Protein AF-0000000066667174 (afdb_homodimer)

pLDDT: mean 96.8, std 4.79, range [51.16, 98.94]

Nearest PDB structures (foldseek):
  5ven-assembly2_B  TM=7.885E-01  e=1.763E-18  Mus musculus
  5veo-assembly1_A  TM=7.908E-01  e=3.278E-18  Mus musculus
  7n1s-assembly2_B  TM=7.564E-01  e=7.396E-19  Xanthomonas citri
  2rh6-assembly1_A  TM=7.507E-01  e=3.278E-18  Xanthomonas citri pv. citri str. 306
  7mw8-assembly4_A  TM=7.673E-01  e=2.702E-17  Xanthomonas citri

InterPro domains:
  IPR002591 Type I phosphodiesterase/nucleotide pyrophosphatase/phosphate transferase [PF01663] (41-365)
  IPR017850 Alkaline-phosphatase-like, core domain superfamily [G3DSA:3.40.720.10] (35-373)
  IPR017850 Alkaline-phosphatase-like, core domain superfamily [SSF53649] (34-378)

Solvent-accessible surface area (backbone atoms only — not comparable to full-atom values): 36380 Å² total; per-residue (Å²): 130,82,66,50,48,38,70,71,57,28,15,44,25,27,48,50,38,18,52,40,21,37,66,61,41,87,94,38,55,51,44,63,68,73,85,50,82,43,46,21,39,35,39,39,36,35,32,42,42,13,32,56,63,50,68,74,37,40,84,53,22,50,63,58,62,66,37,57,74,48,80,30,18,20,46,42,32,8,33,60,52,22,21,49,33,12,37,23,35,38,39,44,28,18,68,55,48,45,65,28,48,25,26,50,42,92,94,51,93,48,38,32,25,43,68,76,29,21,48,58,76,90,75,83,86,37,69,26,56,79,80,54,38,27,52,72,72,25,65,67,70,20,49,37,35,59,40,37,74,70,70,31,45,35,34,35,38,27,50,54,82,50,64,84,25,39,41,37,46,27,19,54,37,52,45,49,78,41,68,25,72,35,70,16,31,38,45,42,46,51,45,54,49,48,64,71,42,83,34,15,43,33,43,33,55,45,55,46,51,28,54,31,14,24,68,64,13,66,84,28,69,29,27,48,42,25,45,30,48,51,25,48,52,55,45,56,39,59,74,54,50,54,84,53,20,36,42,36,39,33,33,32,11,11,50,41,53,56,58,57,72,43,48,49,76,76,30,68,73,66,44,52,52,49,70,46,79,34,23,43,44,18,29,29,22,35,29,46,38,93,88,26,45,66,61,39,41,51,45,43,39,65,73,61,34,88,53,36,48,61,39,46,37,67,55,42,50,72,58,23,41,30,28,93,51,64,43,73,77,32,52,70,35,51,22,49,30,36,36,30,28,66,63,42,38,33,47,32,31,57,82,87,36,48,69,70,49,66,40,34,23,45,44,13,23,63,36,63,46,15,19,28,15,40,34,29,51,46,74,81,130,81,68,49,47,38,71,71,58,29,15,44,24,27,49,51,37,19,52,41,22,36,66,60,42,84,94,37,55,50,43,62,68,73,85,51,81,44,45,22,40,36,39,38,35,34,33,42,42,12,32,55,62,49,67,75,37,40,84,56,22,49,61,57,63,67,36,56,76,47,80,29,18,21,47,43,32,8,32,61,50,22,22,49,34,13,37,24,35,39,39,45,28,17,67,54,47,45,64,29,48,25,26,50,44,92,94,51,93,49,39,33,26,42,68,75,28,21,48,57,76,89,73,82,82,35,67,26,56,79,82,54,38,27,54,71,72,26,66,66,70,19,48,37,35,58,41,37,74,70,68,31,45,34,34,36,37,27,50,55,82,50,64,82,25,39,41,37,47,28,20,56,36,51,46,49,77,42,67,25,72,36,71,16,30,41,44,42,46,51,45,54,50,48,65,71,44,84,35,15,44,33,42,34,56,45,56,46,51,28,54,31,14,24,68,66,14,66,83,28,68,28,27,50,43,25,44,30,50,51,25,49,53,55,45,56,39,60,74,55,51,53,86,52,21,35,40,37,40,33,33,32,11,11,48,40,54,55,59,57,72,42,47,47,76,78,29,69,74,66,43,51,54,49,70,47,79,34,25,42,43,18,28,29,21,35,30,46,38,93,89,27,46,67,60,38,42,51,46,44,38,67,74,62,35,87,52,36,48,61,36,46,36,68,56,44,50,72,57,23,41,30,28,93,53,62,42,72,76,36,52,70,35,50,21,49,31,35,37,30,30,66,64,42,40,33,48,32,31,58,80,87,35,46,70,71,49,67,41,35,22,45,44,13,24,65,36,63,47,14,18,27,15,39,34,29,50,47,74,82

Organism: Nocardia brasiliensis (strain ATCC 700358 / HUJEG-1) (NCBI:txid1133849)

Foldseek 3Di:
DFAAFPFQAAALLQVLLLVVVLVVDPVGHNSDPPNANFLFEEEEAEAAFAPVLCVVCCVLQVQQNVFDWGWHWYAFQLDDLQRLQSNFASGFCLQQQCHFQWWDAPPDPATARSVQRFGADDDPDGHCCPVCPLCVSGVRDTSLQSCVVVVAAEEEEEACVLPVGSSCRNRNPNHHYDHAPDLVSQLVVSLCQSVVDSGYYYYYYDYVLVVCCFAPNCPDPSNSNVSSVVSVSQVSNLVRHDARYKYKYKYSWHKHFADAEAECQPDPLLPPQFDDWTHAFFKIATAGHVPCLVVNLVSCCVVVDPQKDKDALVVCQVSQSRHVHHDPSSSNGGHRIIMGGQDRHTYDHCPRCVPSSNTGMDGRHSHSRITIMIIGMRTD/DFAAFPFQAAALLQVLLLVVVLVVDPVGHNNDPPNANFLFEEEEAEAAFAPVLCVVCCVLQVQQNVFDWGWHWYAFQLDDLQRLQSNFASGFCLQQQCHFQWWDAPPDPATARSVQRFGADDDPDGHCCPVCPLCVSGVRDTSLQSCVVVVAAEEEEEACVLPVGSSCRNRNPNHHYDHAPDLVSQLVVSLCQSVVDSGYYYYYYDYVLVVCCFAPNCPDPSSSNVSSVVSVSQVSNLVRHDARYKYKYKYSWHKHFADAEAECQPDPLLPPQFDDWTHAFFKIATAGHVPCLVVNLVSCCVVVDPQKDKDALVVCQVSQSRHVHHDPSSSNGGHRIIMGGQDRHTYDHCPRCVPSSNTGMDGRHSHSRTTIMIIGMRTD

Secondary structure (DSSP, 8-state):
-PPPP-TTTSBGGGHHHHHHHHTT-TT---TT------SEEEEEEETT--HHHHHT-TTTSHHHHHS-EEEEE--SS-SHHHHHHHHHHSS-HHHH----SEE--TT-SS-EETTTTEESSSSS--B-TTTS-HHHHS-SPPHHHHHHHTT-EEEEEE-GGGTT-HHHHHHS-SSEEEE--SHHHHHHHHHHHHTSSSSEEEEEEE-HHHHHHHHH-TTSHHHHHHHHHHHHHHHHHHHTPPTTEEEEEE-S---EE--SEEEGGG-HHHHTTEEEEEEETTEEEEEE-TT-HHHHHHHHHHHHGGGEEEEEHHHHHHTTTT-S---HHHHTTS-SEEEEESSS-EEE-TTT-HHHHH-SEE--S-SHHHHEEEEEEEE-/-PPPP-TTTSBGGGHHHHHHHHTT-TT---TT------SEEEEEEETT--HHHHHT-TTTSHHHHHS-EEEEE--SS-SHHHHHHHHHHSS-HHHH----SEE--TT-SS-EETTTTEESSSSS--B-TTTS-HHHHS-SPPHHHHHHHTT-EEEEEE-GGGTT-HHHHHHS-SSEEEE--SHHHHHHHHHHHHTSSSSEEEEEEE-HHHHHHHHH-TTSHHHHHHHHHHHHHHHHHHHTPPTTEEEEEE-S---EE--SEEEGGG-HHHHTTEEEEEEETTEEEEEEPTT-HHHHHHHHHHHHGGGEEEEEHHHHHHTTTT-S---HHHHTTS-SEEEEESSS-EEE-TTT-HHHHH-SEE--S-SHHHHEEEEEEEE-

Radius of gyration: 28.04 Å; Cα contacts (8 Å, |Δi|>4): 1916; chains: 2; bounding box: 56×81×65 Å

Sequence (760 aa):
MFAAPRYGTGSLADLFPSLLAGFGLPDERDRLGLDIAADRVCVLLIDGLGAAALAANPGVAPFLSGLPSVALTTGFPSTTATSLSSLGVGVPPGEHGIVGYLMRVPEQDRLVNSLRWRLHGEGARVDLLNELVPEDFQPTATVFERAAAQGIVVTQVAPNYQNGSGLTRAVLRGCAFRPAFSVGDLVDGVGLSLRAGDRTLVYAYYGDLDTTGHVRGPSSDAWLLELAHVDRIAADIAERLPRDAALFVTADHGMVELGERIDFDEHDGLRAGVRQLGGEPRARHVYTEPGAAGDVAAAWTEILGPDYAVLPRTEVIDRGWFGPIVSPRVAERIGEVVVAPRGTGGIIRSGAEPLQSMMVGHHGSLTPAELEIPLRIFRAMFAAPRYGTGSLADLFPSLLAGFGLPDERDRLGLDIAADRVCVLLIDGLGAAALAANPGVAPFLSGLPSVALTTGFPSTTATSLSSLGVGVPPGEHGIVGYLMRVPEQDRLVNSLRWRLHGEGARVDLLNELVPEDFQPTATVFERAAAQGIVVTQVAPNYQNGSGLTRAVLRGCAFRPAFSVGDLVDGVGLSLRAGDRTLVYAYYGDLDTTGHVRGPSSDAWLLELAHVDRIAADIAERLPRDAALFVTADHGMVELGERIDFDEHDGLRAGVRQLGGEPRARHVYTEPGAAGDVAAAWTEILGPDYAVLPRTEVIDRGWFGPIVSPRVAERIGEVVVAPRGTGGIIRSGAEPLQSMMVGHHGSLTPAELEIPLRIFRA

Structure (mmCIF, N/CA/C/O backbone):
data_AF-0000000066667174-model_v1
#
loop_
_entity.id
_entity.type
_entity.pdbx_description
1 polymer 'Type I phosphodiesterase/nucleotide pyrophosphatase'
#
loop_
_atom_site.group_PDB
_atom_site.id
_atom_site.type_symbol
_atom_site.label_atom_id
_atom_site.label_alt_id
_atom_site.label_comp_id
_atom_site.label_asym_id
_atom_site.label_entity_id
_atom_site.label_seq_id
_atom_site.pdbx_PDB_ins_code
_atom_site.Cartn_x
_atom_site.Cartn_y
_atom_site.Cartn_z
_atom_site.occupancy
_atom_site.B_iso_or_equiv
_atom_site.auth_seq_id
_atom_site.auth_comp_id
_atom_site.auth_asym_id
_atom_site.auth_atom_id
_atom_site.pdbx_PDB_model_num
ATOM 1 N N . MET A 1 1 ? 12.609 36.438 8.992 1 82.12 1 MET A N 1
ATOM 2 C CA . MET A 1 1 ? 11.719 35.812 9.977 1 82.12 1 MET A CA 1
ATOM 3 C C . MET A 1 1 ? 10.633 35 9.297 1 82.12 1 MET A C 1
ATOM 5 O O . MET A 1 1 ? 10.117 35.375 8.25 1 82.12 1 MET A O 1
ATOM 9 N N . PHE A 1 2 ? 10.477 33.844 9.945 1 90.12 2 PHE A N 1
ATOM 10 C CA . PHE A 1 2 ? 9.422 33 9.391 1 90.12 2 PHE A CA 1
ATOM 11 C C . PHE A 1 2 ? 8.055 33.625 9.594 1 90.12 2 PHE A C 1
ATOM 13 O O . PHE A 1 2 ? 7.758 34.156 10.672 1 90.12 2 PHE A O 1
ATOM 20 N N . ALA A 1 3 ? 7.324 33.688 8.539 1 88.88 3 ALA A N 1
ATOM 21 C CA . ALA A 1 3 ? 5.922 34.062 8.68 1 88.88 3 ALA A CA 1
ATOM 22 C C . ALA A 1 3 ? 5.094 32.938 9.273 1 88.88 3 ALA A C 1
ATOM 24 O O . ALA A 1 3 ? 5.363 31.766 9.008 1 88.88 3 ALA A O 1
ATOM 25 N N . ALA A 1 4 ? 4.137 33.312 10.109 1 94.75 4 ALA A N 1
ATOM 26 C CA . ALA A 1 4 ? 3.188 32.344 10.625 1 94.75 4 ALA A CA 1
ATOM 27 C C . ALA A 1 4 ? 2.283 31.812 9.508 1 94.75 4 ALA A C 1
ATOM 29 O O . ALA A 1 4 ? 2.055 32.5 8.516 1 94.75 4 ALA A O 1
ATOM 30 N N . PRO A 1 5 ? 1.792 30.531 9.656 1 98.06 5 PRO A N 1
ATOM 31 C CA . PRO A 1 5 ? 0.749 30.062 8.75 1 98.06 5 PRO A CA 1
ATOM 32 C C . PRO A 1 5 ? -0.465 30.984 8.703 1 98.06 5 PRO A C 1
ATOM 34 O O . PRO A 1 5 ? -0.739 31.703 9.664 1 98.06 5 PRO A O 1
ATOM 37 N N . ARG A 1 6 ? -1.229 30.953 7.676 1 98.06 6 ARG A N 1
ATOM 38 C CA . ARG A 1 6 ? -2.312 31.906 7.457 1 98.06 6 ARG A CA 1
ATOM 39 C C . ARG A 1 6 ? -3.615 31.406 8.078 1 98.06 6 ARG A C 1
ATOM 41 O O . ARG A 1 6 ? -4.656 31.391 7.414 1 98.06 6 ARG A O 1
ATOM 48 N N . TYR A 1 7 ? -3.604 31.109 9.359 1 98.12 7 TYR A N 1
ATOM 49 C CA . TYR A 1 7 ? -4.77 30.594 10.07 1 98.12 7 TYR A CA 1
ATOM 50 C C . TYR A 1 7 ? -5.934 31.578 9.984 1 98.12 7 TYR A C 1
ATOM 52 O O . TYR A 1 7 ? -5.754 32.781 10.195 1 98.12 7 TYR A O 1
ATOM 60 N N . GLY A 1 8 ? -7.062 31.078 9.609 1 97.06 8 GLY A N 1
ATOM 61 C CA . GLY A 1 8 ? -8.273 31.891 9.586 1 97.06 8 GLY A CA 1
ATOM 62 C C . GLY A 1 8 ? -8.492 32.594 8.266 1 97.06 8 GLY A C 1
ATOM 63 O O . GLY A 1 8 ? -9.586 33.094 7.992 1 97.06 8 GLY A O 1
ATOM 64 N N . THR A 1 9 ? -7.441 32.594 7.379 1 95.75 9 THR A N 1
ATOM 65 C CA . THR A 1 9 ? -7.582 33.375 6.145 1 95.75 9 THR A CA 1
ATOM 66 C C . THR A 1 9 ? -7.09 32.562 4.945 1 95.75 9 THR A C 1
ATOM 68 O O . THR A 1 9 ? -7.367 32.906 3.797 1 95.75 9 THR A O 1
ATOM 71 N N . GLY A 1 10 ? -6.375 31.578 5.199 1 98 10 GLY A N 1
ATOM 72 C CA . GLY A 1 10 ? -5.816 30.844 4.07 1 98 10 GLY A CA 1
ATOM 73 C C . GLY A 1 10 ? -5.016 29.625 4.484 1 98 10 GLY A C 1
ATOM 74 O O . GLY A 1 10 ? -3.99 29.312 3.877 1 98 10 GLY A O 1
ATOM 75 N N . SER A 1 11 ? -5.371 28.984 5.559 1 98.31 11 SER A N 1
ATOM 76 C CA . SER A 1 11 ? -4.672 27.781 5.992 1 98.31 11 SER A CA 1
ATOM 77 C C . SER A 1 11 ? -5.508 26.531 5.734 1 98.31 11 SER A C 1
ATOM 79 O O . SER A 1 11 ? -6.711 26.625 5.496 1 98.31 11 SER A O 1
ATOM 81 N N . LEU A 1 12 ? -4.859 25.438 5.742 1 98.81 12 LEU A N 1
ATOM 82 C CA . LEU A 1 12 ? -5.512 24.141 5.562 1 98.81 12 LEU A CA 1
ATOM 83 C C . LEU A 1 12 ? -6.652 23.969 6.559 1 98.81 12 LEU A C 1
ATOM 85 O O . LEU A 1 12 ? -7.676 23.359 6.234 1 98.81 12 LEU A O 1
ATOM 89 N N . ALA A 1 13 ? -6.539 24.547 7.785 1 98.69 13 ALA A N 1
ATOM 90 C CA . ALA A 1 13 ? -7.562 24.453 8.828 1 98.69 13 ALA A CA 1
ATOM 91 C C . ALA A 1 13 ? -8.852 25.141 8.383 1 98.69 13 ALA A C 1
ATOM 93 O O . ALA A 1 13 ? -9.914 24.906 8.969 1 98.69 13 ALA A O 1
ATOM 94 N N . ASP A 1 14 ? -8.789 25.953 7.387 1 98.62 14 ASP A N 1
ATOM 95 C CA . ASP A 1 14 ? -9.922 26.781 6.973 1 98.62 14 ASP A CA 1
ATOM 96 C C . ASP A 1 14 ? -10.727 26.109 5.871 1 98.62 14 ASP A C 1
ATOM 98 O O . ASP A 1 14 ? -11.828 26.547 5.535 1 98.62 14 ASP A O 1
ATOM 102 N N . LEU A 1 15 ? -10.258 24.984 5.309 1 98.69 15 LEU A N 1
ATOM 103 C CA . LEU A 1 15 ? -10.867 24.391 4.121 1 98.69 15 LEU A CA 1
ATOM 104 C C . LEU A 1 15 ? -12.234 23.797 4.445 1 98.69 15 LEU A C 1
ATOM 106 O O . LEU A 1 15 ? -13.25 24.25 3.914 1 98.69 15 LEU A O 1
ATOM 110 N N . PHE A 1 16 ? -12.32 22.875 5.371 1 98.62 16 PHE A N 1
ATOM 111 C CA . PHE A 1 16 ? -13.578 22.188 5.617 1 98.62 16 PHE A CA 1
ATOM 112 C C . PHE A 1 16 ? -14.602 23.141 6.227 1 98.62 16 PHE A C 1
ATOM 114 O O . PHE A 1 16 ? -15.773 23.125 5.844 1 98.62 16 PHE A O 1
ATOM 121 N N . PRO A 1 17 ? -14.18 24.062 7.188 1 98.25 17 PRO A N 1
ATOM 122 C CA . PRO A 1 17 ? -15.164 25.047 7.633 1 98.25 17 PRO A CA 1
ATOM 123 C C . PRO A 1 17 ? -15.734 25.875 6.48 1 98.25 17 PRO A C 1
ATOM 125 O O . PRO A 1 17 ? -16.938 26.156 6.457 1 98.25 17 PRO A O 1
ATOM 128 N N . SER A 1 18 ? -14.914 26.234 5.57 1 97.88 18 SER A N 1
ATOM 129 C CA . SER A 1 18 ? -15.383 26.984 4.41 1 97.88 18 SER A CA 1
ATOM 130 C C . SER A 1 18 ? -16.359 26.156 3.572 1 97.88 18 SER A C 1
ATOM 132 O O . SER A 1 18 ? -17.375 26.672 3.098 1 97.88 18 SER A O 1
ATOM 134 N N . LEU A 1 19 ? -16.062 24.891 3.338 1 97.88 19 LEU A N 1
ATOM 135 C CA . LEU A 1 19 ? -16.922 24 2.574 1 97.88 19 LEU A CA 1
ATOM 136 C C . LEU A 1 19 ? -18.25 23.766 3.303 1 97.88 19 LEU A C 1
ATOM 138 O O . LEU A 1 19 ? -19.312 23.719 2.674 1 97.88 19 LEU A O 1
ATOM 142 N N . LEU A 1 20 ? -18.172 23.656 4.656 1 97.38 20 LEU A N 1
ATOM 143 C CA . LEU A 1 20 ? -19.391 23.5 5.441 1 97.38 20 LEU A CA 1
ATOM 144 C C . LEU A 1 20 ? -20.281 24.734 5.328 1 97.38 20 LEU A C 1
ATOM 146 O O . LEU A 1 20 ? -21.5 24.641 5.301 1 97.38 20 LEU A O 1
ATOM 150 N N . ALA A 1 21 ? -19.625 25.891 5.316 1 96.94 21 ALA A N 1
ATOM 151 C CA . ALA A 1 21 ? -20.391 27.109 5.07 1 96.94 21 ALA A CA 1
ATOM 152 C C . ALA A 1 21 ? -21.125 27.031 3.732 1 96.94 21 ALA A C 1
ATOM 154 O O . ALA A 1 21 ? -22.266 27.469 3.623 1 96.94 21 ALA A O 1
ATOM 155 N N . GLY A 1 22 ? -20.469 26.5 2.771 1 95.31 22 GLY A N 1
ATOM 156 C CA . GLY A 1 22 ? -21.078 26.312 1.465 1 95.31 22 GLY A CA 1
ATOM 157 C C . GLY A 1 22 ? -22.266 25.375 1.493 1 95.31 22 GLY A C 1
ATOM 158 O O . GLY A 1 22 ? -23.203 25.516 0.698 1 95.31 22 GLY A O 1
ATOM 159 N N . PHE A 1 23 ? -22.25 24.438 2.428 1 95.31 23 PHE A N 1
ATOM 160 C CA . PHE A 1 23 ? -23.359 23.516 2.635 1 95.31 23 PHE A CA 1
ATOM 161 C C . PHE A 1 23 ? -24.5 24.188 3.377 1 95.31 23 PHE A C 1
ATOM 163 O O . PHE A 1 23 ? -25.578 23.609 3.537 1 95.31 23 PHE A O 1
ATOM 170 N N . GLY A 1 24 ? -24.234 25.391 3.951 1 94.19 24 GLY A N 1
ATOM 171 C CA . GLY A 1 24 ? -25.266 26.156 4.617 1 94.19 24 GLY A CA 1
ATOM 172 C C . GLY A 1 24 ? -25.281 25.969 6.125 1 94.19 24 GLY A C 1
ATOM 173 O O . GLY A 1 24 ? -26.266 26.25 6.785 1 94.19 24 GLY A O 1
ATOM 174 N N . LEU A 1 25 ? -24.219 25.484 6.652 1 94.69 25 LEU A N 1
ATOM 175 C CA . LEU A 1 25 ? -24.188 25.359 8.102 1 94.69 25 LEU A CA 1
ATOM 176 C C . LEU A 1 25 ? -24.141 26.734 8.766 1 94.69 25 LEU A C 1
ATOM 178 O O . LEU A 1 25 ? -23.266 27.547 8.445 1 94.69 25 LEU A O 1
ATOM 182 N N . PRO A 1 26 ? -25.047 27.016 9.688 1 92.31 26 PRO A N 1
ATOM 183 C CA . PRO A 1 26 ? -25.203 28.375 10.211 1 92.31 26 PRO A CA 1
ATOM 184 C C . PRO A 1 26 ? -24 28.844 11.016 1 92.31 26 PRO A C 1
ATOM 186 O O . PRO A 1 26 ? -23.688 30.031 11.023 1 92.31 26 PRO A O 1
ATOM 189 N N . ASP A 1 27 ? -23.234 27.969 11.648 1 93.44 27 ASP A N 1
ATOM 190 C CA . ASP A 1 27 ? -22.141 28.391 12.531 1 93.44 27 ASP A CA 1
ATOM 191 C C . ASP A 1 27 ? -20.812 28.375 11.797 1 93.44 27 ASP A C 1
ATOM 193 O O . ASP A 1 27 ? -19.75 28.516 12.414 1 93.44 27 ASP A O 1
ATOM 197 N N . GLU A 1 28 ? -20.906 28.156 10.445 1 96.38 28 GLU A N 1
ATOM 198 C CA . GLU A 1 28 ? -19.688 28.109 9.648 1 96.38 28 GLU A CA 1
ATOM 199 C C . GLU A 1 28 ? -19.594 29.297 8.703 1 96.38 28 GLU A C 1
ATOM 201 O O . GLU A 1 28 ? -20.609 29.781 8.211 1 96.38 28 GLU A O 1
ATOM 206 N N . ARG A 1 29 ? -18.391 29.75 8.523 1 95.75 29 ARG A N 1
ATOM 207 C CA . ARG A 1 29 ? -18.109 30.844 7.59 1 95.75 29 ARG A CA 1
ATOM 208 C C . ARG A 1 29 ? -17.125 30.406 6.52 1 95.75 29 ARG A C 1
ATOM 210 O O . ARG A 1 29 ? -16.188 29.656 6.801 1 95.75 29 ARG A O 1
ATOM 217 N N . ASP A 1 30 ? -17.359 30.891 5.355 1 97 30 ASP A N 1
ATOM 218 C CA . ASP A 1 30 ? -16.422 30.656 4.266 1 97 30 ASP A CA 1
ATOM 219 C C . ASP A 1 30 ? -15.164 31.516 4.43 1 97 30 ASP A C 1
ATOM 221 O O . ASP A 1 30 ? -15.023 32.562 3.781 1 97 30 ASP A O 1
ATOM 225 N N . ARG A 1 31 ? -14.203 30.969 5.16 1 96.31 31 ARG A N 1
ATOM 226 C CA . ARG A 1 31 ? -12.977 31.672 5.535 1 96.31 31 ARG A CA 1
ATOM 227 C C . ARG A 1 31 ? -12.07 31.875 4.324 1 96.31 31 ARG A C 1
ATOM 229 O O . ARG A 1 31 ? -11.203 32.75 4.332 1 96.31 31 ARG A O 1
ATOM 236 N N . LEU A 1 32 ? -12.234 31.031 3.299 1 97.12 32 LEU A N 1
ATOM 237 C CA . LEU A 1 32 ? -11.344 31.031 2.141 1 97.12 32 LEU A CA 1
ATOM 238 C C . LEU A 1 32 ? -11.977 31.781 0.974 1 97.12 32 LEU A C 1
ATOM 240 O O . LEU A 1 32 ? -11.328 32.031 -0.046 1 97.12 32 LEU A O 1
ATOM 244 N N . GLY A 1 33 ? -13.211 32.188 1.069 1 95.25 33 GLY A N 1
ATOM 245 C CA . GLY A 1 33 ? -13.914 32.844 -0.013 1 95.25 33 GLY A CA 1
ATOM 246 C C . GLY A 1 33 ? -14.102 31.984 -1.235 1 95.25 33 GLY A C 1
ATOM 247 O O . GLY A 1 33 ? -13.945 32.438 -2.367 1 95.25 33 GLY A O 1
ATOM 248 N N . LEU A 1 34 ? -14.391 30.703 -1.012 1 93.75 34 LEU A N 1
ATOM 249 C CA . LEU A 1 34 ? -14.5 29.75 -2.107 1 93.75 34 LEU A CA 1
ATOM 250 C C . LEU A 1 34 ? -15.789 29.969 -2.891 1 93.75 34 LEU A C 1
ATOM 252 O O . LEU A 1 34 ? -15.836 29.719 -4.098 1 93.75 34 LEU A O 1
ATOM 256 N N . ASP A 1 35 ? -16.859 30.438 -2.295 1 90.44 35 ASP A N 1
ATOM 257 C CA . ASP A 1 35 ? -18.156 30.688 -2.898 1 90.44 35 ASP A CA 1
ATOM 258 C C . ASP A 1 35 ? -18.672 29.469 -3.646 1 90.44 35 ASP A C 1
ATOM 260 O O . ASP A 1 35 ? -19.047 29.547 -4.82 1 90.44 35 ASP A O 1
ATOM 264 N N . ILE A 1 36 ? -18.625 28.359 -3.01 1 82.62 36 ILE A N 1
ATOM 265 C CA . ILE A 1 36 ? -19.047 27.125 -3.65 1 82.62 36 ILE A CA 1
ATOM 266 C C . ILE A 1 36 ? -20.406 26.703 -3.105 1 82.62 36 ILE A C 1
ATOM 268 O O . ILE A 1 36 ? -20.641 26.75 -1.896 1 82.62 36 ILE A O 1
ATOM 272 N N . ALA A 1 37 ? -21.312 26.547 -4.02 1 82.19 37 ALA A N 1
ATOM 273 C CA . ALA A 1 37 ? -22.609 25.969 -3.695 1 82.19 37 ALA A CA 1
ATOM 274 C C . ALA A 1 37 ? -22.781 24.594 -4.336 1 82.19 37 ALA A C 1
ATOM 276 O O . ALA A 1 37 ? -23.094 24.484 -5.523 1 82.19 37 ALA A O 1
ATOM 277 N N . ALA A 1 38 ? -22.359 23.609 -3.715 1 89.25 38 ALA A N 1
ATOM 278 C CA . ALA A 1 38 ? -22.5 22.219 -4.172 1 89.25 38 ALA A CA 1
ATOM 279 C C . ALA A 1 38 ? -23.047 21.328 -3.061 1 89.25 38 ALA A C 1
ATOM 281 O O . ALA A 1 38 ? -22.688 21.5 -1.891 1 89.25 38 ALA A O 1
ATOM 282 N N . ASP A 1 39 ? -23.844 20.422 -3.508 1 94.38 39 ASP A N 1
ATOM 283 C CA . ASP A 1 39 ? -24.438 19.484 -2.547 1 94.38 39 ASP A CA 1
ATOM 284 C C . ASP A 1 39 ? -23.562 18.234 -2.395 1 94.38 39 ASP A C 1
ATOM 286 O O . ASP A 1 39 ? -23.75 17.469 -1.458 1 94.38 39 ASP A O 1
ATOM 290 N N . ARG A 1 40 ? -22.641 18.047 -3.33 1 97.69 40 ARG A N 1
ATOM 291 C CA . ARG A 1 40 ? -21.719 16.922 -3.297 1 97.69 40 ARG A CA 1
ATOM 292 C C . ARG A 1 40 ? -20.281 17.391 -3.471 1 97.69 40 ARG A C 1
ATOM 294 O O . ARG A 1 40 ? -19.938 18 -4.492 1 97.69 40 ARG A O 1
ATOM 301 N N . VAL A 1 41 ? -19.469 17.125 -2.432 1 98.44 41 VAL A N 1
ATOM 302 C CA . VAL A 1 41 ? -18.109 17.656 -2.414 1 98.44 41 VAL A CA 1
ATOM 303 C C . VAL A 1 41 ? -17.125 16.547 -2.057 1 98.44 41 VAL A C 1
ATOM 305 O O . VAL A 1 41 ? -17.375 15.766 -1.126 1 98.44 41 VAL A O 1
ATOM 308 N N . CYS A 1 42 ? -16.109 16.406 -2.82 1 98.81 42 CYS A N 1
ATOM 309 C CA . CYS A 1 42 ? -14.977 15.539 -2.486 1 98.81 42 CYS A CA 1
ATOM 310 C C . CYS A 1 42 ? -13.711 16.359 -2.262 1 98.81 42 CYS A C 1
ATOM 312 O O . CYS A 1 42 ? -13.352 17.188 -3.092 1 98.81 42 CYS A O 1
ATOM 314 N N . VAL A 1 43 ? -13.102 16.203 -1.14 1 98.94 43 VAL A N 1
ATOM 315 C CA . VAL A 1 43 ? -11.75 16.688 -0.899 1 98.94 43 VAL A CA 1
ATOM 316 C C . VAL A 1 43 ? -10.75 15.547 -1.011 1 98.94 43 VAL A C 1
ATOM 318 O O . VAL A 1 43 ? -10.828 14.57 -0.263 1 98.94 43 VAL A O 1
ATOM 321 N N . LEU A 1 44 ? -9.898 15.609 -1.975 1 98.94 44 LEU A N 1
ATOM 322 C CA . LEU A 1 44 ? -8.789 14.68 -2.135 1 98.94 44 LEU A CA 1
ATOM 323 C C . LEU A 1 44 ? -7.492 15.281 -1.6 1 98.94 44 LEU A C 1
ATOM 325 O O . LEU A 1 44 ? -7.016 16.297 -2.113 1 98.94 44 LEU A O 1
ATOM 329 N N . LEU A 1 45 ? -6.992 14.727 -0.546 1 98.94 45 LEU A N 1
ATOM 330 C CA . LEU A 1 45 ? -5.715 15.18 -0.007 1 98.94 45 LEU A CA 1
ATOM 331 C C . LEU A 1 45 ? -4.574 14.297 -0.499 1 98.94 45 LEU A C 1
ATOM 333 O O . LEU A 1 45 ? -4.574 13.086 -0.266 1 98.94 45 LEU A O 1
ATOM 337 N N . ILE A 1 46 ? -3.668 14.875 -1.219 1 98.94 46 ILE A N 1
ATOM 338 C CA . ILE A 1 46 ? -2.434 14.227 -1.644 1 98.94 46 ILE A CA 1
ATOM 339 C C . ILE A 1 46 ? -1.315 14.547 -0.654 1 98.94 46 ILE A C 1
ATOM 341 O O . ILE A 1 46 ? -0.823 15.672 -0.607 1 98.94 46 ILE A O 1
ATOM 345 N N . ASP A 1 47 ? -0.901 13.555 0.096 1 98.88 47 ASP A N 1
ATOM 346 C CA . ASP A 1 47 ? 0.156 13.727 1.088 1 98.88 47 ASP A CA 1
ATOM 347 C C . ASP A 1 47 ? 1.473 14.117 0.424 1 98.88 47 ASP A C 1
ATOM 349 O O . ASP A 1 47 ? 1.952 13.43 -0.477 1 98.88 47 ASP A O 1
ATOM 353 N N . GLY A 1 48 ? 1.996 15.273 0.847 1 98.75 48 GLY A N 1
ATOM 354 C CA . GLY A 1 48 ? 3.33 15.672 0.43 1 98.75 48 GLY A CA 1
ATOM 355 C C . GLY A 1 48 ? 3.342 16.453 -0.873 1 98.75 48 GLY A C 1
ATOM 356 O O . GLY A 1 48 ? 4.387 16.594 -1.512 1 98.75 48 GLY A O 1
ATOM 357 N N . LEU A 1 49 ? 2.18 16.969 -1.325 1 98.69 49 LEU A N 1
ATOM 358 C CA . LEU A 1 49 ? 2.109 17.719 -2.57 1 98.69 49 LEU A CA 1
ATOM 359 C C . LEU A 1 49 ? 2.26 19.219 -2.309 1 98.69 49 LEU A C 1
ATOM 361 O O . LEU A 1 49 ? 1.263 19.938 -2.215 1 98.69 49 LEU A O 1
ATOM 365 N N . GLY A 1 50 ? 3.486 19.672 -2.273 1 98.31 50 GLY A N 1
ATOM 366 C CA . GLY A 1 50 ? 3.748 21.094 -2.094 1 98.31 50 GLY A CA 1
ATOM 367 C C . GLY A 1 50 ? 3.354 21.938 -3.297 1 98.31 50 GLY A C 1
ATOM 368 O O . GLY A 1 50 ? 3.479 21.484 -4.438 1 98.31 50 GLY A O 1
ATOM 369 N N . ALA A 1 51 ? 2.943 23.156 -3.023 1 98.38 51 ALA A N 1
ATOM 370 C CA . ALA A 1 51 ? 2.533 24.062 -4.09 1 98.38 51 ALA A CA 1
ATOM 371 C C . ALA A 1 51 ? 3.695 24.359 -5.031 1 98.38 51 ALA A C 1
ATOM 373 O O . ALA A 1 51 ? 3.525 24.375 -6.254 1 98.38 51 ALA A O 1
ATOM 374 N N . ALA A 1 52 ? 4.844 24.594 -4.5 1 97.31 52 ALA A N 1
ATOM 375 C CA . ALA A 1 52 ? 6.016 24.922 -5.305 1 97.31 52 ALA A CA 1
ATOM 376 C C . ALA A 1 52 ? 6.426 23.75 -6.188 1 97.31 52 ALA A C 1
ATOM 378 O O . ALA A 1 52 ? 6.785 23.922 -7.352 1 97.31 52 ALA A O 1
ATOM 379 N N . ALA A 1 53 ? 6.387 22.609 -5.621 1 97.75 53 ALA A N 1
ATOM 380 C CA . ALA A 1 53 ? 6.754 21.406 -6.379 1 97.75 53 ALA A CA 1
ATOM 381 C C . ALA A 1 53 ? 5.805 21.188 -7.555 1 97.75 53 ALA A C 1
ATOM 383 O O . ALA A 1 53 ? 6.238 20.859 -8.656 1 97.75 53 ALA A O 1
ATOM 384 N N . LEU A 1 54 ? 4.504 21.328 -7.328 1 98.38 54 LEU A N 1
ATOM 385 C CA . LEU A 1 54 ? 3.529 21.219 -8.406 1 98.38 54 LEU A CA 1
ATOM 386 C C . LEU A 1 54 ? 3.76 22.281 -9.469 1 98.38 54 LEU A C 1
ATOM 388 O O . LEU A 1 54 ? 3.771 21.984 -10.664 1 98.38 54 LEU A O 1
ATOM 392 N N . ALA A 1 55 ? 3.984 23.484 -9.039 1 98.06 55 ALA A N 1
ATOM 393 C CA . ALA A 1 55 ? 4.176 24.609 -9.961 1 98.06 55 ALA A CA 1
ATOM 394 C C . ALA A 1 55 ? 5.422 24.406 -10.82 1 98.06 55 ALA A C 1
ATOM 396 O O . ALA A 1 55 ? 5.461 24.828 -11.969 1 98.06 55 ALA A O 1
ATOM 397 N N . ALA A 1 56 ? 6.391 23.734 -10.305 1 98.06 56 ALA A N 1
ATOM 398 C CA . ALA A 1 56 ? 7.648 23.516 -11.008 1 98.06 56 ALA A CA 1
ATOM 399 C C . ALA A 1 56 ? 7.496 22.438 -12.07 1 98.06 56 ALA A C 1
ATOM 401 O O . ALA A 1 56 ? 8.367 22.281 -12.93 1 98.06 56 ALA A O 1
ATOM 402 N N . ASN A 1 57 ? 6.375 21.703 -12.086 1 98.25 57 ASN A N 1
ATOM 403 C CA . ASN A 1 57 ? 6.242 20.547 -12.977 1 98.25 57 ASN A CA 1
ATOM 404 C C . ASN A 1 57 ? 4.867 20.516 -13.633 1 98.25 57 ASN A C 1
ATOM 406 O O . ASN A 1 57 ? 4.188 19.484 -13.594 1 98.25 57 ASN A O 1
ATOM 410 N N . PRO A 1 58 ? 4.469 21.562 -14.281 1 98.19 58 PRO A N 1
ATOM 411 C CA . PRO A 1 58 ? 3.121 21.594 -14.859 1 98.19 58 PRO A CA 1
ATOM 412 C C . PRO A 1 58 ? 2.922 20.562 -15.961 1 98.19 58 PRO A C 1
ATOM 414 O O . PRO A 1 58 ? 1.803 20.078 -16.172 1 98.19 58 PRO A O 1
ATOM 417 N N . GLY A 1 59 ? 3.941 20.156 -16.688 1 98.31 59 GLY A N 1
ATOM 418 C CA . GLY A 1 59 ? 3.854 19.172 -17.734 1 98.31 59 GLY A CA 1
ATOM 419 C C . GLY A 1 59 ? 3.668 17.75 -17.203 1 98.31 59 GLY A C 1
ATOM 420 O O . GLY A 1 59 ? 3.098 16.906 -17.891 1 98.31 59 GLY A O 1
ATOM 421 N N . VAL A 1 60 ? 4.113 17.5 -16.016 1 98.5 60 VAL A N 1
ATOM 422 C CA . VAL A 1 60 ? 4.016 16.188 -15.383 1 98.5 60 VAL A CA 1
ATOM 423 C C . VAL A 1 60 ? 2.613 15.992 -14.812 1 98.5 60 VAL A C 1
ATOM 425 O O . VAL A 1 60 ? 2.092 14.875 -14.812 1 98.5 60 VAL A O 1
ATOM 428 N N . ALA A 1 61 ? 2.025 17.062 -14.367 1 98.75 61 ALA A N 1
ATOM 429 C CA . ALA A 1 61 ? 0.688 17.031 -13.781 1 98.75 61 ALA A CA 1
ATOM 430 C C . ALA A 1 61 ? -0.243 18.016 -14.477 1 98.75 61 ALA A C 1
ATOM 432 O O . ALA A 1 61 ? -0.739 18.953 -13.852 1 98.75 61 ALA A O 1
ATOM 433 N N . PRO A 1 62 ? -0.565 17.797 -15.695 1 98.81 62 PRO A N 1
ATOM 434 C CA . PRO A 1 62 ? -1.311 18.781 -16.484 1 98.81 62 PRO A CA 1
ATOM 435 C C . PRO A 1 62 ? -2.736 18.984 -15.977 1 98.81 62 PRO A C 1
ATOM 437 O O . PRO A 1 62 ? -3.281 20.078 -16.078 1 98.81 62 PRO A O 1
ATOM 440 N N . PHE A 1 63 ? -3.445 17.953 -15.508 1 98.81 63 PHE A N 1
ATOM 441 C CA . PHE A 1 63 ? -4.809 18.109 -15.016 1 98.81 63 PHE A CA 1
ATOM 442 C C . PHE A 1 63 ? -4.852 19.062 -13.82 1 98.81 63 PHE A C 1
ATOM 444 O O . PHE A 1 63 ? -5.562 20.062 -13.844 1 98.81 63 PHE A O 1
ATOM 451 N N . LEU A 1 64 ? -4.004 18.781 -12.805 1 98.81 64 LEU A N 1
ATOM 452 C CA . LEU A 1 64 ? -3.984 19.609 -11.602 1 98.81 64 LEU A CA 1
ATOM 453 C C . LEU A 1 64 ? -3.529 21.031 -11.914 1 98.81 64 LEU A C 1
ATOM 455 O O . LEU A 1 64 ? -4.09 22 -11.391 1 98.81 64 LEU A O 1
ATOM 459 N N . SER A 1 65 ? -2.521 21.109 -12.719 1 98.56 65 SER A N 1
ATOM 460 C CA . SER A 1 65 ? -1.944 22.406 -13.039 1 98.56 65 SER A CA 1
ATOM 461 C C . SER A 1 65 ? -2.914 23.25 -13.859 1 98.56 65 SER A C 1
ATOM 463 O O . SER A 1 65 ? -2.777 24.469 -13.922 1 98.56 65 SER A O 1
ATOM 465 N N . GLY A 1 66 ? -3.861 22.625 -14.477 1 98.44 66 GLY A N 1
ATOM 466 C CA . GLY A 1 66 ? -4.809 23.344 -15.32 1 98.44 66 GLY A CA 1
ATOM 467 C C . GLY A 1 66 ? -6.039 23.812 -14.562 1 98.44 66 GLY A C 1
ATOM 468 O O . GLY A 1 66 ? -6.844 24.578 -15.094 1 98.44 66 GLY A O 1
ATOM 469 N N . LEU A 1 67 ? -6.215 23.469 -13.359 1 98.31 67 LEU A N 1
ATOM 470 C CA . LEU A 1 67 ? -7.402 23.781 -12.578 1 98.31 67 LEU A CA 1
ATOM 471 C C . LEU A 1 67 ? -7.25 25.141 -11.891 1 98.31 67 LEU A C 1
ATOM 473 O O . LEU A 1 67 ? -6.137 25.562 -11.57 1 98.31 67 LEU A O 1
ATOM 477 N N . PRO A 1 68 ? -8.414 25.812 -11.609 1 96.31 68 PRO A N 1
ATOM 478 C CA . PRO A 1 68 ? -8.359 27 -10.734 1 96.31 68 PRO A CA 1
ATOM 479 C C . PRO A 1 68 ? -7.711 26.703 -9.383 1 96.31 68 PRO A C 1
ATOM 481 O O . PRO A 1 68 ? -7.844 25.594 -8.859 1 96.31 68 PRO A O 1
ATOM 484 N N . SER A 1 69 ? -6.961 27.703 -8.914 1 94.81 69 SER A N 1
ATOM 485 C CA . SER A 1 69 ? -6.152 27.469 -7.719 1 94.81 69 SER A CA 1
ATOM 486 C C . SER A 1 69 ? -6.406 28.547 -6.664 1 94.81 69 SER A C 1
ATOM 488 O O . SER A 1 69 ? -6.68 29.703 -7.004 1 94.81 69 SER A O 1
ATOM 490 N N . VAL A 1 70 ? -6.336 28.141 -5.426 1 93.56 70 VAL A N 1
ATOM 491 C CA . VAL A 1 70 ? -6.309 29.016 -4.266 1 93.56 70 VAL A CA 1
ATOM 492 C C . VAL A 1 70 ? -5.047 28.75 -3.445 1 93.56 70 VAL A C 1
ATOM 494 O O . VAL A 1 70 ? -4.656 27.594 -3.252 1 93.56 70 VAL A O 1
ATOM 497 N N . ALA A 1 71 ? -4.402 29.766 -3 1 90.56 71 ALA A N 1
ATOM 498 C CA . ALA A 1 71 ? -3.184 29.641 -2.205 1 90.56 71 ALA A CA 1
ATOM 499 C C . ALA A 1 71 ? -3.512 29.266 -0.759 1 90.56 71 ALA A C 1
ATOM 501 O O . ALA A 1 71 ? -4.332 29.938 -0.118 1 90.56 71 ALA A O 1
ATOM 502 N N . LEU A 1 72 ? -2.922 28.172 -0.299 1 97.94 72 LEU A N 1
ATOM 503 C CA . LEU A 1 72 ? -3.1 27.766 1.092 1 97.94 72 LEU A CA 1
ATOM 504 C C . LEU A 1 72 ? -1.751 27.547 1.768 1 97.94 72 LEU A C 1
ATOM 506 O O . LEU A 1 72 ? -0.746 27.312 1.093 1 97.94 72 LEU A O 1
ATOM 510 N N . THR A 1 73 ? -1.773 27.766 3.043 1 98.69 73 THR A N 1
ATOM 511 C CA . THR A 1 73 ? -0.691 27.234 3.869 1 98.69 73 THR A CA 1
ATOM 512 C C . THR A 1 73 ? -1.184 26.078 4.738 1 98.69 73 THR A C 1
ATOM 514 O O . THR A 1 73 ? -2.354 26.047 5.125 1 98.69 73 THR A O 1
ATOM 517 N N . THR A 1 74 ? -0.307 25.141 4.988 1 98.44 74 THR A N 1
ATOM 518 C CA . THR A 1 74 ? -0.592 24.219 6.094 1 98.44 74 THR A CA 1
ATOM 519 C C . THR A 1 74 ? -0.225 24.859 7.43 1 98.44 74 THR A C 1
ATOM 521 O O . THR A 1 74 ? 0.03 26.062 7.496 1 98.44 74 THR A O 1
ATOM 524 N N . GLY A 1 75 ? -0.248 24.141 8.555 1 98.25 75 GLY A N 1
ATOM 525 C CA . GLY A 1 75 ? 0.109 24.656 9.875 1 98.25 75 GLY A CA 1
ATOM 526 C C . GLY A 1 75 ? 1.526 24.312 10.281 1 98.25 75 GLY A C 1
ATOM 527 O O . GLY A 1 75 ? 2.307 23.797 9.477 1 98.25 75 GLY A O 1
ATOM 528 N N . PHE A 1 76 ? 1.857 24.703 11.484 1 98.75 76 PHE A N 1
ATOM 529 C CA . PHE A 1 76 ? 3.145 24.344 12.062 1 98.75 76 PHE A CA 1
ATOM 530 C C . PHE A 1 76 ? 2.965 23.312 13.18 1 98.75 76 PHE A C 1
ATOM 532 O O . PHE A 1 76 ? 2.104 23.484 14.047 1 98.75 76 PHE A O 1
ATOM 539 N N . PRO A 1 77 ? 3.836 22.344 13.18 1 98.62 77 PRO A N 1
ATOM 540 C CA . PRO A 1 77 ? 4.777 22.031 12.102 1 98.62 77 PRO A CA 1
ATOM 541 C C . PRO A 1 77 ? 4.082 21.516 10.836 1 98.62 77 PRO A C 1
ATOM 543 O O . PRO A 1 77 ? 2.975 20.984 10.914 1 98.62 77 PRO A O 1
ATOM 546 N N . SER A 1 78 ? 4.68 21.781 9.656 1 98.62 78 SER A N 1
ATOM 547 C CA . SER A 1 78 ? 4.184 21.234 8.391 1 98.62 78 SER A CA 1
ATOM 548 C C . SER A 1 78 ? 4.391 19.734 8.328 1 98.62 78 SER A C 1
ATOM 550 O O . SER A 1 78 ? 5.246 19.25 7.578 1 98.62 78 SER A O 1
ATOM 552 N N . THR A 1 79 ? 3.643 19.031 9.117 1 98.19 79 THR A N 1
ATOM 553 C CA . THR A 1 79 ? 3.742 17.578 9.227 1 98.19 79 THR A CA 1
ATOM 554 C C . THR A 1 79 ? 2.359 16.938 9.18 1 98.19 79 THR A C 1
ATOM 556 O O . THR A 1 79 ? 1.361 17.578 9.523 1 98.19 79 THR A O 1
ATOM 559 N N . THR A 1 80 ? 2.287 15.719 8.805 1 98.5 80 THR A N 1
ATOM 560 C CA . THR A 1 80 ? 1.055 15 8.5 1 98.5 80 THR A CA 1
ATOM 561 C C . THR A 1 80 ? 0.111 15.016 9.703 1 98.5 80 THR A C 1
ATOM 563 O O . THR A 1 80 ? -1.037 15.453 9.586 1 98.5 80 THR A O 1
ATOM 566 N N . ALA A 1 81 ? 0.594 14.656 10.883 1 97.94 81 ALA A N 1
ATOM 567 C CA . ALA A 1 81 ? -0.26 14.539 12.062 1 97.94 81 ALA A CA 1
ATOM 568 C C . ALA A 1 81 ? -0.917 15.875 12.398 1 97.94 81 ALA A C 1
ATOM 570 O O . ALA A 1 81 ? -2.123 15.938 12.641 1 97.94 81 ALA A O 1
ATOM 571 N N . THR A 1 82 ? -0.147 16.906 12.359 1 98.62 82 THR A N 1
ATOM 572 C CA . THR A 1 82 ? -0.65 18.234 12.695 1 98.62 82 THR A CA 1
ATOM 573 C C . THR A 1 82 ? -1.599 18.75 11.609 1 98.62 82 THR A C 1
ATOM 575 O O . THR A 1 82 ? -2.676 19.266 11.914 1 98.62 82 THR A O 1
ATOM 578 N N . SER A 1 83 ? -1.217 18.562 10.375 1 98.81 83 SER A N 1
ATOM 579 C CA . SER A 1 83 ? -2.004 19.047 9.25 1 98.81 83 SER A CA 1
ATOM 580 C C . SER A 1 83 ? -3.344 18.328 9.156 1 98.81 83 SER A C 1
ATOM 582 O O . SER A 1 83 ? -4.383 18.953 8.961 1 98.81 83 SER A O 1
ATOM 584 N N . LEU A 1 84 ? -3.338 17.031 9.273 1 98.81 84 LEU A N 1
ATOM 585 C CA . LEU A 1 84 ? -4.594 16.281 9.211 1 98.81 84 LEU A CA 1
ATOM 586 C C . LEU A 1 84 ? -5.508 16.656 10.367 1 98.81 84 LEU A C 1
ATOM 588 O O . LEU A 1 84 ? -6.734 16.672 10.219 1 98.81 84 LEU A O 1
ATOM 592 N N . SER A 1 85 ? -4.898 16.953 11.5 1 98.88 85 SER A N 1
ATOM 593 C CA . SER A 1 85 ? -5.688 17.391 12.648 1 98.88 85 SER A CA 1
ATOM 594 C C . SER A 1 85 ? -6.355 18.734 12.383 1 98.88 85 SER A C 1
ATOM 596 O O . SER A 1 85 ? -7.543 18.906 12.664 1 98.88 85 SER A O 1
ATOM 598 N N . SER A 1 86 ? -5.578 19.625 11.836 1 98.88 86 SER A N 1
ATOM 599 C CA . SER A 1 86 ? -6.141 20.922 11.492 1 98.88 86 SER A CA 1
ATOM 600 C C . SER A 1 86 ? -7.234 20.797 10.445 1 98.88 86 SER A C 1
ATOM 602 O O . SER A 1 86 ? -8.258 21.484 10.516 1 98.88 86 SER A O 1
ATOM 604 N N . LEU A 1 87 ? -7.031 19.938 9.492 1 98.88 87 LEU A N 1
ATOM 605 C CA . LEU A 1 87 ? -8.016 19.688 8.445 1 98.88 87 LEU A CA 1
ATOM 606 C C . LEU A 1 87 ? -9.289 19.094 9.031 1 98.88 87 LEU A C 1
ATOM 608 O O . LEU A 1 87 ? -10.391 19.594 8.773 1 98.88 87 LEU A O 1
ATOM 612 N N . GLY A 1 88 ? -9.172 18.062 9.852 1 98.88 88 GLY A N 1
ATOM 613 C CA . GLY A 1 88 ? -10.297 17.281 10.328 1 98.88 88 GLY A CA 1
ATOM 614 C C . GLY A 1 88 ? -11.094 17.969 11.422 1 98.88 88 GLY A C 1
ATOM 615 O O . GLY A 1 88 ? -12.297 17.766 11.547 1 98.88 88 GLY A O 1
ATOM 616 N N . VAL A 1 89 ? -10.406 18.812 12.211 1 98.75 89 VAL A N 1
ATOM 617 C CA . VAL A 1 89 ? -11.086 19.5 13.297 1 98.75 89 VAL A CA 1
ATOM 618 C C . VAL A 1 89 ? -11.5 20.906 12.844 1 98.75 89 VAL A C 1
ATOM 620 O O . VAL A 1 89 ? -12.492 21.453 13.336 1 98.75 89 VAL A O 1
ATOM 623 N N . GLY A 1 90 ? -10.727 21.5 11.938 1 98.62 90 GLY A N 1
ATOM 624 C CA . GLY A 1 90 ? -11.039 22.828 11.422 1 98.62 90 GLY A CA 1
ATOM 625 C C . GLY A 1 90 ? -10.508 23.938 12.289 1 98.62 90 GLY A C 1
ATOM 626 O O . GLY A 1 90 ? -11.078 25.031 12.32 1 98.62 90 GLY A O 1
ATOM 627 N N . VAL A 1 91 ? -9.438 23.656 13.062 1 98.5 91 VAL A N 1
ATOM 628 C CA . VAL A 1 91 ? -8.828 24.672 13.922 1 98.5 91 VAL A CA 1
ATOM 629 C C . VAL A 1 91 ? -7.309 24.531 13.891 1 98.5 91 VAL A C 1
ATOM 631 O O . VAL A 1 91 ? -6.781 23.5 13.469 1 98.5 91 VAL A O 1
ATOM 634 N N . PRO A 1 92 ? -6.555 25.578 14.297 1 98.62 92 PRO A N 1
ATOM 635 C CA . PRO A 1 92 ? -5.09 25.516 14.328 1 98.62 92 PRO A CA 1
ATOM 636 C C . PRO A 1 92 ? -4.555 24.562 15.383 1 98.62 92 PRO A C 1
ATOM 638 O O . PRO A 1 92 ? -5.297 24.141 16.266 1 98.62 92 PRO A O 1
ATOM 641 N N . PRO A 1 93 ? -3.268 24.219 15.344 1 98.69 93 PRO A N 1
ATOM 642 C CA . PRO A 1 93 ? -2.662 23.25 16.266 1 98.69 93 PRO A CA 1
ATOM 643 C C . PRO A 1 93 ? -2.771 23.672 17.719 1 98.69 93 PRO A C 1
ATOM 645 O O . PRO A 1 93 ? -2.912 22.812 18.609 1 98.69 93 PRO A O 1
ATOM 648 N N . GLY A 1 94 ? -2.76 24.922 17.984 1 98.5 94 GLY A N 1
ATOM 649 C CA . GLY A 1 94 ? -2.861 25.391 19.359 1 98.5 94 GLY A CA 1
ATOM 650 C C . GLY A 1 94 ? -4.18 25.047 20.016 1 98.5 94 GLY A C 1
ATOM 651 O O . GLY A 1 94 ? -4.297 25.078 21.234 1 98.5 94 GLY A O 1
ATOM 652 N N . GLU A 1 95 ? -5.133 24.734 19.203 1 98.19 95 GLU A N 1
ATOM 653 C CA . GLU A 1 95 ? -6.465 24.406 19.719 1 98.19 95 GLU A CA 1
ATOM 654 C C . GLU A 1 95 ? -6.699 22.906 19.734 1 98.19 95 GLU A C 1
ATOM 656 O O . GLU A 1 95 ? -7.195 22.359 20.719 1 98.19 95 GLU A O 1
ATOM 661 N N . HIS A 1 96 ? -6.281 22.172 18.656 1 98.31 96 HIS A N 1
ATOM 662 C CA . HIS A 1 96 ? -6.578 20.75 18.641 1 98.31 96 HIS A CA 1
ATOM 663 C C . HIS A 1 96 ? -5.52 19.969 19.406 1 98.31 96 HIS A C 1
ATOM 665 O O . HIS A 1 96 ? -5.746 18.812 19.766 1 98.31 96 HIS A O 1
ATOM 671 N N . GLY A 1 97 ? -4.301 20.484 19.5 1 98.25 97 GLY A N 1
ATOM 672 C CA . GLY A 1 97 ? -3.363 19.984 20.484 1 98.25 97 GLY A CA 1
ATOM 673 C C . GLY A 1 97 ? -2.373 18.984 19.906 1 98.25 97 GLY A C 1
ATOM 674 O O . GLY A 1 97 ? -1.518 18.469 20.641 1 98.25 97 GLY A O 1
ATOM 675 N N . ILE A 1 98 ? -2.395 18.609 18.641 1 98.38 98 ILE A N 1
ATOM 676 C CA . ILE A 1 98 ? -1.383 17.781 18 1 98.38 98 ILE A CA 1
ATOM 677 C C . ILE A 1 98 ? -0.307 18.688 17.375 1 98.38 98 ILE A C 1
ATOM 679 O O . ILE A 1 98 ? -0.439 19.125 16.234 1 98.38 98 ILE A O 1
ATOM 683 N N . VAL A 1 99 ? 0.734 18.859 18.125 1 98.31 99 VAL A N 1
ATOM 684 C CA . VAL A 1 99 ? 1.658 19.953 17.812 1 98.31 99 VAL A CA 1
ATOM 685 C C . VAL A 1 99 ? 2.945 19.391 17.219 1 98.31 99 VAL A C 1
ATOM 687 O O . VAL A 1 99 ? 3.965 20.078 17.156 1 98.31 99 VAL A O 1
ATOM 690 N N . GLY A 1 100 ? 2.953 18.109 16.844 1 96.44 100 GLY A N 1
ATOM 691 C CA . GLY A 1 100 ? 4.129 17.547 16.219 1 96.44 100 GLY A CA 1
ATOM 692 C C . GLY A 1 100 ? 4.043 16.047 16.031 1 96.44 100 GLY A C 1
ATOM 693 O O . GLY A 1 100 ? 3.07 15.422 16.453 1 96.44 100 GLY A O 1
ATOM 694 N N . TYR A 1 101 ? 5.078 15.523 15.375 1 95.69 101 TYR A N 1
ATOM 695 C CA . TYR A 1 101 ? 5.207 14.086 15.141 1 95.69 101 TYR A CA 1
ATOM 696 C C . TYR A 1 101 ? 5.449 13.344 16.453 1 95.69 101 TYR A C 1
ATOM 698 O O . TYR A 1 101 ? 4.738 12.383 16.766 1 95.69 101 TYR A O 1
ATOM 706 N N . LEU A 1 102 ? 6.449 13.805 17.141 1 97.38 102 LEU A N 1
ATOM 707 C CA . LEU A 1 102 ? 6.711 13.344 18.5 1 97.38 102 LEU A CA 1
ATOM 708 C C . LEU A 1 102 ? 6.418 14.445 19.516 1 97.38 102 LEU A C 1
ATOM 710 O O . LEU A 1 102 ? 7.039 15.516 19.469 1 97.38 102 LEU A O 1
ATOM 714 N N . MET A 1 103 ? 5.488 14.195 20.391 1 97.38 103 MET A N 1
ATOM 715 C CA . MET A 1 103 ? 5.117 15.25 21.328 1 97.38 103 MET A CA 1
ATOM 716 C C . MET A 1 103 ? 5.102 14.719 22.766 1 97.38 103 MET A C 1
ATOM 718 O O . MET A 1 103 ? 4.887 13.531 22.984 1 97.38 103 MET A O 1
ATOM 722 N N . ARG A 1 104 ? 5.344 15.578 23.656 1 97.06 104 ARG A N 1
ATOM 723 C CA . ARG A 1 104 ? 5.188 15.281 25.078 1 97.06 104 ARG A CA 1
ATOM 724 C C . ARG A 1 104 ? 3.725 15.359 25.5 1 97.06 104 ARG A C 1
ATOM 726 O O . ARG A 1 104 ? 3.01 16.281 25.125 1 97.06 104 ARG A O 1
ATOM 733 N N . VAL A 1 105 ? 3.311 14.391 26.094 1 95.12 105 VAL A N 1
ATOM 734 C CA . VAL A 1 105 ? 1.995 14.367 26.719 1 95.12 105 VAL A CA 1
ATOM 735 C C . VAL A 1 105 ? 2.148 14.195 28.234 1 95.12 105 VAL A C 1
ATOM 737 O O . VAL A 1 105 ? 2.812 13.266 28.688 1 95.12 105 VAL A O 1
ATOM 740 N N . PRO A 1 106 ? 1.504 15.125 28.891 1 87.94 106 PRO A N 1
ATOM 741 C CA . PRO A 1 106 ? 1.617 15.016 30.359 1 87.94 106 PRO A CA 1
ATOM 742 C C . PRO A 1 106 ? 1.259 13.625 30.875 1 87.94 106 PRO A C 1
ATOM 744 O O . PRO A 1 106 ? 0.375 12.961 30.312 1 87.94 106 PRO A O 1
ATOM 747 N N . GLU A 1 107 ? 1.939 13.047 31.812 1 85.62 107 GLU A N 1
ATOM 748 C CA . GLU A 1 107 ? 1.723 11.781 32.5 1 85.62 107 GLU A CA 1
ATOM 749 C C . GLU A 1 107 ? 2.42 10.633 31.766 1 85.62 107 GLU A C 1
ATOM 751 O O . GLU A 1 107 ? 2.49 9.516 32.281 1 85.62 107 GLU A O 1
ATOM 756 N N . GLN A 1 108 ? 2.764 10.891 30.516 1 89.62 108 GLN A N 1
ATOM 757 C CA . GLN A 1 108 ? 3.553 9.875 29.828 1 89.62 108 GLN A CA 1
ATOM 758 C C . GLN A 1 108 ? 5.047 10.094 30.047 1 89.62 108 GLN A C 1
ATOM 760 O O . GLN A 1 108 ? 5.516 11.234 30.062 1 89.62 108 GLN A O 1
ATOM 765 N N . ASP A 1 109 ? 5.793 9.102 30.188 1 88.12 109 ASP A N 1
ATOM 766 C CA . ASP A 1 109 ? 7.223 9.211 30.484 1 88.12 109 ASP A CA 1
ATOM 767 C C . ASP A 1 109 ? 8.031 9.305 29.188 1 88.12 109 ASP A C 1
ATOM 769 O O . ASP A 1 109 ? 9.195 9.703 29.203 1 88.12 109 ASP A O 1
ATOM 773 N N . ARG A 1 110 ? 7.402 8.891 28.125 1 93.5 110 ARG A N 1
ATOM 774 C CA . ARG A 1 110 ? 8.039 8.961 26.812 1 93.5 110 ARG A CA 1
ATOM 775 C C . ARG A 1 110 ? 7.219 9.812 25.844 1 93.5 110 ARG A C 1
ATOM 777 O O . ARG A 1 110 ? 6.043 10.086 26.094 1 93.5 110 ARG A O 1
ATOM 784 N N . LEU A 1 111 ? 7.871 10.18 24.797 1 96.38 111 LEU A N 1
ATOM 785 C CA . LEU A 1 111 ? 7.176 10.977 23.797 1 96.38 111 LEU A CA 1
ATOM 786 C C . LEU A 1 111 ? 6.129 10.141 23.062 1 96.38 111 LEU A C 1
ATOM 788 O O . LEU A 1 111 ? 6.293 8.922 22.922 1 96.38 111 LEU A O 1
ATOM 792 N N . VAL A 1 112 ? 5.113 10.805 22.672 1 96.19 112 VAL A N 1
ATOM 793 C CA . VAL A 1 112 ? 4.012 10.164 21.953 1 96.19 112 VAL A CA 1
ATOM 794 C C . VAL A 1 112 ? 4.152 10.414 20.453 1 96.19 112 VAL A C 1
ATOM 796 O O . VAL A 1 112 ? 4.305 11.562 20.016 1 96.19 112 VAL A O 1
ATOM 799 N N . ASN A 1 113 ? 4.184 9.336 19.703 1 96.38 113 ASN A N 1
ATOM 800 C CA . ASN A 1 113 ? 4.047 9.422 18.25 1 96.38 113 ASN A CA 1
ATOM 801 C C . ASN A 1 113 ? 2.592 9.617 17.844 1 96.38 113 ASN A C 1
ATOM 803 O O . ASN A 1 113 ? 1.794 8.68 17.906 1 96.38 113 ASN A O 1
ATOM 807 N N . SER A 1 114 ? 2.279 10.75 17.391 1 94.38 114 SER A N 1
ATOM 808 C CA . SER A 1 114 ? 0.888 11.125 17.156 1 94.38 114 SER A CA 1
ATOM 809 C C . SER A 1 114 ? 0.325 10.406 15.93 1 94.38 114 SER A C 1
ATOM 811 O O . SER A 1 114 ? -0.88 10.164 15.852 1 94.38 114 SER A O 1
ATOM 813 N N . LEU A 1 115 ? 1.158 10.07 15.031 1 94.38 115 LEU A N 1
ATOM 814 C CA . LEU A 1 115 ? 0.721 9.391 13.82 1 94.38 115 LEU A CA 1
ATOM 815 C C . LEU A 1 115 ? 0.364 7.938 14.117 1 94.38 115 LEU A C 1
ATOM 817 O O . LEU A 1 115 ? -0.65 7.43 13.625 1 94.38 115 LEU A O 1
ATOM 821 N N . ARG A 1 116 ? 1.17 7.293 14.945 1 93.19 116 ARG A N 1
ATOM 822 C CA . ARG A 1 116 ? 1.001 5.875 15.242 1 93.19 116 ARG A CA 1
ATOM 823 C C . ARG A 1 116 ? 0.203 5.68 16.531 1 93.19 116 ARG A C 1
ATOM 825 O O . ARG A 1 116 ? -0.228 4.566 16.828 1 93.19 116 ARG A O 1
ATOM 832 N N . TRP A 1 117 ? 0.067 6.75 17.266 1 95.62 117 TRP A N 1
ATOM 833 C CA . TRP A 1 117 ? -0.633 6.727 18.547 1 95.62 117 TRP A CA 1
ATOM 834 C C . TRP A 1 117 ? -0.001 5.715 19.5 1 95.62 117 TRP A C 1
ATOM 836 O O . TRP A 1 117 ? -0.692 4.855 20.047 1 95.62 117 TRP A O 1
ATOM 846 N N . ARG A 1 118 ? 1.344 5.84 19.609 1 95.31 118 ARG A N 1
ATOM 847 C CA . ARG A 1 118 ? 2.146 4.98 20.469 1 95.31 118 ARG A CA 1
ATOM 848 C C . ARG A 1 118 ? 3.266 5.77 21.141 1 95.31 118 ARG A C 1
ATOM 850 O O . ARG A 1 118 ? 3.58 6.887 20.719 1 95.31 118 ARG A O 1
ATOM 857 N N . LEU A 1 119 ? 3.811 5.184 22.141 1 94.38 119 LEU A N 1
ATOM 858 C CA . LEU A 1 119 ? 5.012 5.75 22.75 1 94.38 119 LEU A CA 1
ATOM 859 C C . LEU A 1 119 ? 6.23 5.504 21.859 1 94.38 119 LEU A C 1
ATOM 861 O O . LEU A 1 119 ? 6.367 4.434 21.266 1 94.38 119 LEU A O 1
ATOM 865 N N . HIS A 1 120 ? 7.012 6.555 21.766 1 92.94 120 HIS A N 1
ATOM 866 C CA . HIS A 1 120 ? 8.25 6.453 21 1 92.94 120 HIS A CA 1
ATOM 867 C C . HIS A 1 120 ? 9.25 5.523 21.688 1 92.94 120 HIS A C 1
ATOM 869 O O . HIS A 1 120 ? 9.375 5.547 22.922 1 92.94 120 HIS A O 1
ATOM 875 N N . GLY A 1 121 ? 10.039 4.828 20.844 1 83.62 121 GLY A N 1
ATOM 876 C CA . GLY A 1 121 ? 11.07 3.941 21.359 1 83.62 121 GLY A CA 1
ATOM 877 C C . GLY A 1 121 ? 10.602 2.506 21.516 1 83.62 121 GLY A C 1
ATOM 878 O O . GLY A 1 121 ? 9.492 2.16 21.094 1 83.62 121 GLY A O 1
ATOM 879 N N . GLU A 1 122 ? 11.602 1.624 21.828 1 69.25 122 GLU A N 1
ATOM 880 C CA . GLU A 1 122 ? 11.352 0.192 21.969 1 69.25 122 GLU A CA 1
ATOM 881 C C . GLU A 1 122 ? 10.75 -0.133 23.328 1 69.25 122 GLU A C 1
ATOM 883 O O . GLU A 1 122 ? 10.859 0.656 24.281 1 69.25 122 GLU A O 1
ATOM 888 N N . GLY A 1 123 ? 9.82 -1.204 23.531 1 63.09 123 GLY A N 1
ATOM 889 C CA . GLY A 1 123 ? 9.289 -1.746 24.766 1 63.09 123 GLY A CA 1
ATOM 890 C C . GLY A 1 123 ? 7.879 -2.285 24.625 1 63.09 123 GLY A C 1
ATOM 891 O O . GLY A 1 123 ? 7.289 -2.223 23.547 1 63.09 123 GLY A O 1
ATOM 892 N N . ALA A 1 124 ? 7.406 -2.922 25.797 1 51.16 124 ALA A N 1
ATOM 893 C CA . ALA A 1 124 ? 6.07 -3.467 26.031 1 51.16 124 ALA A CA 1
ATOM 894 C C . ALA A 1 124 ? 5.016 -2.367 25.984 1 51.16 124 ALA A C 1
ATOM 896 O O . ALA A 1 124 ? 5.301 -1.21 26.312 1 51.16 124 ALA A O 1
ATOM 897 N N . ARG A 1 125 ? 3.824 -2.545 25.391 1 57 125 ARG A N 1
ATOM 898 C CA . ARG A 1 125 ? 2.664 -1.725 25.719 1 57 125 ARG A CA 1
ATOM 899 C C . ARG A 1 125 ? 2.721 -0.383 25 1 57 125 ARG A C 1
ATOM 901 O O . ARG A 1 125 ? 2.592 0.671 25.625 1 57 125 ARG A O 1
ATOM 908 N N . VAL A 1 126 ? 2.914 -0.459 23.781 1 73.19 126 VAL A N 1
ATOM 909 C CA . VAL A 1 126 ? 3.23 0.761 23.047 1 73.19 126 VAL A CA 1
ATOM 910 C C . VAL A 1 126 ? 1.961 1.326 22.422 1 73.19 126 VAL A C 1
ATOM 912 O O . VAL A 1 126 ? 1.912 2.502 22.047 1 73.19 126 VAL A O 1
ATOM 915 N N . ASP A 1 127 ? 1.018 0.572 22.609 1 80.06 127 ASP A N 1
ATOM 916 C CA . ASP A 1 127 ? -0.216 1.023 21.969 1 80.06 127 ASP A CA 1
ATOM 917 C C . ASP A 1 127 ? -1.042 1.886 22.922 1 80.06 127 ASP A C 1
ATOM 919 O O . ASP A 1 127 ? -1.429 1.434 24 1 80.06 127 ASP A O 1
ATOM 923 N N . LEU A 1 128 ? -1.346 3.107 22.594 1 91.38 128 LEU A N 1
ATOM 924 C CA . LEU A 1 128 ? -1.919 4.109 23.484 1 91.38 128 LEU A CA 1
ATOM 925 C C . LEU A 1 128 ? -3.418 4.262 23.25 1 91.38 128 LEU A C 1
ATOM 927 O O . LEU A 1 128 ? -4.078 5.074 23.891 1 91.38 128 LEU A O 1
ATOM 931 N N . LEU A 1 129 ? -3.957 3.504 22.453 1 92.19 129 LEU A N 1
ATOM 932 C CA . LEU A 1 129 ? -5.348 3.684 22.062 1 92.19 129 LEU A CA 1
ATOM 933 C C . LEU A 1 129 ? -6.27 3.646 23.266 1 92.19 129 LEU A C 1
ATOM 935 O O . LEU A 1 129 ? -7.258 4.383 23.328 1 92.19 129 LEU A O 1
ATOM 939 N N . ASN A 1 130 ? -5.922 2.811 24.281 1 91.31 130 ASN A N 1
ATOM 940 C CA . ASN A 1 130 ? -6.77 2.678 25.453 1 91.31 130 ASN A CA 1
ATOM 941 C C . ASN A 1 130 ? -6.312 3.605 26.578 1 91.31 130 ASN A C 1
ATOM 943 O O . ASN A 1 130 ? -7.129 4.066 27.375 1 91.31 130 ASN A O 1
ATOM 947 N N . GLU A 1 131 ? -5.082 3.891 26.625 1 91.12 131 GLU A N 1
ATOM 948 C CA . GLU A 1 131 ? -4.527 4.711 27.703 1 91.12 131 GLU A CA 1
ATOM 949 C C . GLU A 1 131 ? -4.668 6.199 27.391 1 91.12 131 GLU A C 1
ATOM 951 O O . GLU A 1 131 ? -4.836 7.02 28.297 1 91.12 131 GLU A O 1
ATOM 956 N N . LEU A 1 132 ? -4.484 6.52 26.188 1 94.44 132 LEU A N 1
ATOM 957 C CA . LEU A 1 132 ? -4.707 7.867 25.672 1 94.44 132 LEU A CA 1
ATOM 958 C C . LEU A 1 132 ? -5.859 7.883 24.672 1 94.44 132 LEU A C 1
ATOM 960 O O . LEU A 1 132 ? -5.633 7.953 23.453 1 94.44 132 LEU A O 1
ATOM 964 N N . VAL A 1 133 ? -7.066 7.852 25.25 1 96.5 133 VAL A N 1
ATOM 965 C CA . VAL A 1 133 ? -8.266 7.746 24.422 1 96.5 133 VAL A CA 1
ATOM 966 C C . VAL A 1 133 ? -8.336 8.93 23.453 1 96.5 133 VAL A C 1
ATOM 968 O O . VAL A 1 133 ? -8.398 10.086 23.891 1 96.5 133 VAL A O 1
ATOM 971 N N . PRO A 1 134 ? -8.375 8.68 22.156 1 97.88 134 PRO A N 1
ATOM 972 C CA . PRO A 1 134 ? -8.266 9.742 21.156 1 97.88 134 PRO A CA 1
ATOM 973 C C . PRO A 1 134 ? -9.336 10.82 21.328 1 97.88 134 PRO A C 1
ATOM 975 O O . PRO A 1 134 ? -9.031 12.016 21.266 1 97.88 134 PRO A O 1
ATOM 978 N N . GLU A 1 135 ? -10.586 10.422 21.625 1 97.81 135 GLU A N 1
ATOM 979 C CA . GLU A 1 135 ? -11.711 11.352 21.766 1 97.81 135 GLU A CA 1
ATOM 980 C C . GLU A 1 135 ? -11.516 12.266 22.969 1 97.81 135 GLU A C 1
ATOM 982 O O . GLU A 1 135 ? -11.977 13.414 22.969 1 97.81 135 GLU A O 1
ATOM 987 N N . ASP A 1 136 ? -10.859 11.758 23.969 1 96.56 136 ASP A N 1
ATOM 988 C CA . ASP A 1 136 ? -10.586 12.555 25.156 1 96.56 136 ASP A CA 1
ATOM 989 C C . ASP A 1 136 ? -9.383 13.469 24.938 1 96.56 136 ASP A C 1
ATOM 991 O O . ASP A 1 136 ? -9.328 14.578 25.484 1 96.56 136 ASP A O 1
ATOM 995 N N . PHE A 1 137 ? -8.438 12.977 24.234 1 96.62 137 PHE A N 1
ATOM 996 C CA . PHE A 1 137 ? -7.211 13.719 23.969 1 96.62 137 PHE A CA 1
ATOM 997 C C . PHE A 1 137 ? -7.5 14.961 23.125 1 96.62 137 PHE A C 1
ATOM 999 O O . PHE A 1 137 ? -6.941 16.031 23.391 1 96.62 137 PHE A O 1
ATOM 1006 N N . GLN A 1 138 ? -8.336 14.82 22.172 1 97.81 138 GLN A N 1
ATOM 1007 C CA . GLN A 1 138 ? -8.844 15.898 21.328 1 97.81 138 GLN A CA 1
ATOM 1008 C C . GLN A 1 138 ? -10.367 15.938 21.344 1 97.81 138 GLN A C 1
ATOM 1010 O O . GLN A 1 138 ? -11.016 15.32 20.484 1 97.81 138 GLN A O 1
ATOM 1015 N N . PRO A 1 139 ? -10.93 16.734 22.219 1 97.38 139 PRO A N 1
ATOM 1016 C CA . PRO A 1 139 ? -12.367 16.641 22.469 1 97.38 139 PRO A CA 1
ATOM 1017 C C . PRO A 1 139 ? -13.18 17.562 21.547 1 97.38 139 PRO A C 1
ATOM 1019 O O . PRO A 1 139 ? -14.406 17.438 21.484 1 97.38 139 PRO A O 1
ATOM 1022 N N . THR A 1 140 ? -12.516 18.5 20.875 1 97.62 140 THR A N 1
ATOM 1023 C CA . THR A 1 140 ? -13.242 19.391 19.984 1 97.62 140 THR A CA 1
ATOM 1024 C C . THR A 1 140 ? -13.914 18.625 18.859 1 97.62 140 THR A C 1
ATOM 1026 O O . THR A 1 140 ? -13.297 17.734 18.25 1 97.62 140 THR A O 1
ATOM 1029 N N . ALA A 1 141 ? -15.188 18.938 18.594 1 98.31 141 ALA A N 1
ATOM 1030 C CA . ALA A 1 141 ? -15.914 18.25 17.531 1 98.31 141 ALA A CA 1
ATOM 1031 C C . ALA A 1 141 ? -15.211 18.438 16.188 1 98.31 141 ALA A C 1
ATOM 1033 O O . ALA A 1 141 ? -14.766 19.531 15.852 1 98.31 141 ALA A O 1
ATOM 1034 N N . THR A 1 142 ? -15.125 17.375 15.414 1 98.81 142 THR A N 1
ATOM 1035 C CA . THR A 1 142 ? -14.516 17.453 14.086 1 98.81 142 THR A CA 1
ATOM 1036 C C . THR A 1 142 ? -15.469 18.109 13.094 1 98.81 142 THR A C 1
ATOM 1038 O O . THR A 1 142 ? -16.656 18.281 13.375 1 98.81 142 THR A O 1
ATOM 1041 N N . VAL A 1 143 ? -14.953 18.484 11.977 1 98.62 143 VAL A N 1
ATOM 1042 C CA . VAL A 1 143 ? -15.781 19.047 10.906 1 98.62 143 VAL A CA 1
ATOM 1043 C C . VAL A 1 143 ? -16.766 18 10.406 1 98.62 143 VAL A C 1
ATOM 1045 O O . VAL A 1 143 ? -17.875 18.312 9.992 1 98.62 143 VAL A O 1
ATOM 1048 N N . PHE A 1 144 ? -16.406 16.719 10.453 1 98.81 144 PHE A N 1
ATOM 1049 C CA . PHE A 1 144 ? -17.234 15.633 9.961 1 98.81 144 PHE A CA 1
ATOM 1050 C C . PHE A 1 144 ? -18.406 15.383 10.898 1 98.81 144 PHE A C 1
ATOM 1052 O O . PHE A 1 144 ? -19.531 15.141 10.438 1 98.81 144 PHE A O 1
ATOM 1059 N N . GLU A 1 145 ? -18.109 15.477 12.164 1 98.69 145 GLU A N 1
ATOM 1060 C CA . GLU A 1 145 ? -19.188 15.367 13.141 1 98.69 145 GLU A CA 1
ATOM 1061 C C . GLU A 1 145 ? -20.203 16.516 12.969 1 98.69 145 GLU A C 1
ATOM 1063 O O . GLU A 1 145 ? -21.406 16.297 13.023 1 98.69 145 GLU A O 1
ATOM 1068 N N . ARG A 1 146 ? -19.688 17.734 12.805 1 98.5 146 ARG A N 1
ATOM 1069 C CA . ARG A 1 146 ? -20.562 18.891 12.617 1 98.5 146 ARG A CA 1
ATOM 1070 C C . ARG A 1 146 ? -21.391 18.75 11.344 1 98.5 146 ARG A C 1
ATOM 1072 O O . ARG A 1 146 ? -22.578 19.047 11.344 1 98.5 146 ARG A O 1
ATOM 1079 N N . ALA A 1 147 ? -20.781 18.25 10.266 1 98.31 147 ALA A N 1
ATOM 1080 C CA . ALA A 1 147 ? -21.5 18.016 9.016 1 98.31 147 ALA A CA 1
ATOM 1081 C C . ALA A 1 147 ? -22.594 16.969 9.188 1 98.31 147 ALA A C 1
ATOM 1083 O O . ALA A 1 147 ? -23.734 17.172 8.789 1 98.31 147 ALA A O 1
ATOM 1084 N N . ALA A 1 148 ? -22.188 15.844 9.812 1 98.38 148 ALA A N 1
ATOM 1085 C CA . ALA A 1 148 ? -23.125 14.742 10.008 1 98.38 148 ALA A CA 1
ATOM 1086 C C . ALA A 1 148 ? -24.312 15.18 10.852 1 98.38 148 ALA A C 1
ATOM 1088 O O . ALA A 1 148 ? -25.453 14.75 10.602 1 98.38 148 ALA A O 1
ATOM 1089 N N . ALA A 1 149 ? -24.094 16.031 11.805 1 97.75 149 ALA A N 1
ATOM 1090 C CA . ALA A 1 149 ? -25.141 16.547 12.68 1 97.75 149 ALA A CA 1
ATOM 1091 C C . ALA A 1 149 ? -26.172 17.328 11.891 1 97.75 149 ALA A C 1
ATOM 1093 O O . ALA A 1 149 ? -27.312 17.531 12.352 1 97.75 149 ALA A O 1
ATOM 1094 N N . GLN A 1 150 ? -25.812 17.766 10.734 1 96.75 150 GLN A N 1
ATOM 1095 C CA . GLN A 1 150 ? -26.719 18.531 9.891 1 96.75 150 GLN A CA 1
ATOM 1096 C C . GLN A 1 150 ? -27.297 17.672 8.773 1 96.75 150 GLN A C 1
ATOM 1098 O O . GLN A 1 150 ? -27.812 18.188 7.789 1 96.75 150 GLN A O 1
ATOM 1103 N N . GLY A 1 151 ? -27.062 16.406 8.82 1 97.19 151 GLY A N 1
ATOM 1104 C CA . GLY A 1 151 ? -27.688 15.484 7.891 1 97.19 151 GLY A CA 1
ATOM 1105 C C . GLY A 1 151 ? -26.859 15.242 6.641 1 97.19 151 GLY A C 1
ATOM 1106 O O . GLY A 1 151 ? -27.344 14.617 5.688 1 97.19 151 GLY A O 1
ATOM 1107 N N . ILE A 1 152 ? -25.672 15.758 6.582 1 97.81 152 ILE A N 1
ATOM 1108 C CA . ILE A 1 152 ? -24.781 15.492 5.457 1 97.81 152 ILE A CA 1
ATOM 1109 C C . ILE A 1 152 ? -24.172 14.102 5.602 1 97.81 152 ILE A C 1
ATOM 1111 O O . ILE A 1 152 ? -23.703 13.734 6.684 1 97.81 152 ILE A O 1
ATOM 1115 N N . VAL A 1 153 ? -24.219 13.297 4.527 1 98.56 153 VAL A N 1
ATOM 1116 C CA . VAL A 1 153 ? -23.547 12 4.531 1 98.56 153 VAL A CA 1
ATOM 1117 C C . VAL A 1 153 ? -22.031 12.195 4.359 1 98.56 153 VAL A C 1
ATOM 1119 O O . VAL A 1 153 ? -21.594 12.758 3.352 1 98.56 153 VAL A O 1
ATOM 1122 N N . VAL A 1 154 ? -21.281 11.82 5.367 1 98.75 154 VAL A N 1
ATOM 1123 C CA . VAL A 1 154 ? -19.828 12.062 5.355 1 98.75 154 VAL A CA 1
ATOM 1124 C C . VAL A 1 154 ? -19.094 10.727 5.273 1 98.75 154 VAL A C 1
ATOM 1126 O O . VAL A 1 154 ? -19.359 9.812 6.059 1 98.75 154 VAL A O 1
ATOM 1129 N N . THR A 1 155 ? -18.203 10.555 4.27 1 98.88 155 THR A N 1
ATOM 1130 C CA . THR A 1 155 ? -17.422 9.336 4.09 1 98.88 155 THR A CA 1
ATOM 1131 C C . THR A 1 155 ? -15.938 9.664 3.947 1 98.88 155 THR A C 1
ATOM 1133 O O . THR A 1 155 ? -15.578 10.625 3.262 1 98.88 155 THR A O 1
ATOM 1136 N N . GLN A 1 156 ? -15.109 8.977 4.676 1 98.88 156 GLN A N 1
ATOM 1137 C CA . GLN A 1 156 ? -13.672 8.977 4.449 1 98.88 156 GLN A CA 1
ATOM 1138 C C . GLN A 1 156 ? -13.242 7.766 3.623 1 98.88 156 GLN A C 1
ATOM 1140 O O . GLN A 1 156 ? -13.555 6.625 3.973 1 98.88 156 GLN A O 1
ATOM 1145 N N . VAL A 1 157 ? -12.656 7.969 2.477 1 98.88 157 VAL A N 1
ATOM 1146 C CA . VAL A 1 157 ? -12.086 6.93 1.624 1 98.88 157 VAL A CA 1
ATOM 1147 C C . VAL A 1 157 ? -10.562 6.961 1.725 1 98.88 157 VAL A C 1
ATOM 1149 O O . VAL A 1 157 ? -9.922 7.891 1.231 1 98.88 157 VAL A O 1
ATOM 1152 N N . ALA A 1 158 ? -9.992 5.984 2.406 1 98.75 158 ALA A N 1
ATOM 1153 C CA . ALA A 1 158 ? -8.57 6.043 2.736 1 98.75 158 ALA A CA 1
ATOM 1154 C C . ALA A 1 158 ? -8.008 4.645 2.986 1 98.75 158 ALA A C 1
ATOM 1156 O O . ALA A 1 158 ? -8.758 3.666 3.031 1 98.75 158 ALA A O 1
ATOM 1157 N N . PRO A 1 159 ? -6.715 4.527 3.041 1 98 159 PRO A N 1
ATOM 1158 C CA . PRO A 1 159 ? -6.125 3.217 3.338 1 98 159 PRO A CA 1
ATOM 1159 C C . PRO A 1 159 ? -6.613 2.639 4.664 1 98 159 PRO A C 1
ATOM 1161 O O . PRO A 1 159 ? -6.82 3.381 5.629 1 98 159 PRO A O 1
ATOM 1164 N N . ASN A 1 160 ? -6.637 1.329 4.73 1 96.81 160 ASN A N 1
ATOM 1165 C CA . ASN A 1 160 ? -7.258 0.624 5.844 1 96.81 160 ASN A CA 1
ATOM 1166 C C . ASN A 1 160 ? -6.496 0.853 7.148 1 96.81 160 ASN A C 1
ATOM 1168 O O . ASN A 1 160 ? -7.066 0.742 8.234 1 96.81 160 ASN A O 1
ATOM 1172 N N . TYR A 1 161 ? -5.227 1.13 7.062 1 95.56 161 TYR A N 1
ATOM 1173 C CA . TYR A 1 161 ? -4.457 1.314 8.289 1 95.56 161 TYR A CA 1
ATOM 1174 C C . TYR A 1 161 ? -4.941 2.541 9.055 1 95.56 161 TYR A C 1
ATOM 1176 O O . TYR A 1 161 ? -4.629 2.705 10.234 1 95.56 161 TYR A O 1
ATOM 1184 N N . GLN A 1 162 ? -5.68 3.42 8.398 1 97.75 162 GLN A N 1
ATOM 1185 C CA . GLN A 1 162 ? -6.215 4.598 9.078 1 97.75 162 GLN A CA 1
ATOM 1186 C C . GLN A 1 162 ? -7.523 4.27 9.797 1 97.75 162 GLN A C 1
ATOM 1188 O O . GLN A 1 162 ? -7.977 5.035 10.648 1 97.75 162 GLN A O 1
ATOM 1193 N N . ASN A 1 163 ? -8.125 3.158 9.375 1 97.69 163 ASN A N 1
ATOM 1194 C CA . ASN A 1 163 ? -9.422 2.805 9.938 1 97.69 163 ASN A CA 1
ATOM 1195 C C . ASN A 1 163 ? -9.336 2.516 11.43 1 97.69 163 ASN A C 1
ATOM 1197 O O . ASN A 1 163 ? -8.672 1.561 11.844 1 97.69 163 ASN A O 1
ATOM 1201 N N . GLY A 1 164 ? -9.922 3.367 12.172 1 96.69 164 GLY A N 1
ATOM 1202 C CA . GLY A 1 164 ? -9.953 3.174 13.609 1 96.69 164 GLY A CA 1
ATOM 1203 C C . GLY A 1 164 ? -8.641 3.543 14.289 1 96.69 164 GLY A C 1
ATOM 1204 O O . GLY A 1 164 ? -8.461 3.299 15.484 1 96.69 164 GLY A O 1
ATOM 1205 N N . SER A 1 165 ? -7.668 4.035 13.562 1 97.06 165 SER A N 1
ATOM 1206 C CA . SER A 1 165 ? -6.406 4.449 14.172 1 97.06 165 SER A CA 1
ATOM 1207 C C . SER A 1 165 ? -6.625 5.543 15.211 1 97.06 165 SER A C 1
ATOM 1209 O O . SER A 1 165 ? -7.664 6.207 15.211 1 97.06 165 SER A O 1
ATOM 1211 N N . GLY A 1 166 ? -5.691 5.699 16.062 1 97.62 166 GLY A N 1
ATOM 1212 C CA . GLY A 1 166 ? -5.785 6.727 17.094 1 97.62 166 GLY A CA 1
ATOM 1213 C C . GLY A 1 166 ? -5.938 8.125 16.531 1 97.62 166 GLY A C 1
ATOM 1214 O O . GLY A 1 166 ? -6.789 8.891 16.969 1 97.62 166 GLY A O 1
ATOM 1215 N N . LEU A 1 167 ? -5.113 8.461 15.547 1 98.06 167 LEU A N 1
ATOM 1216 C CA . LEU A 1 167 ? -5.195 9.789 14.953 1 98.06 167 LEU A CA 1
ATOM 1217 C C . LEU A 1 167 ? -6.547 10 14.281 1 98.06 167 LEU A C 1
ATOM 1219 O O . LEU A 1 167 ? -7.164 11.062 14.438 1 98.06 167 LEU A O 1
ATOM 1223 N N . THR A 1 168 ? -7.031 8.977 13.484 1 98.44 168 THR A N 1
ATOM 1224 C CA . THR A 1 168 ? -8.328 9.086 12.828 1 98.44 168 THR A CA 1
ATOM 1225 C C . THR A 1 168 ? -9.438 9.305 13.852 1 98.44 168 THR A C 1
ATOM 1227 O O . THR A 1 168 ? -10.281 10.188 13.68 1 98.44 168 THR A O 1
ATOM 1230 N N . ARG A 1 169 ? -9.43 8.578 14.93 1 98.38 169 ARG A N 1
ATOM 1231 C CA . ARG A 1 169 ? -10.43 8.727 15.984 1 98.38 169 ARG A CA 1
ATOM 1232 C C . ARG A 1 169 ? -10.352 10.117 16.625 1 98.38 169 ARG A C 1
ATOM 1234 O O . ARG A 1 169 ? -11.375 10.695 16.969 1 98.38 169 ARG A O 1
ATOM 1241 N N . ALA A 1 170 ? -9.188 10.617 16.656 1 98.5 170 ALA A N 1
ATOM 1242 C CA . ALA A 1 170 ? -8.984 11.906 17.328 1 98.5 170 ALA A CA 1
ATOM 1243 C C . ALA A 1 170 ? -9.477 13.055 16.453 1 98.5 170 ALA A C 1
ATOM 1245 O O . ALA A 1 170 ? -10.07 14.016 16.953 1 98.5 170 ALA A O 1
ATOM 1246 N N . VAL A 1 171 ? -9.25 12.891 15.164 1 98.81 171 VAL A N 1
ATOM 1247 C CA . VAL A 1 171 ? -9.328 14.164 14.453 1 98.81 171 VAL A CA 1
ATOM 1248 C C . VAL A 1 171 ? -10.188 14.008 13.203 1 98.81 171 VAL A C 1
ATOM 1250 O O . VAL A 1 171 ? -10.539 15 12.555 1 98.81 171 VAL A O 1
ATOM 1253 N N . LEU A 1 172 ? -10.523 12.742 12.766 1 98.62 172 LEU A N 1
ATOM 1254 C CA . LEU A 1 172 ? -11.297 12.516 11.547 1 98.62 172 LEU A CA 1
ATOM 1255 C C . LEU A 1 172 ? -12.57 11.727 11.852 1 98.62 172 LEU A C 1
ATOM 1257 O O . LEU A 1 172 ? -13.227 11.227 10.938 1 98.62 172 LEU A O 1
ATOM 1261 N N . ARG A 1 173 ? -12.922 11.578 13.133 1 98.62 173 ARG A N 1
ATOM 1262 C CA . ARG A 1 173 ? -14.117 10.836 13.5 1 98.62 173 ARG A CA 1
ATOM 1263 C C . ARG A 1 173 ? -15.375 11.555 13.023 1 98.62 173 ARG A C 1
ATOM 1265 O O . ARG A 1 173 ? -15.344 12.75 12.742 1 98.62 173 ARG A O 1
ATOM 1272 N N . GLY A 1 174 ? -16.438 10.789 12.906 1 98.19 174 GLY A N 1
ATOM 1273 C CA . GLY A 1 174 ? -17.734 11.359 12.547 1 98.19 174 GLY A CA 1
ATOM 1274 C C . GLY A 1 174 ? -18.141 11.055 11.117 1 98.19 174 GLY A C 1
ATOM 1275 O O . GLY A 1 174 ? -19.109 11.617 10.609 1 98.19 174 GLY A O 1
ATOM 1276 N N . CYS A 1 175 ? -17.438 10.148 10.492 1 97.5 175 CYS A N 1
ATOM 1277 C CA . CYS A 1 175 ? -17.781 9.758 9.125 1 97.5 175 CYS A CA 1
ATOM 1278 C C . CYS A 1 175 ? -17.75 8.234 8.977 1 97.5 175 CYS A C 1
ATOM 1280 O O . CYS A 1 175 ? -17.234 7.531 9.852 1 97.5 175 CYS A O 1
ATOM 1282 N N . ALA A 1 176 ? -18.438 7.766 7.961 1 98.19 176 ALA A N 1
ATOM 1283 C CA . ALA A 1 176 ? -18.25 6.375 7.562 1 98.19 176 ALA A CA 1
ATOM 1284 C C . ALA A 1 176 ? -16.859 6.18 6.934 1 98.19 176 ALA A C 1
ATOM 1286 O O . ALA A 1 176 ? -16.391 7.027 6.172 1 98.19 176 ALA A O 1
ATOM 1287 N N . PHE A 1 177 ? -16.203 5.133 7.359 1 98.69 177 PHE A N 1
ATOM 1288 C CA . PHE A 1 177 ? -14.891 4.828 6.785 1 98.69 177 PHE A CA 1
ATOM 1289 C C . PHE A 1 177 ? -15.016 3.768 5.695 1 98.69 177 PHE A C 1
ATOM 1291 O O . PHE A 1 177 ? -15.562 2.688 5.934 1 98.69 177 PHE A O 1
ATOM 1298 N N . ARG A 1 178 ? -14.602 4.066 4.547 1 98.56 178 ARG A N 1
ATOM 1299 C CA . ARG A 1 178 ? -14.508 3.109 3.447 1 98.56 178 ARG A CA 1
ATOM 1300 C C . ARG A 1 178 ? -13.055 2.834 3.084 1 98.56 178 ARG A C 1
ATOM 1302 O O . ARG A 1 178 ? -12.414 3.637 2.4 1 98.56 178 ARG A O 1
ATOM 1309 N N . PRO A 1 179 ? -12.562 1.676 3.508 1 98.38 179 PRO A N 1
ATOM 1310 C CA . PRO A 1 179 ? -11.18 1.378 3.145 1 98.38 179 PRO A CA 1
ATOM 1311 C C . PRO A 1 179 ? -10.969 1.296 1.634 1 98.38 179 PRO A C 1
ATOM 1313 O O . PRO A 1 179 ? -11.828 0.777 0.915 1 98.38 179 PRO A O 1
ATOM 1316 N N . ALA A 1 180 ? -9.953 1.881 1.161 1 98.5 180 ALA A N 1
ATOM 1317 C CA . ALA A 1 180 ? -9.508 1.731 -0.219 1 98.5 180 ALA A CA 1
ATOM 1318 C C . ALA A 1 180 ? -8.305 0.796 -0.304 1 98.5 180 ALA A C 1
ATOM 1320 O O . ALA A 1 180 ? -7.273 1.039 0.333 1 98.5 180 ALA A O 1
ATOM 1321 N N . PHE A 1 181 ? -8.391 -0.189 -1.147 1 97.69 181 PHE A N 1
ATOM 1322 C CA . PHE A 1 181 ? -7.375 -1.235 -1.198 1 97.69 181 PHE A CA 1
ATOM 1323 C C . PHE A 1 181 ? -6.469 -1.053 -2.41 1 97.69 181 PHE A C 1
ATOM 1325 O O . PHE A 1 181 ? -5.438 -1.722 -2.527 1 97.69 181 PHE A O 1
ATOM 1332 N N . SER A 1 182 ? -6.801 -0.195 -3.311 1 98.44 182 SER A N 1
ATOM 1333 C CA . SER A 1 182 ? -6.062 0.124 -4.531 1 98.44 182 SER A CA 1
ATOM 1334 C C . SER A 1 182 ? -6.5 1.469 -5.102 1 98.44 182 SER A C 1
ATOM 1336 O O . SER A 1 182 ? -7.441 2.086 -4.605 1 98.44 182 SER A O 1
ATOM 1338 N N . VAL A 1 183 ? -5.758 1.912 -6.098 1 98.62 183 VAL A N 1
ATOM 1339 C CA . VAL A 1 183 ? -6.109 3.16 -6.77 1 98.62 183 VAL A CA 1
ATOM 1340 C C . VAL A 1 183 ? -7.488 3.031 -7.41 1 98.62 183 VAL A C 1
ATOM 1342 O O . VAL A 1 183 ? -8.32 3.93 -7.281 1 98.62 183 VAL A O 1
ATOM 1345 N N . GLY A 1 184 ? -7.73 1.887 -8.094 1 98.81 184 GLY A N 1
ATOM 1346 C CA . GLY A 1 184 ? -9.055 1.666 -8.656 1 98.81 184 GLY A CA 1
ATOM 1347 C C . GLY A 1 184 ? -10.156 1.687 -7.613 1 98.81 184 GLY A C 1
ATOM 1348 O O . GLY A 1 184 ? -11.219 2.26 -7.84 1 98.81 184 GLY A O 1
ATOM 1349 N N . ASP A 1 185 ? -9.875 1.072 -6.504 1 98.81 185 ASP A N 1
ATOM 1350 C CA . ASP A 1 185 ? -10.852 1.027 -5.422 1 98.81 185 ASP A CA 1
ATOM 1351 C C . ASP A 1 185 ? -11.062 2.412 -4.816 1 98.81 185 ASP A C 1
ATOM 1353 O O . ASP A 1 185 ? -12.18 2.76 -4.43 1 98.81 185 ASP A O 1
ATOM 1357 N N . LEU A 1 186 ? -10.023 3.225 -4.691 1 98.88 186 LEU A N 1
ATOM 1358 C CA . LEU A 1 186 ? -10.125 4.598 -4.211 1 98.88 186 LEU A CA 1
ATOM 1359 C C . LEU A 1 186 ? -11.039 5.422 -5.113 1 98.88 186 LEU A C 1
ATOM 1361 O O . LEU A 1 186 ? -11.969 6.074 -4.633 1 98.88 186 LEU A O 1
ATOM 1365 N N . VAL A 1 187 ? -10.805 5.367 -6.406 1 98.88 187 VAL A N 1
ATOM 1366 C CA . VAL A 1 187 ? -11.578 6.137 -7.379 1 98.88 187 VAL A CA 1
ATOM 1367 C C . VAL A 1 187 ? -13.039 5.699 -7.344 1 98.88 187 VAL A C 1
ATOM 1369 O O . VAL A 1 187 ? -13.938 6.539 -7.273 1 98.88 187 VAL A O 1
ATOM 1372 N N . ASP A 1 188 ? -13.266 4.375 -7.379 1 98.69 188 ASP A N 1
ATOM 1373 C CA . ASP A 1 188 ? -14.625 3.848 -7.316 1 98.69 188 ASP A CA 1
ATOM 1374 C C . ASP A 1 188 ? -15.312 4.246 -6.016 1 98.69 188 ASP A C 1
ATOM 1376 O O . ASP A 1 188 ? -16.484 4.656 -6.02 1 98.69 188 ASP A O 1
ATOM 1380 N N . GLY A 1 189 ? -14.562 4.109 -4.898 1 98.75 189 GLY A N 1
ATOM 1381 C CA . GLY A 1 189 ? -15.102 4.441 -3.592 1 98.75 189 GLY A CA 1
ATOM 1382 C C . GLY A 1 189 ? -15.547 5.887 -3.475 1 98.75 189 GLY A C 1
ATOM 1383 O O . GLY A 1 189 ? -16.594 6.18 -2.891 1 98.75 189 GLY A O 1
ATOM 1384 N N . VAL A 1 190 ? -14.758 6.797 -4.016 1 98.88 190 VAL A N 1
ATOM 1385 C CA . VAL A 1 190 ? -15.117 8.211 -4.02 1 98.88 190 VAL A CA 1
ATOM 1386 C C . VAL A 1 190 ? -16.438 8.406 -4.77 1 98.88 190 VAL A C 1
ATOM 1388 O O . VAL A 1 190 ? -17.344 9.078 -4.277 1 98.88 190 VAL A O 1
ATOM 1391 N N . GLY A 1 191 ? -16.547 7.793 -5.934 1 98.31 191 GLY A N 1
ATOM 1392 C CA . GLY A 1 191 ? -17.766 7.902 -6.711 1 98.31 191 GLY A CA 1
ATOM 1393 C C . GLY A 1 191 ? -19 7.375 -5.98 1 98.31 191 GLY A C 1
ATOM 1394 O O . GLY A 1 191 ? -20.031 8.031 -5.945 1 98.31 191 GLY A O 1
ATOM 1395 N N . LEU A 1 192 ? -18.875 6.176 -5.402 1 98.25 192 LEU A N 1
ATOM 1396 C CA . LEU A 1 192 ? -19.969 5.562 -4.656 1 98.25 192 LEU A CA 1
ATOM 1397 C C . LEU A 1 192 ? -20.359 6.43 -3.465 1 98.25 192 LEU A C 1
ATOM 1399 O O . LEU A 1 192 ? -21.562 6.629 -3.203 1 98.25 192 LEU A O 1
ATOM 1403 N N . SER A 1 193 ? -19.359 6.98 -2.801 1 98.62 193 SER A N 1
ATOM 1404 C CA . SER A 1 193 ? -19.594 7.785 -1.607 1 98.62 193 SER A CA 1
ATOM 1405 C C . SER A 1 193 ? -20.312 9.086 -1.956 1 98.62 193 SER A C 1
ATOM 1407 O O . SER A 1 193 ? -21.172 9.547 -1.207 1 98.62 193 SER A O 1
ATOM 1409 N N . LEU A 1 194 ? -19.969 9.656 -3.076 1 98.31 194 LEU A N 1
ATOM 1410 C CA . LEU A 1 194 ? -20.594 10.914 -3.502 1 98.31 194 LEU A CA 1
ATOM 1411 C C . LEU A 1 194 ? -22.047 10.695 -3.887 1 98.31 194 LEU A C 1
ATOM 1413 O O . LEU A 1 194 ? -22.828 11.648 -3.947 1 98.31 194 LEU A O 1
ATOM 1417 N N . ARG A 1 195 ? -22.469 9.484 -4.168 1 97.31 195 ARG A N 1
ATOM 1418 C CA . ARG A 1 195 ? -23.828 9.164 -4.59 1 97.31 195 ARG A CA 1
ATOM 1419 C C . ARG A 1 195 ? -24.625 8.562 -3.441 1 97.31 195 ARG A C 1
ATOM 1421 O O . ARG A 1 195 ? -25.75 8.109 -3.639 1 97.31 195 ARG A O 1
ATOM 1428 N N . ALA A 1 196 ? -24.047 8.531 -2.258 1 96.88 196 ALA A N 1
ATOM 1429 C CA . ALA A 1 196 ? -24.641 7.836 -1.124 1 96.88 196 ALA A CA 1
ATOM 1430 C C . ALA A 1 196 ? -25.797 8.641 -0.534 1 96.88 196 ALA A C 1
ATOM 1432 O O . ALA A 1 196 ? -26.594 8.117 0.26 1 96.88 196 ALA A O 1
ATOM 1433 N N . GLY A 1 197 ? -25.938 9.938 -0.929 1 95.94 197 GLY A N 1
ATOM 1434 C CA . GLY A 1 197 ? -26.984 10.812 -0.428 1 95.94 197 GLY A CA 1
ATOM 1435 C C . GLY A 1 197 ? -27.172 12.062 -1.265 1 95.94 197 GLY A C 1
ATOM 1436 O O . GLY A 1 197 ? -26.438 12.281 -2.234 1 95.94 197 GLY A O 1
ATOM 1437 N N . ASP A 1 198 ? -28.156 12.906 -0.883 1 95.12 198 ASP A N 1
ATOM 1438 C CA . ASP A 1 198 ? -28.422 14.148 -1.596 1 95.12 198 ASP A CA 1
ATOM 1439 C C . ASP A 1 198 ? -27.375 15.211 -1.288 1 95.12 198 ASP A C 1
ATOM 1441 O O . ASP A 1 198 ? -27.047 16.031 -2.145 1 95.12 198 ASP A O 1
ATOM 1445 N N . ARG A 1 199 ? -26.953 15.242 -0.069 1 96.94 199 ARG A N 1
ATOM 1446 C CA . ARG A 1 199 ? -25.844 16.078 0.377 1 96.94 199 ARG A CA 1
ATOM 1447 C C . ARG A 1 199 ? -24.703 15.219 0.937 1 96.94 199 ARG A C 1
ATOM 1449 O O . ARG A 1 199 ? -24.875 14.531 1.941 1 96.94 199 ARG A O 1
ATOM 1456 N N . THR A 1 200 ? -23.562 15.227 0.253 1 98.25 200 THR A N 1
ATOM 1457 C CA . THR A 1 200 ? -22.484 14.336 0.633 1 98.25 200 THR A CA 1
ATOM 1458 C C . THR A 1 200 ? -21.156 15.102 0.713 1 98.25 200 THR A C 1
ATOM 1460 O O . THR A 1 200 ? -20.906 16 -0.091 1 98.25 200 THR A O 1
ATOM 1463 N N . LEU A 1 201 ? -20.359 14.812 1.722 1 98.56 201 LEU A N 1
ATOM 1464 C CA . LEU A 1 201 ? -18.984 15.258 1.894 1 98.56 201 LEU A CA 1
ATOM 1465 C C . LEU A 1 201 ? -18.031 14.062 1.96 1 98.56 201 LEU A C 1
ATOM 1467 O O . LEU A 1 201 ? -18.141 13.227 2.861 1 98.56 201 LEU A O 1
ATOM 1471 N N . VAL A 1 202 ? -17.188 13.953 0.98 1 98.88 202 VAL A N 1
ATOM 1472 C CA . VAL A 1 202 ? -16.234 12.844 0.91 1 98.88 202 VAL A CA 1
ATOM 1473 C C . VAL A 1 202 ? -14.82 13.375 1.115 1 98.88 202 VAL A C 1
ATOM 1475 O O . VAL A 1 202 ? -14.414 14.344 0.474 1 98.88 202 VAL A O 1
ATOM 1478 N N . TYR A 1 203 ? -14.117 12.82 2.059 1 98.94 203 TYR A N 1
ATOM 1479 C CA . TYR A 1 203 ? -12.688 13.047 2.246 1 98.94 203 TYR A CA 1
ATOM 1480 C C . TYR A 1 203 ? -11.883 11.836 1.792 1 98.94 203 TYR A C 1
ATOM 1482 O O . TYR A 1 203 ? -12.031 10.734 2.338 1 98.94 203 TYR A O 1
ATOM 1490 N N . ALA A 1 204 ? -11.094 12.008 0.769 1 98.94 204 ALA A N 1
ATOM 1491 C CA . ALA A 1 204 ? -10.227 10.961 0.248 1 98.94 204 ALA A CA 1
ATOM 1492 C C . ALA A 1 204 ? -8.758 11.289 0.497 1 98.94 204 ALA A C 1
ATOM 1494 O O . ALA A 1 204 ? -8.359 12.453 0.452 1 98.94 204 ALA A O 1
ATOM 1495 N N . TYR A 1 205 ? -7.949 10.227 0.736 1 98.88 205 TYR A N 1
ATOM 1496 C CA . TYR A 1 205 ? -6.547 10.391 1.108 1 98.88 205 TYR A CA 1
ATOM 1497 C C . TYR A 1 205 ? -5.648 9.516 0.252 1 98.88 205 TYR A C 1
ATOM 1499 O O . TYR A 1 205 ? -5.938 8.336 0.043 1 98.88 205 TYR A O 1
ATOM 1507 N N . TYR A 1 206 ? -4.559 10.07 -0.264 1 98.81 206 TYR A N 1
ATOM 1508 C CA . TYR A 1 206 ? -3.525 9.336 -0.987 1 98.81 206 TYR A CA 1
ATOM 1509 C C . TYR A 1 206 ? -2.137 9.703 -0.485 1 98.81 206 TYR A C 1
ATOM 1511 O O . TYR A 1 206 ? -1.741 10.875 -0.545 1 98.81 206 TYR A O 1
ATOM 1519 N N . GLY A 1 207 ? -1.293 8.734 -0.055 1 98.69 207 GLY A N 1
ATOM 1520 C CA . GLY A 1 207 ? -0.117 9.047 0.737 1 98.69 207 GLY A CA 1
ATOM 1521 C C . GLY A 1 207 ? 1.185 8.695 0.041 1 98.69 207 GLY A C 1
ATOM 1522 O O . GLY A 1 207 ? 2.264 9.07 0.507 1 98.69 207 GLY A O 1
ATOM 1523 N N . ASP A 1 208 ? 1.166 8.086 -1.187 1 98.56 208 ASP A N 1
ATOM 1524 C CA . ASP A 1 208 ? 2.369 7.469 -1.734 1 98.56 208 ASP A CA 1
ATOM 1525 C C . ASP A 1 208 ? 3.334 8.523 -2.275 1 98.56 208 ASP A C 1
ATOM 1527 O O . ASP A 1 208 ? 4.535 8.273 -2.377 1 98.56 208 ASP A O 1
ATOM 1531 N N . LEU A 1 209 ? 2.861 9.711 -2.619 1 98.88 209 LEU A N 1
ATOM 1532 C CA . LEU A 1 209 ? 3.762 10.766 -3.08 1 98.88 209 LEU A CA 1
ATOM 1533 C C . LEU A 1 209 ? 4.727 11.18 -1.973 1 98.88 209 LEU A C 1
ATOM 1535 O O . LEU A 1 209 ? 5.926 11.336 -2.215 1 98.88 209 LEU A O 1
ATOM 1539 N N . ASP A 1 210 ? 4.203 11.305 -0.825 1 98.75 210 ASP A N 1
ATOM 1540 C CA . ASP A 1 210 ? 5.004 11.648 0.345 1 98.75 210 ASP A CA 1
ATOM 1541 C C . ASP A 1 210 ? 6.051 10.57 0.626 1 98.75 210 ASP A C 1
ATOM 1543 O O . ASP A 1 210 ? 7.234 10.883 0.804 1 98.75 210 ASP A O 1
ATOM 1547 N N . THR A 1 211 ? 5.574 9.336 0.663 1 98.5 211 THR A N 1
ATOM 1548 C CA . THR A 1 211 ? 6.48 8.227 0.931 1 98.5 211 THR A CA 1
ATOM 1549 C C . THR A 1 211 ? 7.633 8.219 -0.071 1 98.5 211 THR A C 1
ATOM 1551 O O . THR A 1 211 ? 8.797 8.047 0.31 1 98.5 211 THR A O 1
ATOM 1554 N N . THR A 1 212 ? 7.328 8.438 -1.33 1 98.81 212 THR A N 1
ATOM 1555 C CA . THR A 1 212 ? 8.352 8.453 -2.373 1 98.81 212 THR A CA 1
ATOM 1556 C C . THR A 1 212 ? 9.336 9.602 -2.148 1 98.81 212 THR A C 1
ATOM 1558 O O . THR A 1 212 ? 10.539 9.43 -2.309 1 98.81 212 THR A O 1
ATOM 1561 N N . GLY A 1 213 ? 8.805 10.75 -1.745 1 98.75 213 GLY A N 1
ATOM 1562 C CA . GLY A 1 213 ? 9.664 11.883 -1.456 1 98.75 213 GLY A CA 1
ATOM 1563 C C . GLY A 1 213 ? 10.602 11.648 -0.286 1 98.75 213 GLY A C 1
ATOM 1564 O O . GLY A 1 213 ? 11.758 12.062 -0.318 1 98.75 213 GLY A O 1
ATOM 1565 N N . HIS A 1 214 ? 10.07 11.023 0.731 1 98.69 214 HIS A N 1
ATOM 1566 C CA . HIS A 1 214 ? 10.898 10.695 1.885 1 98.69 214 HIS A CA 1
ATOM 1567 C C . HIS A 1 214 ? 12.055 9.781 1.491 1 98.69 214 HIS A C 1
ATOM 1569 O O . HIS A 1 214 ? 13.203 10.016 1.88 1 98.69 214 HIS A O 1
ATOM 1575 N N . VAL A 1 215 ? 11.766 8.75 0.688 1 98.44 215 VAL A N 1
ATOM 1576 C CA . VAL A 1 215 ? 12.719 7.668 0.474 1 98.44 215 VAL A CA 1
ATOM 1577 C C . VAL A 1 215 ? 13.656 8.023 -0.682 1 98.44 215 VAL A C 1
ATOM 1579 O O . VAL A 1 215 ? 14.852 7.746 -0.628 1 98.44 215 VAL A O 1
ATOM 1582 N N . ARG A 1 216 ? 13.062 8.672 -1.777 1 98.56 216 ARG A N 1
ATOM 1583 C CA . ARG A 1 216 ? 13.844 8.883 -2.994 1 98.56 216 ARG A CA 1
ATOM 1584 C C . ARG A 1 216 ? 14.211 10.352 -3.162 1 98.56 216 ARG A C 1
ATOM 1586 O O . ARG A 1 216 ? 15.094 10.695 -3.951 1 98.56 216 ARG A O 1
ATOM 1593 N N . GLY A 1 217 ? 13.523 11.211 -2.461 1 98.12 217 GLY A N 1
ATOM 1594 C CA . GLY A 1 217 ? 13.703 12.648 -2.629 1 98.12 217 GLY A CA 1
ATOM 1595 C C . GLY A 1 217 ? 12.625 13.289 -3.482 1 98.12 217 GLY A C 1
ATOM 1596 O O . GLY A 1 217 ? 12.156 12.688 -4.453 1 98.12 217 GLY A O 1
ATOM 1597 N N . PRO A 1 218 ? 12.203 14.477 -3.135 1 97.12 218 PRO A N 1
ATOM 1598 C CA . PRO A 1 218 ? 11.117 15.164 -3.85 1 97.12 218 PRO A CA 1
ATOM 1599 C C . PRO A 1 218 ? 11.547 15.656 -5.23 1 97.12 218 PRO A C 1
ATOM 1601 O O . PRO A 1 218 ? 10.719 16.172 -5.988 1 97.12 218 PRO A O 1
ATOM 1604 N N . SER A 1 219 ? 12.797 15.508 -5.641 1 95.38 219 SER A N 1
ATOM 1605 C CA . SER A 1 219 ? 13.289 15.906 -6.957 1 95.38 219 SER A CA 1
ATOM 1606 C C . SER A 1 219 ? 13.688 14.688 -7.789 1 95.38 219 SER A C 1
ATOM 1608 O O . SER A 1 219 ? 14.312 14.828 -8.844 1 95.38 219 SER A O 1
ATOM 1610 N N . SER A 1 220 ? 13.391 13.523 -7.289 1 98.25 220 SER A N 1
ATOM 1611 C CA . SER A 1 220 ? 13.789 12.297 -7.965 1 98.25 220 SER A CA 1
ATOM 1612 C C . SER A 1 220 ? 12.867 11.984 -9.133 1 98.25 220 SER A C 1
ATOM 1614 O O . SER A 1 220 ? 11.734 12.477 -9.188 1 98.25 220 SER A O 1
ATOM 1616 N N . ASP A 1 221 ? 13.344 11.18 -10.102 1 98.25 221 ASP A N 1
ATOM 1617 C CA . ASP A 1 221 ? 12.492 10.688 -11.18 1 98.25 221 ASP A CA 1
ATOM 1618 C C . ASP A 1 221 ? 11.32 9.867 -10.641 1 98.25 221 ASP A C 1
ATOM 1620 O O . ASP A 1 221 ? 10.211 9.953 -11.156 1 98.25 221 ASP A O 1
ATOM 1624 N N . ALA A 1 222 ? 11.586 9.07 -9.586 1 98.75 222 ALA A N 1
ATOM 1625 C CA . ALA A 1 222 ? 10.523 8.289 -8.945 1 98.75 222 ALA A CA 1
ATOM 1626 C C . ALA A 1 222 ? 9.391 9.195 -8.469 1 98.75 222 ALA A C 1
ATOM 1628 O O . ALA A 1 222 ? 8.211 8.883 -8.664 1 98.75 222 ALA A O 1
ATOM 1629 N N . TRP A 1 223 ? 9.773 10.328 -7.848 1 98.81 223 TRP A N 1
ATOM 1630 C CA . TRP A 1 223 ? 8.781 11.273 -7.352 1 98.81 223 TRP A CA 1
ATOM 1631 C C . TRP A 1 223 ? 7.992 11.891 -8.508 1 98.81 223 TRP A C 1
ATOM 1633 O O . TRP A 1 223 ? 6.77 12.016 -8.43 1 98.81 223 TRP A O 1
ATOM 1643 N N . LEU A 1 224 ? 8.664 12.258 -9.57 1 98.75 224 LEU A N 1
ATOM 1644 C CA . LEU A 1 224 ? 7.992 12.859 -10.719 1 98.75 224 LEU A CA 1
ATOM 1645 C C . LEU A 1 224 ? 7.016 11.875 -11.352 1 98.75 224 LEU A C 1
ATOM 1647 O O . LEU A 1 224 ? 5.906 12.25 -11.742 1 98.75 224 LEU A O 1
ATOM 1651 N N . LEU A 1 225 ? 7.449 10.656 -11.469 1 98.81 225 LEU A N 1
ATOM 1652 C CA . LEU A 1 225 ? 6.566 9.633 -12.008 1 98.81 225 LEU A CA 1
ATOM 1653 C C . LEU A 1 225 ? 5.355 9.43 -11.102 1 98.81 225 LEU A C 1
ATOM 1655 O O . LEU A 1 225 ? 4.242 9.211 -11.586 1 98.81 225 LEU A O 1
ATOM 1659 N N . GLU A 1 226 ? 5.586 9.492 -9.805 1 98.81 226 GLU A N 1
ATOM 1660 C CA . GLU A 1 226 ? 4.469 9.375 -8.875 1 98.81 226 GLU A CA 1
ATOM 1661 C C . GLU A 1 226 ? 3.545 10.586 -8.961 1 98.81 226 GLU A C 1
ATOM 1663 O O . GLU A 1 226 ? 2.328 10.453 -8.812 1 98.81 226 GLU A O 1
ATOM 1668 N N . LEU A 1 227 ? 4.113 11.781 -9.164 1 98.88 227 LEU A N 1
ATOM 1669 C CA . LEU A 1 227 ? 3.297 12.969 -9.375 1 98.88 227 LEU A CA 1
ATOM 1670 C C . LEU A 1 227 ? 2.383 12.797 -10.586 1 98.88 227 LEU A C 1
ATOM 1672 O O . LEU A 1 227 ? 1.202 13.148 -10.531 1 98.88 227 LEU A O 1
ATOM 1676 N N . ALA A 1 228 ? 2.9 12.266 -11.68 1 98.81 228 ALA A N 1
ATOM 1677 C CA . ALA A 1 228 ? 2.084 11.992 -12.859 1 98.81 228 ALA A CA 1
ATOM 1678 C C . ALA A 1 228 ? 0.946 11.031 -12.531 1 98.81 228 ALA A C 1
ATOM 1680 O O . ALA A 1 228 ? -0.178 11.203 -13.008 1 98.81 228 ALA A O 1
ATOM 1681 N N . HIS A 1 229 ? 1.327 10.102 -11.758 1 98.44 229 HIS A N 1
ATOM 1682 C CA . HIS A 1 229 ? 0.339 9.133 -11.305 1 98.44 229 HIS A CA 1
ATOM 1683 C C . HIS A 1 229 ? -0.759 9.805 -10.484 1 98.44 229 HIS A C 1
ATOM 1685 O O . HIS A 1 229 ? -1.945 9.539 -10.695 1 98.44 229 HIS A O 1
ATOM 1691 N N . VAL A 1 230 ? -0.424 10.617 -9.555 1 98.75 230 VAL A N 1
ATOM 1692 C CA . VAL A 1 230 ? -1.352 11.375 -8.727 1 98.75 230 VAL A CA 1
ATOM 1693 C C . VAL A 1 230 ? -2.262 12.227 -9.617 1 98.75 230 VAL A C 1
ATOM 1695 O O . VAL A 1 230 ? -3.471 12.297 -9.383 1 98.75 230 VAL A O 1
ATOM 1698 N N . ASP A 1 231 ? -1.654 12.852 -10.578 1 98.88 231 ASP A N 1
ATOM 1699 C CA . ASP A 1 231 ? -2.412 13.664 -11.523 1 98.88 231 ASP A CA 1
ATOM 1700 C C . ASP A 1 231 ? -3.518 12.852 -12.195 1 98.88 231 ASP A C 1
ATOM 1702 O O . ASP A 1 231 ? -4.656 13.305 -12.305 1 98.88 231 ASP A O 1
ATOM 1706 N N . ARG A 1 232 ? -3.227 11.672 -12.617 1 98.5 232 ARG A N 1
ATOM 1707 C CA . ARG A 1 232 ? -4.184 10.797 -13.289 1 98.5 232 ARG A CA 1
ATOM 1708 C C . ARG A 1 232 ? -5.277 10.352 -12.328 1 98.5 232 ARG A C 1
ATOM 1710 O O . ARG A 1 232 ? -6.441 10.227 -12.711 1 98.5 232 ARG A O 1
ATOM 1717 N N . ILE A 1 233 ? -4.918 10.07 -11.07 1 98.81 233 ILE A N 1
ATOM 1718 C CA . ILE A 1 233 ? -5.91 9.695 -10.07 1 98.81 233 ILE A CA 1
ATOM 1719 C C . ILE A 1 233 ? -6.941 10.812 -9.93 1 98.81 233 ILE A C 1
ATOM 1721 O O . ILE A 1 233 ? -8.148 10.555 -9.961 1 98.81 233 ILE A O 1
ATOM 1725 N N . ALA A 1 234 ? -6.445 12.055 -9.781 1 98.88 234 ALA A N 1
ATOM 1726 C CA . ALA A 1 234 ? -7.344 13.203 -9.648 1 98.88 234 ALA A CA 1
ATOM 1727 C C . ALA A 1 234 ? -8.234 13.352 -10.875 1 98.88 234 ALA A C 1
ATOM 1729 O O . ALA A 1 234 ? -9.438 13.594 -10.75 1 98.88 234 ALA A O 1
ATOM 1730 N N . ALA A 1 235 ? -7.652 13.148 -12.047 1 98.81 235 ALA A N 1
ATOM 1731 C CA . ALA A 1 235 ? -8.414 13.25 -13.289 1 98.81 235 ALA A CA 1
ATOM 1732 C C . ALA A 1 235 ? -9.477 12.164 -13.375 1 98.81 235 ALA A C 1
ATOM 1734 O O . ALA A 1 235 ? -10.609 12.422 -13.797 1 98.81 235 ALA A O 1
ATOM 1735 N N . ASP A 1 236 ? -9.133 10.938 -13.023 1 98.62 236 ASP A N 1
ATOM 1736 C CA . ASP A 1 236 ? -10.07 9.82 -13.039 1 98.62 236 ASP A CA 1
ATOM 1737 C C . ASP A 1 236 ? -11.258 10.086 -12.117 1 98.62 236 ASP A C 1
ATOM 1739 O O . ASP A 1 236 ? -12.398 9.773 -12.461 1 98.62 236 ASP A O 1
ATOM 1743 N N . ILE A 1 237 ? -10.969 10.656 -10.922 1 98.81 237 ILE A N 1
ATOM 1744 C CA . ILE A 1 237 ? -12.039 11 -10 1 98.81 237 ILE A CA 1
ATOM 1745 C C . ILE A 1 237 ? -12.922 12.086 -10.617 1 98.81 237 ILE A C 1
ATOM 1747 O O . ILE A 1 237 ? -14.156 11.969 -10.617 1 98.81 237 ILE A O 1
ATOM 1751 N N . ALA A 1 238 ? -12.312 13.117 -11.164 1 98.56 238 ALA A N 1
ATOM 1752 C CA . ALA A 1 238 ? -13.039 14.234 -11.742 1 98.56 238 ALA A CA 1
ATOM 1753 C C . ALA A 1 238 ? -13.977 13.766 -12.852 1 98.56 238 ALA A C 1
ATOM 1755 O O . ALA A 1 238 ? -15.117 14.211 -12.938 1 98.56 238 ALA A O 1
ATOM 1756 N N . GLU A 1 239 ? -13.508 12.836 -13.656 1 97.25 239 GLU A N 1
ATOM 1757 C CA . GLU A 1 239 ? -14.266 12.328 -14.797 1 97.25 239 GLU A CA 1
ATOM 1758 C C . GLU A 1 239 ? -15.516 11.586 -14.344 1 97.25 239 GLU A C 1
ATOM 1760 O O . GLU A 1 239 ? -16.469 11.422 -15.117 1 97.25 239 GLU A O 1
ATOM 1765 N N . ARG A 1 240 ? -15.562 11.211 -13.125 1 96.12 240 ARG A N 1
ATOM 1766 C CA . ARG A 1 240 ? -16.625 10.328 -12.664 1 96.12 240 ARG A CA 1
ATOM 1767 C C . ARG A 1 240 ? -17.516 11.031 -11.641 1 96.12 240 ARG A C 1
ATOM 1769 O O . ARG A 1 240 ? -18.422 10.414 -11.062 1 96.12 240 ARG A O 1
ATOM 1776 N N . LEU A 1 241 ? -17.281 12.281 -11.43 1 96.81 241 LEU A N 1
ATOM 1777 C CA . LEU A 1 241 ? -18.094 13.047 -10.484 1 96.81 241 LEU A CA 1
ATOM 1778 C C . LEU A 1 241 ? -19.547 13.109 -10.953 1 96.81 241 LEU A C 1
ATOM 1780 O O . LEU A 1 241 ? -19.812 13.258 -12.148 1 96.81 241 LEU A O 1
ATOM 1784 N N . PRO A 1 242 ? -20.484 12.93 -10.039 1 95.5 242 PRO A N 1
ATOM 1785 C CA . PRO A 1 242 ? -21.859 13.219 -10.414 1 95.5 242 PRO A CA 1
ATOM 1786 C C . PRO A 1 242 ? -22.078 14.688 -10.789 1 95.5 242 PRO A C 1
ATOM 1788 O O . PRO A 1 242 ? -21.219 15.523 -10.516 1 95.5 242 PRO A O 1
ATOM 1791 N N . ARG A 1 243 ? -23.219 14.945 -11.367 1 91.25 243 ARG A N 1
ATOM 1792 C CA . ARG A 1 243 ? -23.562 16.312 -11.75 1 91.25 243 ARG A CA 1
ATOM 1793 C C . ARG A 1 243 ? -23.609 17.219 -10.531 1 91.25 243 ARG A C 1
ATOM 1795 O O . ARG A 1 243 ? -24.094 16.812 -9.469 1 91.25 243 ARG A O 1
ATOM 1802 N N . ASP A 1 244 ? -23.094 18.406 -10.562 1 88.56 244 ASP A N 1
ATOM 1803 C CA . ASP A 1 244 ? -23.141 19.484 -9.562 1 88.56 244 ASP A CA 1
ATOM 1804 C C . ASP A 1 244 ? -22.234 19.156 -8.375 1 88.56 244 ASP A C 1
ATOM 1806 O O . ASP A 1 244 ? -22.406 19.703 -7.285 1 88.56 244 ASP A O 1
ATOM 1810 N N . ALA A 1 245 ? -21.344 18.141 -8.586 1 96.31 245 ALA A N 1
ATOM 1811 C CA . ALA A 1 245 ? -20.344 17.859 -7.559 1 96.31 245 ALA A CA 1
ATOM 1812 C C . ALA A 1 245 ? -19.078 18.672 -7.781 1 96.31 245 ALA A C 1
ATOM 1814 O O . ALA A 1 245 ? -18.859 19.203 -8.875 1 96.31 245 ALA A O 1
ATOM 1815 N N . ALA A 1 246 ? -18.312 18.844 -6.754 1 97.75 246 ALA A N 1
ATOM 1816 C CA . ALA A 1 246 ? -17.031 19.547 -6.824 1 97.75 246 ALA A CA 1
ATOM 1817 C C . ALA A 1 246 ? -15.922 18.703 -6.207 1 97.75 246 ALA A C 1
ATOM 1819 O O . ALA A 1 246 ? -16.141 17.969 -5.242 1 97.75 246 ALA A O 1
ATOM 1820 N N . LEU A 1 247 ? -14.789 18.75 -6.836 1 98.62 247 LEU A N 1
ATOM 1821 C CA . LEU A 1 247 ? -13.57 18.125 -6.34 1 98.62 247 LEU A CA 1
ATOM 1822 C C . LEU A 1 247 ? -12.547 19.172 -5.918 1 98.62 247 LEU A C 1
ATOM 1824 O O . LEU A 1 247 ? -12.234 20.094 -6.688 1 98.62 247 LEU A O 1
ATOM 1828 N N . PHE A 1 248 ? -12.133 19.109 -4.684 1 98.81 248 PHE A N 1
ATOM 1829 C CA . PHE A 1 248 ? -11.039 19.922 -4.148 1 98.81 248 PHE A CA 1
ATOM 1830 C C . PHE A 1 248 ? -9.805 19.062 -3.904 1 98.81 248 PHE A C 1
ATOM 1832 O O . PHE A 1 248 ? -9.859 18.078 -3.168 1 98.81 248 PHE A O 1
ATOM 1839 N N . VAL A 1 249 ? -8.695 19.391 -4.547 1 98.94 249 VAL A N 1
ATOM 1840 C CA . VAL A 1 249 ? -7.441 18.672 -4.336 1 98.94 249 VAL A CA 1
ATOM 1841 C C . VAL A 1 249 ? -6.465 19.547 -3.557 1 98.94 249 VAL A C 1
ATOM 1843 O O . VAL A 1 249 ? -6.184 20.672 -3.957 1 98.94 249 VAL A O 1
ATOM 1846 N N . THR A 1 250 ? -5.996 19.062 -2.447 1 98.88 250 THR A N 1
ATOM 1847 C CA . THR A 1 250 ? -5.051 19.797 -1.619 1 98.88 250 THR A CA 1
ATOM 1848 C C . THR A 1 250 ? -3.996 18.875 -1.034 1 98.88 250 THR A C 1
ATOM 1850 O O . THR A 1 250 ? -3.82 17.75 -1.511 1 98.88 250 THR A O 1
ATOM 1853 N N . ALA A 1 251 ? -3.172 19.375 -0.098 1 98.88 251 ALA A N 1
ATOM 1854 C CA . ALA A 1 251 ? -2.09 18.625 0.532 1 98.88 251 ALA A CA 1
ATOM 1855 C C . ALA A 1 251 ? -1.958 18.984 2.01 1 98.88 251 ALA A C 1
ATOM 1857 O O . ALA A 1 251 ? -2.58 19.953 2.479 1 98.88 251 ALA A O 1
ATOM 1858 N N . ASP A 1 252 ? -1.182 18.156 2.691 1 98.81 252 ASP A N 1
ATOM 1859 C CA . ASP A 1 252 ? -0.963 18.422 4.109 1 98.81 252 ASP A CA 1
ATOM 1860 C C . ASP A 1 252 ? 0.36 19.156 4.34 1 98.81 252 ASP A C 1
ATOM 1862 O O . ASP A 1 252 ? 0.567 19.75 5.391 1 98.81 252 ASP A O 1
ATOM 1866 N N . HIS A 1 253 ? 1.246 19.078 3.4 1 98.75 253 HIS A N 1
ATOM 1867 C CA . HIS A 1 253 ? 2.523 19.797 3.414 1 98.75 253 HIS A CA 1
ATOM 1868 C C . HIS A 1 253 ? 3.281 19.578 2.107 1 98.75 253 HIS A C 1
ATOM 1870 O O . HIS A 1 253 ? 2.877 18.781 1.271 1 98.75 253 HIS A O 1
ATOM 1876 N N . GLY A 1 254 ? 4.297 20.453 1.966 1 98.5 254 GLY A N 1
ATOM 1877 C CA . GLY A 1 254 ? 5.32 20.156 0.977 1 98.5 254 GLY A CA 1
ATOM 1878 C C . GLY A 1 254 ? 6.504 19.391 1.553 1 98.5 254 GLY A C 1
ATOM 1879 O O . GLY A 1 254 ? 6.352 18.641 2.512 1 98.5 254 GLY A O 1
ATOM 1880 N N . MET A 1 255 ? 7.605 19.531 0.84 1 98.44 255 MET A N 1
ATOM 1881 C CA . MET A 1 255 ? 8.773 18.75 1.24 1 98.44 255 MET A CA 1
ATOM 1882 C C . MET A 1 255 ? 10.047 19.344 0.658 1 98.44 255 MET A C 1
ATOM 1884 O O . MET A 1 255 ? 10.023 19.969 -0.402 1 98.44 255 MET A O 1
ATOM 1888 N N . VAL A 1 256 ? 11.117 19.203 1.379 1 98.31 256 VAL A N 1
ATOM 1889 C CA . VAL A 1 256 ? 12.438 19.562 0.854 1 98.31 256 VAL A CA 1
ATOM 1890 C C . VAL A 1 256 ? 13.367 18.359 0.928 1 98.31 256 VAL A C 1
ATOM 1892 O O . VAL A 1 256 ? 13.125 17.422 1.704 1 98.31 256 VAL A O 1
ATOM 1895 N N . GLU A 1 257 ? 14.352 18.359 0.099 1 98.06 257 GLU A N 1
ATOM 1896 C CA . GLU A 1 257 ? 15.469 17.438 0.267 1 98.06 257 GLU A CA 1
ATOM 1897 C C . GLU A 1 257 ? 16.438 17.922 1.341 1 98.06 257 GLU A C 1
ATOM 1899 O O . GLU A 1 257 ? 16.906 19.062 1.289 1 98.06 257 GLU A O 1
ATOM 1904 N N . LEU A 1 258 ? 16.688 17.062 2.248 1 97.31 258 LEU A N 1
ATOM 1905 C CA . LEU A 1 258 ? 17.516 17.484 3.379 1 97.31 258 LEU A CA 1
ATOM 1906 C C . LEU A 1 258 ? 18.953 17.719 2.945 1 97.31 258 LEU A C 1
ATOM 1908 O O . LEU A 1 258 ? 19.547 16.875 2.283 1 97.31 258 LEU A O 1
ATOM 1912 N N . GLY A 1 259 ? 19.469 18.891 3.207 1 96.31 259 GLY A N 1
ATOM 1913 C CA . GLY A 1 259 ? 20.875 19.219 3.006 1 96.31 259 GLY A CA 1
ATOM 1914 C C . GLY A 1 259 ? 21.75 18.797 4.164 1 96.31 259 GLY A C 1
ATOM 1915 O O . GLY A 1 259 ? 21.844 17.609 4.488 1 96.31 259 GLY A O 1
ATOM 1916 N N . GLU A 1 260 ? 22.172 19.766 4.879 1 95.56 260 GLU A N 1
ATOM 1917 C CA . GLU A 1 260 ? 23.016 19.5 6.035 1 95.56 260 GLU A CA 1
ATOM 1918 C C . GLU A 1 260 ? 22.234 18.828 7.156 1 95.56 260 GLU A C 1
ATOM 1920 O O . GLU A 1 260 ? 21.125 19.25 7.473 1 95.56 260 GLU A O 1
ATOM 1925 N N . ARG A 1 261 ? 22.797 17.828 7.695 1 97.19 261 ARG A N 1
ATOM 1926 C CA . ARG A 1 261 ? 22.219 17.094 8.82 1 97.19 261 ARG A CA 1
ATOM 1927 C C . ARG A 1 261 ? 23.062 17.266 10.078 1 97.19 261 ARG A C 1
ATOM 1929 O O . ARG A 1 261 ? 24.281 17.047 10.055 1 97.19 261 ARG A O 1
ATOM 1936 N N . ILE A 1 262 ? 22.484 17.703 11.062 1 98.44 262 ILE A N 1
ATOM 1937 C CA . ILE A 1 262 ? 23.125 17.766 12.375 1 98.44 262 ILE A CA 1
ATOM 1938 C C . ILE A 1 262 ? 22.578 16.641 13.266 1 98.44 262 ILE A C 1
ATOM 1940 O O . ILE A 1 262 ? 21.375 16.547 13.492 1 98.44 262 ILE A O 1
ATOM 1944 N N . ASP A 1 263 ? 23.484 15.797 13.719 1 98.56 263 ASP A N 1
ATOM 1945 C CA . ASP A 1 263 ? 23.062 14.648 14.508 1 98.56 263 ASP A CA 1
ATOM 1946 C C . ASP A 1 263 ? 23.078 14.961 16 1 98.56 263 ASP A C 1
ATOM 1948 O O . ASP A 1 263 ? 24.141 14.969 16.625 1 98.56 263 ASP A O 1
ATOM 1952 N N . PHE A 1 264 ? 21.969 15.141 16.531 1 98.62 264 PHE A N 1
ATOM 1953 C CA . PHE A 1 264 ? 21.781 15.43 17.953 1 98.62 264 PHE A CA 1
ATOM 1954 C C . PHE A 1 264 ? 22.469 14.367 18.812 1 98.62 264 PHE A C 1
ATOM 1956 O O . PHE A 1 264 ? 23.094 14.68 19.828 1 98.62 264 PHE A O 1
ATOM 1963 N N . ASP A 1 265 ? 22.359 13.125 18.422 1 97.81 265 ASP A N 1
ATOM 1964 C CA . ASP A 1 265 ? 22.859 12.008 19.234 1 97.81 265 ASP A CA 1
ATOM 1965 C C . ASP A 1 265 ? 24.375 12.031 19.344 1 97.81 265 ASP A C 1
ATOM 1967 O O . ASP A 1 265 ? 24.953 11.453 20.266 1 97.81 265 ASP A O 1
ATOM 1971 N N . GLU A 1 266 ? 24.969 12.789 18.469 1 97.38 266 GLU A N 1
ATOM 1972 C CA . GLU A 1 266 ? 26.438 12.805 18.453 1 97.38 266 GLU A CA 1
ATOM 1973 C C . GLU A 1 266 ? 26.984 14.18 18.812 1 97.38 266 GLU A C 1
ATOM 1975 O O . GLU A 1 266 ? 28.156 14.461 18.625 1 97.38 266 GLU A O 1
ATOM 1980 N N . HIS A 1 267 ? 26.141 15.023 19.312 1 97.75 267 HIS A N 1
ATOM 1981 C CA . HIS A 1 267 ? 26.547 16.391 19.594 1 97.75 267 HIS A CA 1
ATOM 1982 C C . HIS A 1 267 ? 26.328 16.734 21.062 1 97.75 267 HIS A C 1
ATOM 1984 O O . HIS A 1 267 ? 25.25 17.203 21.453 1 97.75 267 HIS A O 1
ATOM 1990 N N . ASP A 1 268 ? 27.391 16.703 21.844 1 97.44 268 ASP A N 1
ATOM 1991 C CA . ASP A 1 268 ? 27.281 16.922 23.281 1 97.44 268 ASP A CA 1
ATOM 1992 C C . ASP A 1 268 ? 26.734 18.297 23.609 1 97.44 268 ASP A C 1
ATOM 1994 O O . ASP A 1 268 ? 25.938 18.453 24.547 1 97.44 268 ASP A O 1
ATOM 1998 N N . GLY A 1 269 ? 27.109 19.234 22.859 1 97.94 269 GLY A N 1
ATOM 1999 C CA . GLY A 1 269 ? 26.641 20.594 23.078 1 97.94 269 GLY A CA 1
ATOM 2000 C C . GLY A 1 269 ? 25.141 20.75 22.906 1 97.94 269 GLY A C 1
ATOM 2001 O O . GLY A 1 269 ? 24.5 21.516 23.641 1 97.94 269 GLY A O 1
ATOM 2002 N N . LEU A 1 270 ? 24.562 20.016 22 1 98.62 270 LEU A N 1
ATOM 2003 C CA . LEU A 1 270 ? 23.125 20.062 21.781 1 98.62 270 LEU A CA 1
ATOM 2004 C C . LEU A 1 270 ? 22.391 19.25 22.844 1 98.62 270 LEU A C 1
ATOM 2006 O O . LEU A 1 270 ? 21.234 19.562 23.188 1 98.62 270 LEU A O 1
ATOM 2010 N N . ARG A 1 271 ? 23.016 18.312 23.391 1 98.56 271 ARG A N 1
ATOM 2011 C CA . ARG A 1 271 ? 22.359 17.391 24.328 1 98.56 271 ARG A CA 1
ATOM 2012 C C . ARG A 1 271 ? 22.359 17.969 25.734 1 98.56 271 ARG A C 1
ATOM 2014 O O . ARG A 1 271 ? 21.516 17.609 26.547 1 98.56 271 ARG A O 1
ATOM 2021 N N . ALA A 1 272 ? 23.297 18.859 26.047 1 98.31 272 ALA A N 1
ATOM 2022 C CA . ALA A 1 272 ? 23.406 19.422 27.391 1 98.31 272 ALA A CA 1
ATOM 2023 C C . ALA A 1 272 ? 22.125 20.141 27.797 1 98.31 272 ALA A C 1
ATOM 2025 O O . ALA A 1 272 ? 21.656 21.016 27.078 1 98.31 272 ALA A O 1
ATOM 2026 N N . GLY A 1 273 ? 21.516 19.688 28.938 1 98.56 273 GLY A N 1
ATOM 2027 C CA . GLY A 1 273 ? 20.328 20.344 29.5 1 98.56 273 GLY A CA 1
ATOM 2028 C C . GLY A 1 273 ? 19.047 19.891 28.844 1 98.56 273 GLY A C 1
ATOM 2029 O O . GLY A 1 273 ? 17.969 20.391 29.188 1 98.56 273 GLY A O 1
ATOM 2030 N N . VAL A 1 274 ? 19.141 19 27.875 1 98.75 274 VAL A N 1
ATOM 2031 C CA . VAL A 1 274 ? 17.953 18.531 27.156 1 98.75 274 VAL A CA 1
ATOM 2032 C C . VAL A 1 274 ? 17.453 17.234 27.781 1 98.75 274 VAL A C 1
ATOM 2034 O O . VAL A 1 274 ? 18.219 16.281 27.938 1 98.75 274 VAL A O 1
ATOM 2037 N N . ARG A 1 275 ? 16.219 17.172 28.172 1 97.44 275 ARG A N 1
ATOM 2038 C CA . ARG A 1 275 ? 15.609 15.977 28.734 1 97.44 275 ARG A CA 1
ATOM 2039 C C . ARG A 1 275 ? 15.07 15.062 27.641 1 97.44 275 ARG A C 1
ATOM 2041 O O . ARG A 1 275 ? 15.266 13.844 27.703 1 97.44 275 ARG A O 1
ATOM 2048 N N . GLN A 1 276 ? 14.328 15.594 26.703 1 97.12 276 GLN A N 1
ATOM 2049 C CA . GLN A 1 276 ? 13.766 14.883 25.562 1 97.12 276 GLN A CA 1
ATOM 2050 C C . GLN A 1 276 ? 13.805 15.75 24.312 1 97.12 276 GLN A C 1
ATOM 2052 O O . GLN A 1 276 ? 13.758 16.984 24.391 1 97.12 276 GLN A O 1
ATOM 2057 N N . LEU A 1 277 ? 14 15.109 23.172 1 98.31 277 LEU A N 1
ATOM 2058 C CA . LEU A 1 277 ? 13.914 15.797 21.891 1 98.31 277 LEU A CA 1
ATOM 2059 C C . LEU A 1 277 ? 12.758 15.258 21.062 1 98.31 277 LEU A C 1
ATOM 2061 O O . LEU A 1 277 ? 12.812 14.117 20.578 1 98.31 277 LEU A O 1
ATOM 2065 N N . GLY A 1 278 ? 11.719 16.062 20.953 1 98.19 278 GLY A N 1
ATOM 2066 C CA . GLY A 1 278 ? 10.547 15.656 20.188 1 98.19 278 GLY A CA 1
ATOM 2067 C C . GLY A 1 278 ? 10.484 16.297 18.812 1 98.19 278 GLY A C 1
ATOM 2068 O O . GLY A 1 278 ? 11.508 16.734 18.281 1 98.19 278 GLY A O 1
ATOM 2069 N N . GLY A 1 279 ? 9.336 16.203 18.234 1 98.12 279 GLY A N 1
ATOM 2070 C CA . GLY A 1 279 ? 9.133 16.719 16.891 1 98.12 279 GLY A CA 1
ATOM 2071 C C . GLY A 1 279 ? 9.695 15.82 15.812 1 98.12 279 GLY A C 1
ATOM 2072 O O . GLY A 1 279 ? 9.578 14.594 15.898 1 98.12 279 GLY A O 1
ATOM 2073 N N . GLU A 1 280 ? 10.156 16.422 14.773 1 97.75 280 GLU A N 1
ATOM 2074 C CA . GLU A 1 280 ? 10.773 15.805 13.609 1 97.75 280 GLU A CA 1
ATOM 2075 C C . GLU A 1 280 ? 11.977 16.609 13.125 1 97.75 280 GLU A C 1
ATOM 2077 O O . GLU A 1 280 ? 12.227 17.703 13.609 1 97.75 280 GLU A O 1
ATOM 2082 N N . PRO A 1 281 ? 12.734 16.141 12.258 1 98.56 281 PRO A N 1
ATOM 2083 C CA . PRO A 1 281 ? 14.047 16.719 11.953 1 98.56 281 PRO A CA 1
ATOM 2084 C C . PRO A 1 281 ? 13.953 18.203 11.578 1 98.56 281 PRO A C 1
ATOM 2086 O O . PRO A 1 281 ? 14.883 18.969 11.828 1 98.56 281 PRO A O 1
ATOM 2089 N N . ARG A 1 282 ? 12.812 18.609 11.047 1 98.75 282 ARG A N 1
ATOM 2090 C CA . ARG A 1 282 ? 12.734 19.984 10.555 1 98.75 282 ARG A CA 1
ATOM 2091 C C . ARG A 1 282 ? 11.828 20.828 11.438 1 98.75 282 ARG A C 1
ATOM 2093 O O . ARG A 1 282 ? 11.453 21.953 11.07 1 98.75 282 ARG A O 1
ATOM 2100 N N . ALA A 1 283 ? 11.43 20.281 12.539 1 98.81 283 ALA A N 1
ATOM 2101 C CA . ALA A 1 283 ? 10.68 21 13.578 1 98.81 283 ALA A CA 1
ATOM 2102 C C . ALA A 1 283 ? 10.852 20.328 14.938 1 98.81 283 ALA A C 1
ATOM 2104 O O . ALA A 1 283 ? 9.969 19.578 15.391 1 98.81 283 ALA A O 1
ATOM 2105 N N . ARG A 1 284 ? 11.922 20.656 15.602 1 98.88 284 ARG A N 1
ATOM 2106 C CA . ARG A 1 284 ? 12.234 19.969 16.844 1 98.88 284 ARG A CA 1
ATOM 2107 C C . ARG A 1 284 ? 11.648 20.719 18.047 1 98.88 284 ARG A C 1
ATOM 2109 O O . ARG A 1 284 ? 11.719 21.953 18.109 1 98.88 284 ARG A O 1
ATOM 2116 N N . HIS A 1 285 ? 11.055 20 18.891 1 98.81 285 HIS A N 1
ATOM 2117 C CA . HIS A 1 285 ? 10.68 20.422 20.234 1 98.81 285 HIS A CA 1
ATOM 2118 C C . HIS A 1 285 ? 11.711 19.984 21.266 1 98.81 285 HIS A C 1
ATOM 2120 O O . HIS A 1 285 ? 11.859 18.781 21.531 1 98.81 285 HIS A O 1
ATOM 2126 N N . VAL A 1 286 ? 12.352 20.953 21.828 1 98.88 286 VAL A N 1
ATOM 2127 C CA . VAL A 1 286 ? 13.367 20.641 22.828 1 98.88 286 VAL A CA 1
ATOM 2128 C C . VAL A 1 286 ? 12.773 20.781 24.234 1 98.88 286 VAL A C 1
ATOM 2130 O O . VAL A 1 286 ? 12.445 21.891 24.672 1 98.88 286 VAL A O 1
ATOM 2133 N N . TYR A 1 287 ? 12.609 19.656 24.844 1 98.62 287 TYR A N 1
ATOM 2134 C CA . TYR A 1 287 ? 12.18 19.641 26.234 1 98.62 287 TYR A CA 1
ATOM 2135 C C . TYR A 1 287 ? 13.375 19.641 27.188 1 98.62 287 TYR A C 1
ATOM 2137 O O . TYR A 1 287 ? 14.156 18.688 27.203 1 98.62 28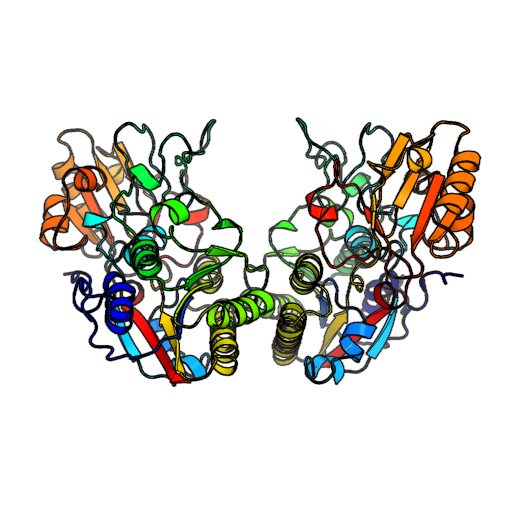7 TYR A O 1
ATOM 2145 N N . THR A 1 288 ? 13.477 20.672 28.016 1 98.56 288 THR A N 1
ATOM 2146 C CA . THR A 1 288 ? 14.711 20.906 28.75 1 98.56 288 THR A CA 1
ATOM 2147 C C . THR A 1 288 ? 14.547 20.5 30.219 1 98.56 288 THR A C 1
ATOM 2149 O O . THR A 1 288 ? 13.43 20.328 30.703 1 98.56 288 THR A O 1
ATOM 2152 N N . GLU A 1 289 ? 15.695 20.328 30.859 1 98.19 289 GLU A N 1
ATOM 2153 C CA . GLU A 1 289 ? 15.695 20.266 32.312 1 98.19 289 GLU A CA 1
ATOM 2154 C C . GLU A 1 289 ? 15.133 21.547 32.938 1 98.19 289 GLU A C 1
ATOM 2156 O O . GLU A 1 289 ? 15.234 22.625 32.344 1 98.19 289 GLU A O 1
ATOM 2161 N N . PRO A 1 290 ? 14.547 21.344 34.156 1 97.12 290 PRO A N 1
ATOM 2162 C CA . PRO A 1 290 ? 14.008 22.547 34.812 1 97.12 290 PRO A CA 1
ATOM 2163 C C . PRO A 1 290 ? 15.039 23.672 34.906 1 97.12 290 PRO A C 1
ATOM 2165 O O . PRO A 1 290 ? 16.141 23.438 35.406 1 97.12 290 PRO A O 1
ATOM 2168 N N . GLY A 1 291 ? 14.719 24.828 34.375 1 97.44 291 GLY A N 1
ATOM 2169 C CA . GLY A 1 291 ? 15.555 26 34.5 1 97.44 291 GLY A CA 1
ATOM 2170 C C . GLY A 1 291 ? 16.609 26.109 33.406 1 97.44 291 GLY A C 1
ATOM 2171 O O . GLY A 1 291 ? 17.344 27.109 33.344 1 97.44 291 GLY A O 1
ATOM 2172 N N . ALA A 1 292 ? 16.594 25.172 32.469 1 98.38 292 ALA A N 1
ATOM 2173 C CA . ALA A 1 292 ? 17.719 25.109 31.547 1 98.38 292 ALA A CA 1
ATOM 2174 C C . ALA A 1 292 ? 17.328 25.719 30.188 1 98.38 292 ALA A C 1
ATOM 2176 O O . ALA A 1 292 ? 18.156 25.812 29.281 1 98.38 292 ALA A O 1
ATOM 2177 N N . ALA A 1 293 ? 16.094 26.188 30.016 1 98.44 293 ALA A N 1
ATOM 2178 C CA . ALA A 1 293 ? 15.578 26.578 28.703 1 98.44 293 ALA A CA 1
ATOM 2179 C C . ALA A 1 293 ? 16.438 27.688 28.094 1 98.44 293 ALA A C 1
ATOM 2181 O O . ALA A 1 293 ? 16.781 27.641 26.922 1 98.44 293 ALA A O 1
ATOM 2182 N N . GLY A 1 294 ? 16.734 28.672 28.828 1 98.44 294 GLY A N 1
ATOM 2183 C CA . GLY A 1 294 ? 17.547 29.781 28.344 1 98.44 294 GLY A CA 1
ATOM 2184 C C . GLY A 1 294 ? 18.922 29.359 27.891 1 98.44 294 GLY A C 1
ATOM 2185 O O . GLY A 1 294 ? 19.375 29.766 26.812 1 98.44 294 GLY A O 1
ATOM 2186 N N . ASP A 1 295 ? 19.594 28.531 28.703 1 98.44 295 ASP A N 1
ATOM 2187 C CA . ASP A 1 295 ? 20.938 28.047 28.375 1 98.44 295 ASP A CA 1
ATOM 2188 C C . ASP A 1 295 ? 20.906 27.172 27.125 1 98.44 295 ASP A C 1
ATOM 2190 O O . ASP A 1 295 ? 21.797 27.25 26.281 1 98.44 295 ASP A O 1
ATOM 2194 N N . VAL A 1 296 ? 19.891 26.359 27.062 1 98.75 296 VAL A N 1
ATOM 2195 C CA . VAL A 1 296 ? 19.734 25.469 25.922 1 98.75 296 VAL A CA 1
ATOM 2196 C C . VAL A 1 296 ? 19.516 26.297 24.656 1 98.75 296 VAL A C 1
ATOM 2198 O O . VAL A 1 296 ? 20.172 26.062 23.641 1 98.75 296 VAL A O 1
ATOM 2201 N N . ALA A 1 297 ? 18.641 27.281 24.719 1 98.75 297 ALA A N 1
ATOM 2202 C CA . ALA A 1 297 ? 18.375 28.141 23.562 1 98.75 297 ALA A CA 1
ATOM 2203 C C . ALA A 1 297 ? 19.656 28.844 23.109 1 98.75 297 ALA A C 1
ATOM 2205 O O . ALA A 1 297 ? 19.938 28.922 21.906 1 98.75 297 ALA A O 1
ATOM 2206 N N . ALA A 1 298 ? 20.422 29.312 24.031 1 98.5 298 ALA A N 1
ATOM 2207 C CA . ALA A 1 298 ? 21.672 30.016 23.719 1 98.5 298 ALA A CA 1
ATOM 2208 C C . ALA A 1 298 ? 22.672 29.078 23.062 1 98.5 298 ALA A C 1
ATOM 2210 O O . ALA A 1 298 ? 23.281 29.422 22.031 1 98.5 298 ALA A O 1
ATOM 2211 N N . ALA A 1 299 ? 22.844 27.922 23.641 1 98.62 299 ALA A N 1
ATOM 2212 C CA . ALA A 1 299 ? 23.781 26.953 23.094 1 98.62 299 ALA A CA 1
ATOM 2213 C C . ALA A 1 299 ? 23.375 26.531 21.688 1 98.62 299 ALA A C 1
ATOM 2215 O O . ALA A 1 299 ? 24.219 26.469 20.797 1 98.62 299 ALA A O 1
ATOM 2216 N N . TRP A 1 300 ? 22.047 26.25 21.516 1 98.88 300 TRP A N 1
ATOM 2217 C CA . TRP A 1 300 ? 21.562 25.844 20.203 1 98.88 300 TRP A CA 1
ATOM 2218 C C . TRP A 1 300 ? 21.734 26.953 19.172 1 98.88 300 TRP A C 1
ATOM 2220 O O . TRP A 1 300 ? 22.094 26.688 18.031 1 98.88 300 TRP A O 1
ATOM 2230 N N . THR A 1 301 ? 21.453 28.188 19.547 1 98.56 301 THR A N 1
ATOM 2231 C CA . THR A 1 301 ? 21.641 29.328 18.656 1 98.56 301 THR A CA 1
ATOM 2232 C C . THR A 1 301 ? 23.094 29.438 18.219 1 98.56 301 THR A C 1
ATOM 2234 O O . THR A 1 301 ? 23.375 29.656 17.031 1 98.56 301 THR A O 1
ATOM 2237 N N . GLU A 1 302 ? 23.984 29.25 19.141 1 98.38 302 GLU A N 1
ATOM 2238 C CA . GLU A 1 302 ? 25.406 29.344 18.844 1 98.38 302 GLU A CA 1
ATOM 2239 C C . GLU A 1 302 ? 25.844 28.219 17.922 1 98.38 302 GLU A C 1
ATOM 2241 O O . GLU A 1 302 ? 26.578 28.453 16.953 1 98.38 302 GLU A O 1
ATOM 2246 N N . ILE A 1 303 ? 25.438 27.047 18.141 1 98.25 303 ILE A N 1
ATOM 2247 C CA . ILE A 1 303 ? 25.891 25.859 17.438 1 98.25 303 ILE A CA 1
ATOM 2248 C C . ILE A 1 303 ? 25.266 25.828 16.031 1 98.25 303 ILE A C 1
ATOM 2250 O O . ILE A 1 303 ? 25.953 25.516 15.055 1 98.25 303 ILE A O 1
ATOM 2254 N N . LEU A 1 304 ? 23.953 26.156 15.914 1 98.19 304 LEU A N 1
ATOM 2255 C CA . LEU A 1 304 ? 23.219 25.969 14.672 1 98.19 304 LEU A CA 1
ATOM 2256 C C . LEU A 1 304 ? 23.375 27.188 13.766 1 98.19 304 LEU A C 1
ATOM 2258 O O . LEU A 1 304 ? 23.328 27.062 12.539 1 98.19 304 LEU A O 1
ATOM 2262 N N . GLY A 1 305 ? 23.578 28.328 14.391 1 97.38 305 GLY A N 1
ATOM 2263 C CA . GLY A 1 305 ? 23.797 29.531 13.617 1 97.38 305 GLY A CA 1
ATOM 2264 C C . GLY A 1 305 ? 22.531 30.109 13.008 1 97.38 305 GLY A C 1
ATOM 2265 O O . GLY A 1 305 ? 21.422 29.734 13.414 1 97.38 305 GLY A O 1
ATOM 2266 N N . PRO A 1 306 ? 22.641 31.047 12.062 1 96.62 306 PRO A N 1
ATOM 2267 C CA . PRO A 1 306 ? 21.5 31.828 11.547 1 96.62 306 PRO A CA 1
ATOM 2268 C C . PRO A 1 306 ? 20.609 31.016 10.625 1 96.62 306 PRO A C 1
ATOM 2270 O O . PRO A 1 306 ? 19.5 31.453 10.273 1 96.62 306 PRO A O 1
ATOM 2273 N N . ASP A 1 307 ? 21 29.922 10.258 1 96.81 307 ASP A N 1
ATOM 2274 C CA . ASP A 1 307 ? 20.234 29.094 9.336 1 96.81 307 ASP A CA 1
ATOM 2275 C C . ASP A 1 307 ? 19.078 28.391 10.055 1 96.81 307 ASP A C 1
ATOM 2277 O O . ASP A 1 307 ? 18.234 27.766 9.422 1 96.81 307 ASP A O 1
ATOM 2281 N N . TYR A 1 308 ? 19.031 28.5 11.383 1 98.31 308 TYR A N 1
ATOM 2282 C CA . TYR A 1 308 ? 17.969 27.906 12.188 1 98.31 308 TYR A CA 1
ATOM 2283 C C . TYR A 1 308 ? 17.281 28.969 13.039 1 98.31 308 TYR A C 1
ATOM 2285 O O . TYR A 1 308 ? 17.938 29.859 13.578 1 98.31 308 TYR A O 1
ATOM 2293 N N . ALA A 1 309 ? 16 28.891 13.086 1 98.62 309 ALA A N 1
ATOM 2294 C CA . ALA A 1 309 ? 15.281 29.578 14.148 1 98.62 309 ALA A CA 1
ATOM 2295 C C . ALA A 1 309 ? 15.297 28.766 15.438 1 98.62 309 ALA A C 1
ATOM 2297 O O . ALA A 1 309 ? 14.852 27.609 15.461 1 98.62 309 ALA A O 1
ATOM 2298 N N . VAL A 1 310 ? 15.922 29.266 16.406 1 98.81 310 VAL A N 1
ATOM 2299 C CA . VAL A 1 310 ? 15.906 28.703 17.766 1 98.81 310 VAL A CA 1
ATOM 2300 C C . VAL A 1 310 ? 15.164 29.656 18.703 1 98.81 310 VAL A C 1
ATOM 2302 O O . VAL A 1 310 ? 15.695 30.688 19.094 1 98.81 310 VAL A O 1
ATOM 2305 N N . LEU A 1 311 ? 13.93 29.234 19.062 1 98.56 311 LEU A N 1
ATOM 2306 C CA . LEU A 1 311 ? 13.078 30.172 19.766 1 98.56 311 LEU A CA 1
ATOM 2307 C C . LEU A 1 311 ? 12.484 29.547 21.016 1 98.56 311 LEU A C 1
ATOM 2309 O O . LEU A 1 311 ? 12.109 28.375 21.016 1 98.56 311 LEU A O 1
ATOM 2313 N N . PRO A 1 312 ? 12.344 30.359 22.062 1 98.44 312 PRO A N 1
ATOM 2314 C CA . PRO A 1 312 ? 11.586 29.875 23.219 1 98.44 312 PRO A CA 1
ATOM 2315 C C . PRO A 1 312 ? 10.117 29.609 22.906 1 98.44 312 PRO A C 1
ATOM 2317 O O . PRO A 1 312 ? 9.547 30.281 22.047 1 98.44 312 PRO A O 1
ATOM 2320 N N . ARG A 1 313 ? 9.539 28.75 23.641 1 98.12 313 ARG A N 1
ATOM 2321 C CA . ARG A 1 313 ? 8.133 28.391 23.484 1 98.12 313 ARG A CA 1
ATOM 2322 C C . ARG A 1 313 ? 7.25 29.641 23.469 1 98.12 313 ARG A C 1
ATOM 2324 O O . ARG A 1 313 ? 6.375 29.766 22.609 1 98.12 313 ARG A O 1
ATOM 2331 N N . THR A 1 314 ? 7.477 30.516 24.375 1 97.44 314 THR A N 1
ATOM 2332 C CA . THR A 1 314 ? 6.641 31.703 24.516 1 97.44 314 THR A CA 1
ATOM 2333 C C . THR A 1 314 ? 6.695 32.562 23.266 1 97.44 314 THR A C 1
ATOM 2335 O O . THR A 1 314 ? 5.676 33.094 22.828 1 97.44 314 THR A O 1
ATOM 2338 N N . GLU A 1 315 ? 7.832 32.656 22.688 1 97.69 315 GLU A N 1
ATOM 2339 C CA . GLU A 1 315 ? 7.984 33.469 21.484 1 97.69 315 GLU A CA 1
ATOM 2340 C C . GLU A 1 315 ? 7.277 32.812 20.281 1 97.69 315 GLU A C 1
ATOM 2342 O O . GLU A 1 315 ? 6.645 33.531 19.484 1 97.69 315 GLU A O 1
ATOM 2347 N N . VAL A 1 316 ? 7.391 31.547 20.156 1 98.06 316 VAL A N 1
ATOM 2348 C CA . VAL A 1 316 ? 6.734 30.828 19.062 1 98.06 316 VAL A CA 1
ATOM 2349 C C . VAL A 1 316 ? 5.219 30.984 19.188 1 98.06 316 VAL A C 1
ATOM 2351 O O . VAL A 1 316 ? 4.527 31.188 18.188 1 98.06 316 VAL A O 1
ATOM 2354 N N . ILE A 1 317 ? 4.707 30.844 20.391 1 98.25 317 ILE A N 1
ATOM 2355 C CA . ILE A 1 317 ? 3.281 31.016 20.641 1 98.25 317 ILE A CA 1
ATOM 2356 C C . ILE A 1 317 ? 2.861 32.438 20.297 1 98.25 317 ILE A C 1
ATOM 2358 O O . ILE A 1 317 ? 1.86 32.656 19.609 1 98.25 317 ILE A O 1
ATOM 2362 N N . ASP A 1 318 ? 3.689 33.406 20.703 1 97.62 318 ASP A N 1
ATOM 2363 C CA . ASP A 1 318 ? 3.385 34.812 20.453 1 97.62 318 ASP A CA 1
ATOM 2364 C C . ASP A 1 318 ? 3.42 35.125 18.953 1 97.62 318 ASP A C 1
ATOM 2366 O O . ASP A 1 318 ? 2.67 35.969 18.484 1 97.62 318 ASP A O 1
ATOM 2370 N N . ARG A 1 319 ? 4.254 34.438 18.266 1 97.62 319 ARG A N 1
ATOM 2371 C CA . ARG A 1 319 ? 4.402 34.656 16.828 1 97.62 319 ARG A CA 1
ATOM 2372 C C . ARG A 1 319 ? 3.258 34 16.062 1 97.62 319 ARG A C 1
ATOM 2374 O O . ARG A 1 319 ? 3.139 34.188 14.844 1 97.62 319 ARG A O 1
ATOM 2381 N N . GLY A 1 320 ? 2.496 33.156 16.703 1 98.12 320 GLY A N 1
ATOM 2382 C CA . GLY A 1 320 ? 1.312 32.562 16.094 1 98.12 320 GLY A CA 1
ATOM 2383 C C . GLY A 1 320 ? 1.607 31.312 15.305 1 98.12 320 GLY A C 1
ATOM 2384 O O . GLY A 1 320 ? 0.821 30.906 14.445 1 98.12 320 GLY A O 1
ATOM 2385 N N . TRP A 1 321 ? 2.766 30.688 15.531 1 98.62 321 TRP A N 1
ATOM 2386 C CA . TRP A 1 321 ? 3.115 29.484 14.773 1 98.62 321 TRP A CA 1
ATOM 2387 C C . TRP A 1 321 ? 2.07 28.391 14.977 1 98.62 321 TRP A C 1
ATOM 2389 O O . TRP A 1 321 ? 1.768 27.641 14.047 1 98.62 321 TRP A O 1
ATOM 2399 N N . PHE A 1 322 ? 1.478 28.328 16.156 1 98.75 322 PHE A N 1
ATOM 2400 C CA . PHE A 1 322 ? 0.51 27.281 16.469 1 98.75 322 PHE A CA 1
ATOM 2401 C C . PHE A 1 322 ? -0.913 27.828 16.406 1 98.75 322 PHE A C 1
ATOM 2403 O O . PHE A 1 322 ? -1.86 27.156 16.812 1 98.75 322 PHE A O 1
ATOM 2410 N N . GLY A 1 323 ? -1.121 29.062 15.906 1 98.44 323 GLY A N 1
ATOM 2411 C CA . GLY A 1 323 ? -2.428 29.688 15.867 1 98.44 323 GLY A CA 1
ATOM 2412 C C . GLY A 1 323 ? -2.578 30.812 16.891 1 98.44 323 GLY A C 1
ATOM 2413 O O . GLY A 1 323 ? -1.716 30.984 17.75 1 98.44 323 GLY A O 1
ATOM 2414 N N . PRO A 1 324 ? -3.605 31.516 16.766 1 97.38 324 PRO A N 1
ATOM 2415 C CA . PRO A 1 324 ? -3.814 32.656 17.656 1 97.38 324 PRO A CA 1
ATOM 2416 C C . PRO A 1 324 ? -4.129 32.25 19.094 1 97.38 324 PRO A C 1
ATOM 2418 O O . PRO A 1 324 ? -3.926 33.031 20.016 1 97.38 324 PRO A O 1
ATOM 2421 N N . ILE A 1 325 ? -4.637 31.094 19.266 1 97.44 325 ILE A N 1
ATOM 2422 C CA . ILE A 1 325 ? -4.996 30.594 20.594 1 97.44 325 ILE A CA 1
ATOM 2423 C C . ILE A 1 325 ? -4.246 29.297 20.875 1 97.44 325 ILE A C 1
ATOM 2425 O O . ILE A 1 325 ? -4.316 28.344 20.078 1 97.44 325 ILE A O 1
ATOM 2429 N N . VAL A 1 326 ? -3.561 29.328 21.938 1 98.19 326 VAL A N 1
ATOM 2430 C CA . VAL A 1 326 ? -2.93 28.109 22.453 1 98.19 326 VAL A CA 1
ATOM 2431 C C . VAL A 1 326 ? -3.389 27.844 23.875 1 98.19 326 VAL A C 1
ATOM 2433 O O . VAL A 1 326 ? -3.092 28.625 24.781 1 98.19 326 VAL A O 1
ATOM 2436 N N . SER A 1 327 ? -4.125 26.797 24.078 1 95.44 327 SER A N 1
ATOM 2437 C CA . SER A 1 327 ? -4.594 26.469 25.422 1 95.44 327 SER A CA 1
ATOM 2438 C C . SER A 1 327 ? -3.438 26.062 26.328 1 95.44 327 SER A C 1
ATOM 2440 O O . SER A 1 327 ? -2.393 25.625 25.859 1 95.44 327 SER A O 1
ATOM 2442 N N . PRO A 1 328 ? -3.648 26.219 27.625 1 94.88 328 PRO A N 1
ATOM 2443 C CA . PRO A 1 328 ? -2.588 25.812 28.547 1 94.88 328 PRO A CA 1
ATOM 2444 C C . PRO A 1 328 ? -2.211 24.344 28.422 1 94.88 328 PRO A C 1
ATOM 2446 O O . PRO A 1 328 ? -1.028 24 28.484 1 94.88 328 PRO A O 1
ATOM 2449 N N . ARG A 1 329 ? -3.186 23.531 28.234 1 93.94 329 ARG A N 1
ATOM 2450 C CA . ARG A 1 329 ? -2.932 22.109 28.094 1 93.94 329 ARG A CA 1
ATOM 2451 C C . ARG A 1 329 ? -2.074 21.828 26.859 1 93.94 329 ARG A C 1
ATOM 2453 O O . ARG A 1 329 ? -1.194 20.969 26.891 1 93.94 329 ARG A O 1
ATOM 2460 N N . VAL A 1 330 ? -2.314 22.547 25.828 1 97.19 330 VAL A N 1
ATOM 2461 C CA . VAL A 1 330 ? -1.58 22.359 24.578 1 97.19 330 VAL A CA 1
ATOM 2462 C C . VAL A 1 330 ? -0.177 22.953 24.719 1 97.19 330 VAL A C 1
ATOM 2464 O O . VAL A 1 330 ? 0.792 22.375 24.203 1 97.19 330 VAL A O 1
ATOM 2467 N N . ALA A 1 331 ? -0.069 24.047 25.438 1 97.62 331 ALA A N 1
ATOM 2468 C CA . ALA A 1 331 ? 1.229 24.688 25.641 1 97.62 331 ALA A CA 1
ATOM 2469 C C . ALA A 1 331 ? 2.223 23.719 26.281 1 97.62 331 ALA A C 1
ATOM 2471 O O . ALA A 1 331 ? 3.414 23.734 25.969 1 97.62 331 ALA A O 1
ATOM 2472 N N . GLU A 1 332 ? 1.763 22.859 27.125 1 96.12 332 GLU A N 1
ATOM 2473 C CA . GLU A 1 332 ? 2.613 21.922 27.844 1 96.12 332 GLU A CA 1
ATOM 2474 C C . GLU A 1 332 ? 3.189 20.875 26.891 1 96.12 332 GLU A C 1
ATOM 2476 O O . GLU A 1 332 ? 4.152 20.188 27.234 1 96.12 332 GLU A O 1
ATOM 2481 N N . ARG A 1 333 ? 2.584 20.719 25.75 1 98.19 333 ARG A N 1
ATOM 2482 C CA . ARG A 1 333 ? 3.027 19.719 24.781 1 98.19 333 ARG A CA 1
ATOM 2483 C C . ARG A 1 333 ? 4.141 20.281 23.891 1 98.19 333 ARG A C 1
ATOM 2485 O O . ARG A 1 333 ? 4.812 19.531 23.188 1 98.19 333 ARG A O 1
ATOM 2492 N N . ILE A 1 334 ? 4.293 21.609 23.906 1 98.56 334 ILE A N 1
ATOM 2493 C CA . ILE A 1 334 ? 5.281 22.297 23.078 1 98.56 334 ILE A CA 1
ATOM 2494 C C . ILE A 1 334 ? 6.613 22.375 23.828 1 98.56 334 ILE A C 1
ATOM 2496 O O . ILE A 1 334 ? 6.645 22.625 25.031 1 98.56 334 ILE A O 1
ATOM 2500 N N . GLY A 1 335 ? 7.715 22.094 23.188 1 98.69 335 GLY A N 1
ATOM 2501 C CA . GLY A 1 335 ? 9.031 22.203 23.797 1 98.69 335 GLY A CA 1
ATOM 2502 C C . GLY A 1 335 ? 9.328 23.594 24.344 1 98.69 335 GLY A C 1
ATOM 2503 O O . GLY A 1 335 ? 8.867 24.594 23.781 1 98.69 335 GLY A O 1
ATOM 2504 N N . GLU A 1 336 ? 10.133 23.609 25.359 1 98.69 336 GLU A N 1
ATOM 2505 C CA . GLU A 1 336 ? 10.531 24.906 25.906 1 98.69 336 GLU A CA 1
ATOM 2506 C C . GLU A 1 336 ? 11.32 25.703 24.875 1 98.69 336 GLU A C 1
ATOM 2508 O O . GLU A 1 336 ? 11.305 26.938 24.906 1 98.69 336 GLU A O 1
ATOM 2513 N N . VAL A 1 337 ? 11.992 24.984 24.031 1 98.88 337 VAL A N 1
ATOM 2514 C CA . VAL A 1 337 ? 12.672 25.562 22.875 1 98.88 337 VAL A CA 1
ATOM 2515 C C . VAL A 1 337 ? 12.195 24.859 21.594 1 98.88 337 VAL A C 1
ATOM 2517 O O . VAL A 1 337 ? 12.125 23.641 21.547 1 98.88 337 VAL A O 1
ATOM 2520 N N . VAL A 1 338 ? 11.789 25.625 20.594 1 98.88 338 VAL A N 1
ATOM 2521 C CA . VAL A 1 338 ? 11.375 25.109 19.297 1 98.88 338 VAL A CA 1
ATOM 2522 C C . VAL A 1 338 ? 12.398 25.516 18.234 1 98.88 338 VAL A C 1
ATOM 2524 O O . VAL A 1 338 ? 12.836 26.672 18.188 1 98.88 338 VAL A O 1
ATOM 2527 N N . VAL A 1 339 ? 12.812 24.562 17.422 1 98.88 339 VAL A N 1
ATOM 2528 C CA . VAL A 1 339 ? 13.891 24.781 16.469 1 98.88 339 VAL A CA 1
ATOM 2529 C C . VAL A 1 339 ? 13.406 24.422 15.055 1 98.88 339 VAL A C 1
ATOM 2531 O O . VAL A 1 339 ? 12.859 23.328 14.844 1 98.88 339 VAL A O 1
ATOM 2534 N N . ALA A 1 340 ? 13.562 25.297 14.055 1 98.81 340 ALA A N 1
ATOM 2535 C CA . ALA A 1 340 ? 13.164 25.078 12.664 1 98.81 340 ALA A CA 1
ATOM 2536 C C . ALA A 1 340 ? 14.203 25.641 11.703 1 98.81 340 ALA A C 1
ATOM 2538 O O . ALA A 1 340 ? 14.609 26.797 11.82 1 98.81 340 ALA A O 1
ATOM 2539 N N . PRO A 1 341 ? 14.609 24.844 10.805 1 98.62 341 PRO A N 1
ATOM 2540 C CA . PRO A 1 341 ? 15.578 25.344 9.828 1 98.62 341 PRO A CA 1
ATOM 2541 C C . PRO A 1 341 ? 14.945 26.312 8.828 1 98.62 341 PRO A C 1
ATOM 2543 O O . PRO A 1 341 ? 13.805 26.125 8.406 1 98.62 341 PRO A O 1
ATOM 2546 N N . ARG A 1 342 ? 15.734 27.312 8.398 1 97.94 342 ARG A N 1
ATOM 2547 C CA . ARG A 1 342 ? 15.305 28.297 7.41 1 97.94 342 ARG A CA 1
ATOM 2548 C C . ARG A 1 342 ? 15.641 27.828 5.996 1 97.94 342 ARG A C 1
ATOM 2550 O O . ARG A 1 342 ? 15.023 28.281 5.027 1 97.94 342 ARG A O 1
ATOM 2557 N N . GLY A 1 343 ? 16.594 27 5.867 1 97 343 GLY A N 1
ATOM 2558 C CA . GLY A 1 343 ? 16.969 26.359 4.613 1 97 343 GLY A CA 1
ATOM 2559 C C . GLY A 1 343 ? 16.578 24.891 4.543 1 97 343 GLY A C 1
ATOM 2560 O O . GLY A 1 343 ? 15.461 24.531 4.895 1 97 343 GLY A O 1
ATOM 2561 N N . THR A 1 344 ? 17.453 24.031 4.102 1 97.44 344 THR A N 1
ATOM 2562 C CA . THR A 1 344 ? 17.125 22.625 3.889 1 97.44 344 THR A CA 1
ATOM 2563 C C . THR A 1 344 ? 17.797 21.75 4.941 1 97.44 344 THR A C 1
ATOM 2565 O O . THR A 1 344 ? 17.859 20.531 4.793 1 97.44 344 THR A O 1
ATOM 2568 N N . GLY A 1 345 ? 18.359 22.344 5.973 1 98 345 GLY A N 1
ATOM 2569 C CA . GLY A 1 345 ? 18.984 21.562 7.02 1 98 345 GLY A CA 1
ATOM 2570 C C . GLY A 1 345 ? 17.984 20.844 7.914 1 98 345 GLY A C 1
ATOM 2571 O O . GLY A 1 345 ? 16.781 21.047 7.789 1 98 345 GLY A O 1
ATOM 2572 N N . GLY A 1 346 ? 18.484 19.953 8.758 1 98.38 346 GLY A N 1
ATOM 2573 C CA . GLY A 1 346 ? 17.656 19.234 9.727 1 98.38 346 GLY A CA 1
ATOM 2574 C C . GLY A 1 346 ? 18.469 18.656 10.883 1 98.38 346 GLY A C 1
ATOM 2575 O O . GLY A 1 346 ? 19.672 18.484 10.773 1 98.38 346 GLY A O 1
ATOM 2576 N N . ILE A 1 347 ? 17.844 18.453 11.969 1 98.81 347 ILE A N 1
ATOM 2577 C CA . ILE A 1 347 ? 18.406 17.828 13.156 1 98.81 347 ILE A CA 1
ATOM 2578 C C . ILE A 1 347 ? 17.891 16.406 13.289 1 98.81 347 ILE A C 1
ATOM 2580 O O . ILE A 1 347 ? 16.719 16.188 13.617 1 98.81 347 ILE A O 1
ATOM 2584 N N . ILE A 1 348 ? 18.75 15.461 13.047 1 98.62 348 ILE A N 1
ATOM 2585 C CA . ILE A 1 348 ? 18.359 14.062 13.055 1 98.62 348 ILE A CA 1
ATOM 2586 C C . ILE A 1 348 ? 18.812 13.398 14.344 1 98.62 348 ILE A C 1
ATOM 2588 O O . ILE A 1 348 ? 19.516 14.016 15.148 1 98.62 348 ILE A O 1
ATOM 2592 N N . ARG A 1 349 ? 18.312 12.25 14.625 1 98.06 349 ARG A N 1
ATOM 2593 C CA . ARG A 1 349 ? 18.734 11.359 15.703 1 98.06 349 ARG A CA 1
ATOM 2594 C C . ARG A 1 349 ? 19.062 9.969 15.172 1 98.06 349 ARG A C 1
ATOM 2596 O O . ARG A 1 349 ? 18.188 9.094 15.164 1 98.06 349 ARG A O 1
ATOM 2603 N N . SER A 1 350 ? 20.312 9.773 14.75 1 96.94 350 SER A N 1
ATOM 2604 C CA . SER A 1 350 ? 20.703 8.539 14.078 1 96.94 350 SER A CA 1
ATOM 2605 C C . SER A 1 350 ? 20.531 7.332 14.992 1 96.94 350 SER A C 1
ATOM 2607 O O . SER A 1 350 ? 20.25 6.227 14.523 1 96.94 350 SER A O 1
ATOM 2609 N N . GLY A 1 351 ? 20.734 7.496 16.312 1 95.25 351 GLY A N 1
ATOM 2610 C CA . GLY A 1 351 ? 20.562 6.402 17.25 1 95.25 351 GLY A CA 1
ATOM 2611 C C . GLY A 1 351 ? 19.109 6.105 17.562 1 95.25 351 GLY A C 1
ATOM 2612 O O . GLY A 1 351 ? 18.656 4.969 17.422 1 95.25 351 GLY A O 1
ATOM 2613 N N . ALA A 1 352 ? 18.297 7.156 17.859 1 94.31 352 ALA A N 1
ATOM 2614 C CA . ALA A 1 352 ? 16.938 6.996 18.359 1 94.31 352 ALA A CA 1
ATOM 2615 C C . ALA A 1 352 ? 15.938 6.898 17.203 1 94.31 352 ALA A C 1
ATOM 2617 O O . ALA A 1 352 ? 14.844 6.336 17.359 1 94.31 352 ALA A O 1
ATOM 2618 N N . GLU A 1 353 ? 16.266 7.477 16.062 1 95.62 353 GLU A N 1
ATOM 2619 C CA . GLU A 1 353 ? 15.406 7.516 14.883 1 95.62 353 GLU A CA 1
ATOM 2620 C C . GLU A 1 353 ? 16.172 7.094 13.633 1 95.62 353 GLU A C 1
ATOM 2622 O O . GLU A 1 353 ? 16.281 7.859 12.672 1 95.62 353 GLU A O 1
ATOM 2627 N N . PRO A 1 354 ? 16.703 5.875 13.594 1 94.94 354 PRO A N 1
ATOM 2628 C CA . PRO A 1 354 ? 17.609 5.492 12.5 1 94.94 354 PRO A CA 1
ATOM 2629 C C . PRO A 1 354 ? 16.922 5.539 11.133 1 94.94 354 PRO A C 1
ATOM 2631 O O . PRO A 1 354 ? 17.516 6.016 10.164 1 94.94 354 PRO A O 1
ATOM 2634 N N . LEU A 1 355 ? 15.711 5.125 11.023 1 92.81 355 LEU A N 1
ATOM 2635 C CA . LEU A 1 355 ? 15.016 5.102 9.734 1 92.81 355 LEU A CA 1
ATOM 2636 C C . LEU A 1 355 ? 14.727 6.52 9.25 1 92.81 355 LEU A C 1
ATOM 2638 O O . LEU A 1 355 ? 14.984 6.852 8.094 1 92.81 355 LEU A O 1
ATOM 2642 N N . GLN A 1 356 ? 14.227 7.32 10.133 1 94.44 356 GLN A N 1
ATOM 2643 C CA . GLN A 1 356 ? 13.945 8.711 9.797 1 94.44 356 GLN A CA 1
ATOM 2644 C C . GLN A 1 356 ? 15.219 9.445 9.383 1 94.44 356 GLN A C 1
ATOM 2646 O O . GLN A 1 356 ? 15.188 10.273 8.469 1 94.44 356 GLN A O 1
ATOM 2651 N N . SER A 1 357 ? 16.312 9.078 10.031 1 97.06 357 SER A N 1
ATOM 2652 C CA . SER A 1 357 ? 17.562 9.773 9.797 1 97.06 357 SER A CA 1
ATOM 2653 C C . SER A 1 357 ? 18.125 9.469 8.414 1 97.06 357 SER A C 1
ATOM 2655 O O . SER A 1 357 ? 18.922 10.234 7.867 1 97.06 357 SER A O 1
ATOM 2657 N N . MET A 1 358 ? 17.672 8.328 7.848 1 96.38 358 MET A N 1
ATOM 2658 C CA . MET A 1 358 ? 18.203 7.891 6.562 1 96.38 358 MET A CA 1
ATOM 2659 C C . MET A 1 358 ? 17.375 8.453 5.41 1 96.38 358 MET A C 1
ATOM 2661 O O . MET A 1 358 ? 17.797 8.383 4.25 1 96.38 358 MET A O 1
ATOM 2665 N N . MET A 1 359 ? 16.266 9.055 5.668 1 97.94 359 MET A N 1
ATOM 2666 C CA . MET A 1 359 ? 15.367 9.531 4.621 1 97.94 359 MET A CA 1
ATOM 2667 C C . MET A 1 359 ? 15.961 10.742 3.908 1 97.94 359 MET A C 1
ATOM 2669 O O . MET A 1 359 ? 16.672 11.539 4.52 1 97.94 359 MET A O 1
ATOM 2673 N N . VAL A 1 360 ? 15.57 10.875 2.643 1 98.38 360 VAL A N 1
ATOM 2674 C CA . VAL A 1 360 ? 16.125 11.906 1.77 1 98.38 360 VAL A CA 1
ATOM 2675 C C . VAL A 1 360 ? 15.297 13.18 1.89 1 98.38 360 VAL A C 1
ATOM 2677 O O . VAL A 1 360 ? 15.844 14.273 2.045 1 98.38 360 VAL A O 1
ATOM 2680 N N . GLY A 1 361 ? 14.008 13.055 1.812 1 98.62 361 GLY A N 1
ATOM 2681 C CA . GLY A 1 361 ? 13.109 14.188 1.912 1 98.62 361 GLY A CA 1
ATOM 2682 C C . GLY A 1 361 ? 12.492 14.344 3.289 1 98.62 361 GLY A C 1
ATOM 2683 O O . GLY A 1 361 ? 12.188 13.352 3.953 1 98.62 361 GLY A O 1
ATOM 2684 N N . HIS A 1 362 ? 12.305 15.594 3.689 1 98.69 362 HIS A N 1
ATOM 2685 C CA . HIS A 1 362 ? 11.695 15.898 4.98 1 98.69 362 HIS A CA 1
ATOM 2686 C C . HIS A 1 362 ? 10.805 17.125 4.898 1 98.69 362 HIS A C 1
ATOM 2688 O O . HIS A 1 362 ? 10.836 17.859 3.904 1 98.69 362 HIS A O 1
ATOM 2694 N N . HIS A 1 363 ? 10.016 17.219 5.906 1 98.62 363 HIS A N 1
ATOM 2695 C CA . HIS A 1 363 ? 9.172 18.391 6.102 1 98.62 363 HIS A CA 1
ATOM 2696 C C . HIS A 1 363 ? 8.984 18.703 7.586 1 98.62 363 HIS A C 1
ATOM 2698 O O . HIS A 1 363 ? 9.453 17.938 8.438 1 98.62 363 HIS A O 1
ATOM 2704 N N . GLY A 1 364 ? 8.422 19.844 7.879 1 98.56 364 GLY A N 1
ATOM 2705 C CA . GLY A 1 364 ? 8.133 20.219 9.258 1 98.56 364 GLY A CA 1
ATOM 2706 C C . GLY A 1 364 ? 8.297 21.719 9.508 1 98.56 364 GLY A C 1
ATOM 2707 O O . GLY A 1 364 ? 7.613 22.281 10.359 1 98.56 364 GLY A O 1
ATOM 2708 N N . SER A 1 365 ? 9.203 22.344 8.742 1 98.62 365 SER A N 1
ATOM 2709 C CA . SER A 1 365 ? 9.547 23.734 8.984 1 98.62 365 SER A CA 1
ATOM 2710 C C . SER A 1 365 ? 8.555 24.688 8.312 1 98.62 365 SER A C 1
ATOM 2712 O O . SER A 1 365 ? 7.449 24.266 7.957 1 98.62 365 SER A O 1
ATOM 2714 N N . LEU A 1 366 ? 8.898 25.984 8.297 1 98.44 366 LEU A N 1
ATOM 2715 C CA . LEU A 1 366 ? 8.008 27.016 7.812 1 98.44 366 LEU A CA 1
ATOM 2716 C C . LEU A 1 366 ? 8.477 27.547 6.461 1 98.44 366 LEU A C 1
ATOM 2718 O O . LEU A 1 366 ? 8.047 28.625 6.027 1 98.44 366 LEU A O 1
ATOM 2722 N N . THR A 1 367 ? 9.391 26.812 5.801 1 98 367 THR A N 1
ATOM 2723 C CA . THR A 1 367 ? 9.805 27.297 4.488 1 98 367 THR A CA 1
ATOM 2724 C C . THR A 1 367 ? 8.648 27.219 3.492 1 98 367 THR A C 1
ATOM 2726 O O . THR A 1 367 ? 7.797 26.328 3.596 1 98 367 THR A O 1
ATOM 2729 N N . PRO A 1 368 ? 8.664 28.094 2.48 1 97.56 368 PRO A N 1
ATOM 2730 C CA . PRO A 1 368 ? 7.586 28.062 1.493 1 97.56 368 PRO A CA 1
ATOM 2731 C C . PRO A 1 368 ? 7.422 26.688 0.844 1 97.56 368 PRO A C 1
ATOM 2733 O O . PRO A 1 368 ? 6.297 26.25 0.568 1 97.56 368 PRO A O 1
ATOM 2736 N N . ALA A 1 369 ? 8.508 25.953 0.635 1 97.81 369 ALA A N 1
ATOM 2737 C CA . ALA A 1 369 ? 8.477 24.625 0.006 1 97.81 369 ALA A CA 1
ATOM 2738 C C . ALA A 1 369 ? 7.695 23.641 0.862 1 97.81 369 ALA A C 1
ATOM 2740 O O . ALA A 1 369 ? 7.156 22.656 0.346 1 97.81 369 ALA A O 1
ATOM 2741 N N . GLU A 1 370 ? 7.652 23.875 2.148 1 98.5 370 GLU A N 1
ATOM 2742 C CA . GLU A 1 370 ? 6.969 22.969 3.07 1 98.5 370 GLU A CA 1
ATOM 2743 C C . GLU A 1 370 ? 5.594 23.516 3.459 1 98.5 370 GLU A C 1
ATOM 2745 O O . GLU A 1 370 ? 4.633 22.75 3.58 1 98.5 370 GLU A O 1
ATOM 2750 N N . LEU A 1 371 ? 5.48 24.797 3.609 1 98.56 371 LEU A N 1
ATOM 2751 C CA . LEU A 1 371 ? 4.316 25.453 4.195 1 98.56 371 LEU A CA 1
ATOM 2752 C C . LEU A 1 371 ? 3.236 25.688 3.145 1 98.56 371 LEU A C 1
ATOM 2754 O O . LEU A 1 371 ? 2.045 25.562 3.438 1 98.56 371 LEU A O 1
ATOM 2758 N N . GLU A 1 372 ? 3.615 26.062 1.938 1 98.62 372 GLU A N 1
ATOM 2759 C CA . GLU A 1 372 ? 2.646 26.406 0.898 1 98.62 372 GLU A CA 1
ATOM 2760 C C . GLU A 1 372 ? 2.123 25.141 0.206 1 98.62 372 GLU A C 1
ATOM 2762 O O . GLU A 1 372 ? 2.904 24.328 -0.29 1 98.62 372 GLU A O 1
ATOM 2767 N N . ILE A 1 373 ? 0.81 24.984 0.17 1 98.75 373 ILE A N 1
ATOM 2768 C CA . ILE A 1 373 ? 0.177 23.812 -0.436 1 98.75 373 ILE A CA 1
ATOM 2769 C C . ILE A 1 373 ? -0.871 24.266 -1.451 1 98.75 373 ILE A C 1
ATOM 2771 O O . ILE A 1 373 ? -1.36 25.406 -1.388 1 98.75 373 ILE A O 1
ATOM 2775 N N . PRO A 1 374 ? -1.181 23.422 -2.393 1 98.69 374 PRO A N 1
ATOM 2776 C CA . PRO A 1 374 ? -2.17 23.781 -3.406 1 98.69 374 PRO A CA 1
ATOM 2777 C C . PRO A 1 374 ? -3.605 23.547 -2.945 1 98.69 374 PRO A C 1
ATOM 2779 O O . PRO A 1 374 ? -3.848 22.703 -2.084 1 98.69 374 PRO A O 1
ATOM 2782 N N . LEU A 1 375 ? -4.48 24.281 -3.406 1 98.75 375 LEU A N 1
ATOM 2783 C CA . LEU A 1 375 ? -5.906 23.984 -3.479 1 98.75 375 LEU A CA 1
ATOM 2784 C C . LEU A 1 375 ? -6.422 24.125 -4.906 1 98.75 375 LEU A C 1
ATOM 2786 O O . LEU A 1 375 ? -6.492 25.234 -5.43 1 98.75 375 LEU A O 1
ATOM 2790 N N . ARG A 1 376 ? -6.695 23 -5.555 1 98.69 376 ARG A N 1
ATOM 2791 C CA . ARG A 1 376 ? -7.199 22.953 -6.922 1 98.69 376 ARG A CA 1
ATOM 2792 C C . ARG A 1 376 ? -8.672 22.547 -6.945 1 98.69 376 ARG A C 1
ATOM 2794 O O . ARG A 1 376 ? -9.086 21.641 -6.223 1 98.69 376 ARG A O 1
ATOM 2801 N N . ILE A 1 377 ? -9.469 23.219 -7.789 1 97.94 377 ILE A N 1
ATOM 2802 C CA . ILE A 1 377 ? -10.914 23.047 -7.715 1 97.94 377 ILE A CA 1
ATOM 2803 C C . ILE A 1 377 ? -11.453 22.641 -9.086 1 97.94 377 ILE A C 1
ATOM 2805 O O . ILE A 1 377 ? -11.172 23.281 -10.094 1 97.94 377 ILE A O 1
ATOM 2809 N N . PHE A 1 378 ? -12.164 21.516 -9.172 1 97.69 378 PHE A N 1
ATOM 2810 C CA . PHE A 1 378 ? -12.891 21.047 -10.344 1 97.69 378 PHE A CA 1
ATOM 2811 C C . PHE A 1 378 ? -14.383 20.953 -10.062 1 97.69 378 PHE A C 1
ATOM 2813 O O . PHE A 1 378 ? -14.789 20.422 -9.031 1 97.69 378 PHE A O 1
ATOM 2820 N N . ARG A 1 379 ? -15.164 21.531 -10.914 1 94.62 379 ARG A N 1
ATOM 2821 C CA . ARG A 1 379 ? -16.625 21.453 -10.805 1 94.62 379 ARG A CA 1
ATOM 2822 C C . ARG A 1 379 ? -17.219 20.703 -11.992 1 94.62 379 ARG A C 1
ATOM 2824 O O . ARG A 1 379 ? -16.828 20.938 -13.141 1 94.62 379 ARG A O 1
ATOM 2831 N N . ALA A 1 380 ? -18 19.75 -11.609 1 91.44 380 ALA A N 1
ATOM 2832 C CA . ALA A 1 380 ? -18.672 18.969 -12.648 1 91.44 380 ALA A CA 1
ATOM 2833 C C . ALA A 1 380 ? -19.906 19.703 -13.188 1 91.44 380 ALA A C 1
ATOM 2835 O O . ALA A 1 380 ? -20.562 20.438 -12.445 1 91.44 380 ALA A O 1
ATOM 2836 N N . MET B 1 1 ? -13.594 -33.281 -17.156 1 82.88 1 MET B N 1
ATOM 2837 C CA . MET B 1 1 ? -12.359 -33.469 -16.406 1 82.88 1 MET B CA 1
ATOM 2838 C C . MET B 1 1 ? -11.43 -32.281 -16.578 1 82.88 1 MET B C 1
ATOM 2840 O O . MET B 1 1 ? -11.32 -31.734 -17.672 1 82.88 1 MET B O 1
ATOM 2844 N N . PHE B 1 2 ? -10.922 -31.953 -15.398 1 90.25 2 PHE B N 1
ATOM 2845 C CA . PHE B 1 2 ? -9.984 -30.844 -15.469 1 90.25 2 PHE B CA 1
ATOM 2846 C C . PHE B 1 2 ? -8.711 -31.25 -16.203 1 90.25 2 PHE B C 1
ATOM 2848 O O . PHE B 1 2 ? -8.18 -32.344 -15.977 1 90.25 2 PHE B O 1
ATOM 2855 N N . ALA B 1 3 ? -8.344 -30.422 -17.125 1 88.69 3 ALA B N 1
ATOM 2856 C CA . ALA B 1 3 ? -7.031 -30.609 -17.75 1 88.69 3 ALA B CA 1
ATOM 2857 C C . ALA B 1 3 ? -5.922 -30.156 -16.797 1 88.69 3 ALA B C 1
ATOM 2859 O O . ALA B 1 3 ? -6.102 -29.203 -16.031 1 88.69 3 ALA B O 1
ATOM 2860 N N . ALA B 1 4 ? -4.801 -30.891 -16.875 1 94.69 4 ALA B N 1
ATOM 2861 C CA . ALA B 1 4 ? -3.619 -30.453 -16.125 1 94.69 4 ALA B CA 1
ATOM 2862 C C . ALA B 1 4 ? -3.047 -29.172 -16.703 1 94.69 4 ALA B C 1
ATOM 2864 O O . ALA B 1 4 ? -3.227 -28.875 -17.891 1 94.69 4 ALA B O 1
ATOM 2865 N N . PRO B 1 5 ? -2.381 -28.328 -15.852 1 98.06 5 PRO B N 1
ATOM 2866 C CA . PRO B 1 5 ? -1.614 -27.203 -16.375 1 98.06 5 PRO B CA 1
ATOM 2867 C C . PRO B 1 5 ? -0.603 -27.625 -17.438 1 98.06 5 PRO B C 1
ATOM 2869 O O . PRO B 1 5 ? -0.138 -28.766 -17.438 1 98.06 5 PRO B O 1
ATOM 2872 N N . ARG B 1 6 ? -0.183 -26.766 -18.281 1 98.06 6 ARG B N 1
ATOM 2873 C CA . ARG B 1 6 ? 0.645 -27.094 -19.438 1 98.06 6 ARG B CA 1
ATOM 2874 C C . ARG B 1 6 ? 2.127 -27.031 -19.094 1 98.06 6 ARG B C 1
ATOM 2876 O O . ARG B 1 6 ? 2.908 -26.391 -19.797 1 98.06 6 ARG B O 1
ATOM 2883 N N . TYR B 1 7 ? 2.541 -27.75 -18.078 1 98.12 7 TYR B N 1
ATOM 2884 C CA . TYR B 1 7 ? 3.926 -27.766 -17.625 1 98.12 7 TYR B CA 1
ATOM 2885 C C . TYR B 1 7 ? 4.863 -28.203 -18.734 1 98.12 7 TYR B C 1
ATOM 2887 O O . TYR B 1 7 ? 4.602 -29.203 -19.422 1 98.12 7 TYR B O 1
ATOM 2895 N N . GLY B 1 8 ? 5.883 -27.438 -18.953 1 97.06 8 GLY B N 1
ATOM 2896 C CA . GLY B 1 8 ? 6.91 -27.797 -19.922 1 97.06 8 GLY B CA 1
ATOM 2897 C C . GLY B 1 8 ? 6.621 -27.297 -21.312 1 97.06 8 GLY B C 1
ATOM 2898 O O . GLY B 1 8 ? 7.508 -27.281 -22.172 1 97.06 8 GLY B O 1
ATOM 2899 N N . THR B 1 9 ? 5.363 -26.797 -21.547 1 95.75 9 THR B N 1
ATOM 2900 C CA . THR B 1 9 ? 5.023 -26.406 -22.906 1 95.75 9 THR B CA 1
ATOM 2901 C C . THR B 1 9 ? 4.297 -25.062 -22.922 1 95.75 9 THR B C 1
ATOM 2903 O O . THR B 1 9 ? 4.156 -24.422 -23.969 1 95.75 9 THR B O 1
ATOM 2906 N N . GLY B 1 10 ? 3.838 -24.672 -21.828 1 98 10 GLY B N 1
ATOM 2907 C CA . GLY B 1 10 ? 3.057 -23.438 -21.844 1 98 10 GLY B CA 1
ATOM 2908 C C . GLY B 1 10 ? 2.596 -23.031 -20.453 1 98 10 GLY B C 1
ATOM 2909 O O . GLY B 1 10 ? 1.484 -22.516 -20.297 1 98 10 GLY B O 1
ATOM 2910 N N . SER B 1 11 ? 3.338 -23.328 -19.438 1 98.31 11 SER B N 1
ATOM 2911 C CA . SER B 1 11 ? 2.973 -22.922 -18.094 1 98.31 11 SER B CA 1
ATOM 2912 C C . SER B 1 11 ? 3.852 -21.781 -17.594 1 98.31 11 SER B C 1
ATOM 2914 O O . SER B 1 11 ? 4.902 -21.5 -18.188 1 98.31 11 SER B O 1
ATOM 2916 N N . LEU B 1 12 ? 3.391 -21.125 -16.594 1 98.81 12 LEU B N 1
ATOM 2917 C CA . LEU B 1 12 ? 4.129 -20.031 -15.977 1 98.81 12 LEU B CA 1
ATOM 2918 C C . LEU B 1 12 ? 5.531 -20.469 -15.578 1 98.81 12 LEU B C 1
ATOM 2920 O O . LEU B 1 12 ? 6.48 -19.688 -15.648 1 98.81 12 LEU B O 1
ATOM 2924 N N . ALA B 1 13 ? 5.719 -21.766 -15.195 1 98.69 13 ALA B N 1
ATOM 2925 C CA . ALA B 1 13 ? 7.008 -22.328 -14.797 1 98.69 13 ALA B CA 1
ATOM 2926 C C . ALA B 1 13 ? 8 -22.297 -15.953 1 98.69 13 ALA B C 1
ATOM 2928 O O . ALA B 1 13 ? 9.211 -22.406 -15.75 1 98.69 13 ALA B O 1
ATOM 2929 N N . ASP B 1 14 ? 7.527 -22.125 -17.156 1 98.62 14 ASP B N 1
ATOM 2930 C CA . ASP B 1 14 ? 8.352 -22.234 -18.344 1 98.62 14 ASP B CA 1
ATOM 2931 C C . ASP B 1 14 ? 8.875 -20.875 -18.781 1 98.62 14 ASP B C 1
ATOM 2933 O O . ASP B 1 14 ? 9.75 -20.781 -19.656 1 98.62 14 ASP B O 1
ATOM 2937 N N . LEU B 1 15 ? 8.414 -19.766 -18.172 1 98.69 15 LEU B N 1
ATOM 2938 C CA . LEU B 1 15 ? 8.703 -18.422 -18.656 1 98.69 15 LEU B CA 1
ATOM 2939 C C . LEU B 1 15 ? 10.172 -18.078 -18.453 1 98.69 15 LEU B C 1
ATOM 2941 O O . LEU B 1 15 ? 10.906 -17.859 -19.406 1 98.69 15 LEU B O 1
ATOM 2945 N N . PHE B 1 16 ? 10.656 -18.125 -17.25 1 98.62 16 PHE B N 1
ATOM 2946 C CA . PHE B 1 16 ? 12.016 -17.656 -16.969 1 98.62 16 PHE B CA 1
ATOM 2947 C C . PHE B 1 16 ? 13.039 -18.609 -17.594 1 98.62 16 PHE B C 1
ATOM 2949 O O . PHE B 1 16 ? 14.031 -18.156 -18.172 1 98.62 16 PHE B O 1
ATOM 2956 N N . PRO B 1 17 ? 12.805 -19.984 -17.547 1 98.25 17 PRO B N 1
ATOM 2957 C CA . PRO B 1 17 ? 13.734 -20.844 -18.281 1 98.25 17 PRO B CA 1
ATOM 2958 C C . PRO B 1 17 ? 13.812 -20.484 -19.766 1 98.25 17 PRO B C 1
ATOM 2960 O O . PRO B 1 17 ? 14.898 -20.5 -20.344 1 98.25 17 PRO B O 1
ATOM 2963 N N . SER B 1 18 ? 12.711 -20.172 -20.344 1 97.88 18 SER B N 1
ATOM 2964 C CA . SER B 1 18 ? 12.703 -19.781 -21.75 1 97.88 18 SER B CA 1
ATOM 2965 C C . SER B 1 18 ? 13.477 -18.484 -21.953 1 97.88 18 SER B C 1
ATOM 2967 O O . SER B 1 18 ? 14.219 -18.344 -22.938 1 97.88 18 SER B O 1
ATOM 2969 N N . LEU B 1 19 ? 13.297 -17.5 -21.094 1 97.88 19 LEU B N 1
ATOM 2970 C CA . LEU B 1 19 ? 14.008 -16.219 -21.188 1 97.88 19 LEU B CA 1
ATOM 2971 C C . LEU B 1 19 ? 15.508 -16.422 -20.969 1 97.88 19 LEU B C 1
ATOM 2973 O O . LEU B 1 19 ? 16.312 -15.781 -21.641 1 97.88 19 LEU B O 1
ATOM 2977 N N . LEU B 1 20 ? 15.867 -17.328 -20.031 1 97.44 20 LEU B N 1
ATOM 2978 C CA . LEU B 1 20 ? 17.281 -17.625 -19.812 1 97.44 20 LEU B CA 1
ATOM 2979 C C . LEU B 1 20 ? 17.906 -18.266 -21.047 1 97.44 20 LEU B C 1
ATOM 2981 O O . LEU B 1 20 ? 19.062 -18.016 -21.359 1 97.44 20 LEU B O 1
ATOM 2985 N N . ALA B 1 21 ? 17.125 -19.125 -21.688 1 96.94 21 ALA B N 1
ATOM 2986 C CA . ALA B 1 21 ? 17.609 -19.656 -22.953 1 96.94 21 ALA B CA 1
ATOM 2987 C C . ALA B 1 21 ? 17.891 -18.547 -23.953 1 96.94 21 ALA B C 1
ATOM 2989 O O . ALA B 1 21 ? 18.891 -18.594 -24.688 1 96.94 21 ALA B O 1
ATOM 2990 N N . GLY B 1 22 ? 17.062 -17.562 -23.953 1 95.31 22 GLY B N 1
ATOM 2991 C CA . GLY B 1 22 ? 17.266 -16.406 -24.812 1 95.31 22 GLY B CA 1
ATOM 2992 C C . GLY B 1 22 ? 18.531 -15.641 -24.469 1 95.31 22 GLY B C 1
ATOM 2993 O O . GLY B 1 22 ? 19.141 -15.031 -25.359 1 95.31 22 GLY B O 1
ATOM 2994 N N . PHE B 1 23 ? 18.922 -15.688 -23.219 1 95.31 23 PHE B N 1
ATOM 2995 C CA . PHE B 1 23 ? 20.156 -15.062 -22.75 1 95.31 23 PHE B CA 1
ATOM 2996 C C . PHE B 1 23 ? 21.375 -15.906 -23.141 1 95.31 23 PHE B C 1
ATOM 2998 O O . PHE B 1 23 ? 22.516 -15.484 -22.953 1 95.31 23 PHE B O 1
ATOM 3005 N N . GLY B 1 24 ? 21.125 -17.172 -23.562 1 94.19 24 GLY B N 1
ATOM 3006 C CA . GLY B 1 24 ? 22.203 -18.016 -24.016 1 94.19 24 GLY B CA 1
ATOM 3007 C C . GLY B 1 24 ? 22.688 -18.984 -22.953 1 94.19 24 GLY B C 1
ATOM 3008 O O . GLY B 1 24 ? 23.797 -19.531 -23.062 1 94.19 24 GLY B O 1
ATOM 3009 N N . LEU B 1 25 ? 21.906 -19.203 -21.953 1 94.62 25 LEU B N 1
ATOM 3010 C CA . LEU B 1 25 ? 22.344 -20.172 -20.953 1 94.62 25 LEU B CA 1
ATOM 3011 C C . LEU B 1 25 ? 22.297 -21.578 -21.531 1 94.62 25 LEU B C 1
ATOM 3013 O O . LEU B 1 25 ? 21.281 -22.031 -22.047 1 94.62 25 LEU B O 1
ATOM 3017 N N . PRO B 1 26 ? 23.406 -22.312 -21.453 1 92.19 26 PRO B N 1
ATOM 3018 C CA . PRO B 1 26 ? 23.531 -23.594 -22.172 1 92.19 26 PRO B CA 1
ATOM 3019 C C . PRO B 1 26 ? 22.562 -24.656 -21.641 1 92.19 26 PRO B C 1
ATOM 3021 O O . PRO B 1 26 ? 22.109 -25.516 -22.406 1 92.19 26 PRO B O 1
ATOM 3024 N N . ASP B 1 27 ? 22.172 -24.625 -20.375 1 93.38 27 ASP B N 1
ATOM 3025 C CA . ASP B 1 27 ? 21.344 -25.688 -19.797 1 93.38 27 ASP B CA 1
ATOM 3026 C C . ASP B 1 27 ? 19.875 -25.328 -19.828 1 93.38 27 ASP B C 1
ATOM 3028 O O . ASP B 1 27 ? 19.047 -26.016 -19.234 1 93.38 27 ASP B O 1
ATOM 3032 N N . GLU B 1 28 ? 19.578 -24.188 -20.547 1 96.31 28 GLU B N 1
ATOM 3033 C CA . GLU B 1 28 ? 18.188 -23.75 -20.625 1 96.31 28 GLU B CA 1
ATOM 3034 C C . GLU B 1 28 ? 17.656 -23.875 -22.047 1 96.31 28 GLU B C 1
ATOM 3036 O O . GLU B 1 28 ? 18.406 -23.703 -23.016 1 96.31 28 GLU B O 1
ATOM 3041 N N . ARG B 1 29 ? 16.406 -24.219 -22.125 1 95.75 29 ARG B N 1
ATOM 3042 C CA . ARG B 1 29 ? 15.711 -24.312 -23.391 1 95.75 29 ARG B CA 1
ATOM 3043 C C . ARG B 1 29 ? 14.508 -23.375 -23.438 1 95.75 29 ARG B C 1
ATOM 3045 O O . ARG B 1 29 ? 13.812 -23.203 -22.438 1 95.75 29 ARG B O 1
ATOM 3052 N N . ASP B 1 30 ? 14.312 -22.828 -24.594 1 97 30 ASP B N 1
ATOM 3053 C CA . ASP B 1 30 ? 13.117 -22.016 -24.812 1 97 30 ASP B CA 1
ATOM 3054 C C . ASP B 1 30 ? 11.875 -22.891 -24.953 1 97 30 ASP B C 1
ATOM 3056 O O . ASP B 1 30 ? 11.406 -23.141 -26.062 1 97 30 ASP B O 1
ATOM 3060 N N . ARG B 1 31 ? 11.266 -23.172 -23.812 1 96.25 31 ARG B N 1
ATOM 3061 C CA . ARG B 1 31 ? 10.133 -24.078 -23.719 1 96.25 31 ARG B CA 1
ATOM 3062 C C . ARG B 1 31 ? 8.883 -23.469 -24.328 1 96.25 31 ARG B C 1
ATOM 3064 O O . ARG B 1 31 ? 7.941 -24.172 -24.688 1 96.25 31 ARG B O 1
ATOM 3071 N N . LEU B 1 32 ? 8.844 -22.125 -24.422 1 97.06 32 LEU B N 1
ATOM 3072 C CA . LEU B 1 32 ? 7.652 -21.406 -24.859 1 97.06 32 LEU B CA 1
ATOM 3073 C C . LEU B 1 32 ? 7.789 -20.984 -26.312 1 97.06 32 LEU B C 1
ATOM 3075 O O . LEU B 1 32 ? 6.836 -20.484 -26.922 1 97.06 32 LEU B O 1
ATOM 3079 N N . GLY B 1 33 ? 8.914 -21.156 -26.938 1 95.25 33 GLY B N 1
ATOM 3080 C CA . GLY B 1 33 ? 9.164 -20.719 -28.297 1 95.25 33 GLY B CA 1
ATOM 3081 C C . GLY B 1 33 ? 9.094 -19.219 -28.469 1 95.25 33 GLY B C 1
ATOM 3082 O O . GLY B 1 33 ? 8.547 -18.719 -29.453 1 95.25 33 GLY B O 1
ATOM 3083 N N . LEU B 1 34 ? 9.602 -18.5 -27.5 1 93.69 34 LEU B N 1
ATOM 3084 C CA . LEU B 1 34 ? 9.508 -17.031 -27.516 1 93.69 34 LEU B CA 1
ATOM 3085 C C . LEU B 1 34 ? 10.469 -16.438 -28.531 1 93.69 34 LEU B C 1
ATOM 3087 O O . LEU B 1 34 ? 10.18 -15.391 -29.125 1 93.69 34 LEU B O 1
ATOM 3091 N N . ASP B 1 35 ? 11.594 -17.031 -28.844 1 90.38 35 ASP B N 1
ATOM 3092 C CA . ASP B 1 35 ? 12.602 -16.594 -29.797 1 90.38 35 ASP B CA 1
ATOM 3093 C C . ASP B 1 35 ? 13.031 -15.156 -29.516 1 90.38 35 ASP B C 1
ATOM 3095 O O . ASP B 1 35 ? 13.016 -14.312 -30.422 1 90.38 35 ASP B O 1
ATOM 3099 N N . ILE B 1 36 ? 13.336 -14.906 -28.312 1 82.62 36 ILE B N 1
ATOM 3100 C CA . ILE B 1 36 ? 13.711 -13.547 -27.922 1 82.62 36 ILE B CA 1
ATOM 3101 C C . ILE B 1 36 ? 15.219 -13.469 -27.719 1 82.62 36 ILE B C 1
ATOM 3103 O O . ILE B 1 36 ? 15.812 -14.359 -27.094 1 82.62 36 ILE B O 1
ATOM 3107 N N . ALA B 1 37 ? 15.805 -12.57 -28.453 1 82.31 37 ALA B N 1
ATOM 3108 C CA . ALA B 1 37 ? 17.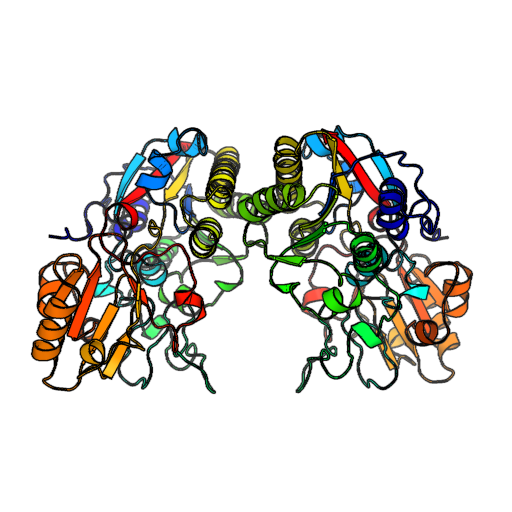203 -12.234 -28.234 1 82.31 37 ALA B CA 1
ATOM 3109 C C . ALA B 1 37 ? 17.359 -10.82 -27.688 1 82.31 37 ALA B C 1
ATOM 3111 O O . ALA B 1 37 ? 17.312 -9.844 -28.438 1 82.31 37 ALA B O 1
ATOM 3112 N N . ALA B 1 38 ? 17.281 -10.656 -26.453 1 89.25 38 ALA B N 1
ATOM 3113 C CA . ALA B 1 38 ? 17.469 -9.375 -25.766 1 89.25 38 ALA B CA 1
ATOM 3114 C C . ALA B 1 38 ? 18.438 -9.508 -24.609 1 89.25 38 ALA B C 1
ATOM 3116 O O . ALA B 1 38 ? 18.422 -10.516 -23.891 1 89.25 38 ALA B O 1
ATOM 3117 N N . ASP B 1 39 ? 19.188 -8.469 -24.453 1 94.38 39 ASP B N 1
ATOM 3118 C CA . ASP B 1 39 ? 20.156 -8.461 -23.359 1 94.38 39 ASP B CA 1
ATOM 3119 C C . ASP B 1 39 ? 19.547 -7.84 -22.094 1 94.38 39 ASP B C 1
ATOM 3121 O O . ASP B 1 39 ? 20.109 -7.973 -21.016 1 94.38 39 ASP B O 1
ATOM 3125 N N . ARG B 1 40 ? 18.422 -7.16 -22.266 1 97.69 40 ARG B N 1
ATOM 3126 C CA . ARG B 1 40 ? 17.719 -6.551 -21.156 1 97.69 40 ARG B CA 1
ATOM 3127 C C . ARG B 1 40 ? 16.234 -6.941 -21.172 1 97.69 40 ARG B C 1
ATOM 3129 O O . ARG B 1 40 ? 15.523 -6.66 -22.141 1 97.69 40 ARG B O 1
ATOM 3136 N N . VAL B 1 41 ? 15.828 -7.605 -20.078 1 98.44 41 VAL B N 1
ATOM 3137 C CA . VAL B 1 41 ? 14.477 -8.164 -20.031 1 98.44 41 VAL B CA 1
ATOM 3138 C C . VAL B 1 41 ? 13.812 -7.801 -18.719 1 98.44 41 VAL B C 1
ATOM 3140 O O . VAL B 1 41 ? 14.422 -7.918 -17.641 1 98.44 41 VAL B O 1
ATOM 3143 N N . CYS B 1 42 ? 12.625 -7.297 -18.781 1 98.81 42 CYS B N 1
ATOM 3144 C CA . CYS B 1 42 ? 11.781 -7.109 -17.594 1 98.81 42 CYS B CA 1
ATOM 3145 C C . CYS B 1 42 ? 10.547 -8 -17.672 1 98.81 42 CYS B C 1
ATOM 3147 O O . CYS B 1 42 ? 9.844 -8.016 -18.688 1 98.81 42 CYS B O 1
ATOM 3149 N N . VAL B 1 43 ? 10.336 -8.781 -16.672 1 98.94 43 VAL B N 1
ATOM 3150 C CA . VAL B 1 43 ? 9.062 -9.469 -16.469 1 98.94 43 VAL B CA 1
ATOM 3151 C C . VAL B 1 43 ? 8.242 -8.75 -15.406 1 98.94 43 VAL B C 1
ATOM 3153 O O . VAL B 1 43 ? 8.68 -8.609 -14.258 1 98.94 43 VAL B O 1
ATOM 3156 N N . LEU B 1 44 ? 7.141 -8.219 -15.797 1 98.94 44 LEU B N 1
ATOM 3157 C CA . LEU B 1 44 ? 6.168 -7.621 -14.883 1 98.94 44 LEU B CA 1
ATOM 3158 C C . LEU B 1 44 ? 5.027 -8.594 -14.602 1 98.94 44 LEU B C 1
ATOM 3160 O O . LEU B 1 44 ? 4.281 -8.969 -15.508 1 98.94 44 LEU B O 1
ATOM 3164 N N . LEU B 1 45 ? 4.953 -9.039 -13.383 1 98.94 45 LEU B N 1
ATOM 3165 C CA . LEU B 1 45 ? 3.85 -9.914 -12.992 1 98.94 45 LEU B CA 1
ATOM 3166 C C . LEU B 1 45 ? 2.742 -9.117 -12.312 1 98.94 45 LEU B C 1
ATOM 3168 O O . LEU B 1 45 ? 2.975 -8.461 -11.297 1 98.94 45 LEU B O 1
ATOM 3172 N N . ILE B 1 46 ? 1.592 -9.117 -12.914 1 98.94 46 ILE B N 1
ATOM 3173 C CA . ILE B 1 46 ? 0.387 -8.531 -12.328 1 98.94 46 ILE B CA 1
ATOM 3174 C C . ILE B 1 46 ? -0.415 -9.617 -11.609 1 98.94 46 ILE B C 1
ATOM 3176 O O . ILE B 1 46 ? -1.024 -10.477 -12.25 1 98.94 46 ILE B O 1
ATOM 3180 N N . ASP B 1 47 ? -0.441 -9.547 -10.297 1 98.88 47 ASP B N 1
ATOM 3181 C CA . ASP B 1 47 ? -1.163 -10.523 -9.492 1 98.88 47 ASP B CA 1
ATOM 3182 C C . ASP B 1 47 ? -2.66 -10.484 -9.789 1 98.88 47 ASP B C 1
ATOM 3184 O O . ASP B 1 47 ? -3.291 -9.43 -9.695 1 98.88 47 ASP B O 1
ATOM 3188 N N . GLY B 1 48 ? -3.189 -11.648 -10.211 1 98.75 48 GLY B N 1
ATOM 3189 C CA . GLY B 1 48 ? -4.629 -11.789 -10.352 1 98.75 48 GLY B CA 1
ATOM 3190 C C . GLY B 1 48 ? -5.141 -11.375 -11.719 1 98.75 48 GLY B C 1
ATOM 3191 O O . GLY B 1 48 ? -6.34 -11.164 -11.898 1 98.75 48 GLY B O 1
ATOM 3192 N N . LEU B 1 49 ? -4.238 -11.227 -12.711 1 98.69 49 LEU B N 1
ATOM 3193 C CA . LEU B 1 49 ? -4.652 -10.828 -14.055 1 98.69 49 LEU B CA 1
ATOM 3194 C C . LEU B 1 49 ? -4.918 -12.055 -14.93 1 98.69 49 LEU B C 1
ATOM 3196 O O . LEU B 1 49 ? -4.047 -12.477 -15.688 1 98.69 49 LEU B O 1
ATOM 3200 N N . GLY B 1 50 ? -6.129 -12.555 -14.875 1 98.31 50 GLY B N 1
ATOM 3201 C CA . GLY B 1 50 ? -6.516 -13.68 -15.711 1 98.31 50 GLY B CA 1
ATOM 3202 C C . GLY B 1 50 ? -6.621 -13.32 -17.172 1 98.31 50 GLY B C 1
ATOM 3203 O O . GLY B 1 50 ? -7.023 -12.211 -17.531 1 98.31 50 GLY B O 1
ATOM 3204 N N . ALA B 1 51 ? -6.316 -14.289 -18.016 1 98.31 51 ALA B N 1
ATOM 3205 C CA . ALA B 1 51 ? -6.375 -14.078 -19.453 1 98.31 51 ALA B CA 1
ATOM 3206 C C . ALA B 1 51 ? -7.797 -13.758 -19.906 1 98.31 51 ALA B C 1
ATOM 3208 O O . ALA B 1 51 ? -8.008 -12.859 -20.719 1 98.31 51 ALA B O 1
ATOM 3209 N N . ALA B 1 52 ? -8.75 -14.445 -19.391 1 97.25 52 ALA B N 1
ATOM 3210 C CA . ALA B 1 52 ? -10.141 -14.25 -19.781 1 97.25 52 ALA B CA 1
ATOM 3211 C C . ALA B 1 52 ? -10.641 -12.867 -19.344 1 97.25 52 ALA B C 1
ATOM 3213 O O . ALA B 1 52 ? -11.359 -12.203 -20.094 1 97.25 52 ALA B O 1
ATOM 3214 N N . ALA B 1 53 ? -10.273 -12.508 -18.188 1 97.75 53 ALA B N 1
ATOM 3215 C CA . ALA B 1 53 ? -10.688 -11.203 -17.688 1 97.75 53 ALA B CA 1
ATOM 3216 C C . ALA B 1 53 ? -10.125 -10.07 -18.531 1 97.75 53 ALA B C 1
ATOM 3218 O O . ALA B 1 53 ? -10.828 -9.109 -18.859 1 97.75 53 ALA B O 1
ATOM 3219 N N . LEU B 1 54 ? -8.844 -10.156 -18.891 1 98.38 54 LEU B N 1
ATOM 3220 C CA . LEU B 1 54 ? -8.234 -9.164 -19.766 1 98.38 54 LEU B CA 1
ATOM 3221 C C . LEU B 1 54 ? -8.914 -9.148 -21.125 1 98.38 54 LEU B C 1
ATOM 3223 O O . LEU B 1 54 ? -9.25 -8.086 -21.656 1 98.38 54 LEU B O 1
ATOM 3227 N N . ALA B 1 55 ? -9.164 -10.297 -21.672 1 98.06 55 ALA B N 1
ATOM 3228 C CA . ALA B 1 55 ? -9.773 -10.422 -22.984 1 98.06 55 ALA B CA 1
ATOM 3229 C C . ALA B 1 55 ? -11.188 -9.828 -23 1 98.06 55 ALA B C 1
ATOM 3231 O O . ALA B 1 55 ? -11.633 -9.289 -24.016 1 98.06 55 ALA B O 1
ATOM 3232 N N . ALA B 1 56 ? -11.852 -9.891 -21.906 1 98.06 56 ALA B N 1
ATOM 3233 C CA . ALA B 1 56 ? -13.219 -9.398 -21.797 1 98.06 56 ALA B CA 1
ATOM 3234 C C . ALA B 1 56 ? -13.258 -7.875 -21.734 1 98.06 56 ALA B C 1
ATOM 3236 O O . ALA B 1 56 ? -14.312 -7.262 -21.891 1 98.06 56 ALA B O 1
ATOM 3237 N N . ASN B 1 57 ? -12.109 -7.219 -21.531 1 98.25 57 ASN B N 1
ATOM 3238 C CA . ASN B 1 57 ? -12.094 -5.777 -21.297 1 98.25 57 ASN B CA 1
ATOM 3239 C C . ASN B 1 57 ? -10.992 -5.09 -22.094 1 98.25 57 ASN B C 1
ATOM 3241 O O . ASN B 1 57 ? -10.203 -4.328 -21.531 1 98.25 57 ASN B O 1
ATOM 3245 N N . PRO B 1 58 ? -10.953 -5.27 -23.375 1 98.19 58 PRO B N 1
ATOM 3246 C CA . PRO B 1 58 ? -9.859 -4.695 -24.172 1 98.19 58 PRO B CA 1
ATOM 3247 C C . PRO B 1 58 ? -9.867 -3.17 -24.156 1 98.19 58 PRO B C 1
ATOM 3249 O O . PRO B 1 58 ? -8.805 -2.545 -24.281 1 98.19 58 PRO B O 1
ATOM 3252 N N . GLY B 1 59 ? -10.992 -2.516 -24.016 1 98.31 59 GLY B N 1
ATOM 3253 C CA . GLY B 1 59 ? -11.094 -1.066 -23.969 1 98.31 59 GLY B CA 1
ATOM 3254 C C . GLY B 1 59 ? -10.57 -0.471 -22.688 1 98.31 59 GLY B C 1
ATOM 3255 O O . GLY B 1 59 ? -10.117 0.677 -22.656 1 98.31 59 GLY B O 1
ATOM 3256 N N . VAL B 1 60 ? -10.594 -1.228 -21.625 1 98.44 60 VAL B N 1
ATOM 3257 C CA . VAL B 1 60 ? -10.133 -0.783 -20.312 1 98.44 60 VAL B CA 1
ATOM 3258 C C . VAL B 1 60 ? -8.609 -0.867 -20.25 1 98.44 60 VAL B C 1
ATOM 3260 O O . VAL B 1 60 ? -7.965 -0.042 -19.594 1 98.44 60 VAL B O 1
ATOM 3263 N N . ALA B 1 61 ? -8.062 -1.836 -20.922 1 98.75 61 ALA B N 1
ATOM 3264 C CA . ALA B 1 61 ? -6.621 -2.055 -20.938 1 98.75 61 ALA B CA 1
ATOM 3265 C C . ALA B 1 61 ? -6.09 -2.098 -22.359 1 98.75 61 ALA B C 1
ATOM 3267 O O . ALA B 1 61 ? -5.559 -3.119 -22.812 1 98.75 61 ALA B O 1
ATOM 3268 N N . PRO B 1 62 ? -6.125 -1.019 -23.062 1 98.81 62 PRO B N 1
ATOM 3269 C CA . PRO B 1 62 ? -5.793 -1.018 -24.484 1 98.81 62 PRO B CA 1
ATOM 3270 C C . PRO B 1 62 ? -4.32 -1.326 -24.75 1 98.81 62 PRO B C 1
ATOM 3272 O O . PRO B 1 62 ? -3.986 -1.926 -25.766 1 98.81 62 PRO B O 1
ATOM 3275 N N . PHE B 1 63 ? -3.371 -0.882 -23.922 1 98.81 63 PHE B N 1
ATOM 3276 C CA . PHE B 1 63 ? -1.956 -1.157 -24.141 1 98.81 63 PHE B CA 1
ATOM 3277 C C . PHE B 1 63 ? -1.683 -2.656 -24.109 1 98.81 63 PHE B C 1
ATOM 3279 O O . PHE B 1 63 ? -1.157 -3.225 -25.062 1 98.81 63 PHE B O 1
ATOM 3286 N N . LEU B 1 64 ? -2.141 -3.318 -23.016 1 98.81 64 LEU B N 1
ATOM 3287 C CA . LEU B 1 64 ? -1.905 -4.75 -22.859 1 98.81 64 LEU B CA 1
ATOM 3288 C C . LEU B 1 64 ? -2.623 -5.543 -23.953 1 98.81 64 LEU B C 1
ATOM 3290 O O . LEU B 1 64 ? -2.064 -6.496 -24.5 1 98.81 64 LEU B O 1
ATOM 3294 N N . SER B 1 65 ? -3.832 -5.152 -24.188 1 98.56 65 SER B N 1
ATOM 3295 C CA . SER B 1 65 ? -4.652 -5.875 -25.156 1 98.56 65 SER B CA 1
ATOM 3296 C C . SER B 1 65 ? -4.098 -5.73 -26.578 1 98.56 65 SER B C 1
ATOM 3298 O O . SER B 1 65 ? -4.41 -6.531 -27.453 1 98.56 65 SER B O 1
ATOM 3300 N N . GLY B 1 66 ? -3.305 -4.727 -26.797 1 98.44 66 GLY B N 1
ATOM 3301 C CA . GLY B 1 66 ? -2.764 -4.473 -28.125 1 98.44 66 GLY B CA 1
ATOM 3302 C C . GLY B 1 66 ? -1.438 -5.168 -28.359 1 98.44 66 GLY B C 1
ATOM 3303 O O . GLY B 1 66 ? -0.944 -5.195 -29.484 1 98.44 66 GLY B O 1
ATOM 3304 N N . LEU B 1 67 ? -0.854 -5.789 -27.422 1 98.25 67 LEU B N 1
ATOM 3305 C CA . LEU B 1 67 ? 0.46 -6.41 -27.531 1 98.25 67 LEU B CA 1
ATOM 3306 C C . LEU B 1 67 ? 0.342 -7.844 -28.047 1 98.25 67 LEU B C 1
ATOM 3308 O O . LEU B 1 67 ? -0.667 -8.508 -27.797 1 98.25 67 LEU B O 1
ATOM 3312 N N . PRO B 1 68 ? 1.428 -8.352 -28.703 1 96.31 68 PRO B N 1
ATOM 3313 C CA . PRO B 1 68 ? 1.48 -9.789 -29 1 96.31 68 PRO B CA 1
ATOM 3314 C C . PRO B 1 68 ? 1.322 -10.656 -27.75 1 96.31 68 PRO B C 1
ATOM 3316 O O . PRO B 1 68 ? 1.763 -10.266 -26.672 1 96.31 68 PRO B O 1
ATOM 3319 N N . SER B 1 69 ? 0.624 -11.773 -27.969 1 94.81 69 SER B N 1
ATOM 3320 C CA . SER B 1 69 ? 0.257 -12.594 -26.812 1 94.81 69 SER B CA 1
ATOM 3321 C C . SER B 1 69 ? 0.667 -14.047 -27.016 1 94.81 69 SER B C 1
ATOM 3323 O O . SER B 1 69 ? 0.666 -14.547 -28.141 1 94.81 69 SER B O 1
ATOM 3325 N N . VAL B 1 70 ? 1.035 -14.664 -25.922 1 93.44 70 VAL B N 1
ATOM 3326 C CA . VAL B 1 70 ? 1.236 -16.109 -25.828 1 93.44 70 VAL B CA 1
ATOM 3327 C C . VAL B 1 70 ? 0.332 -16.688 -24.734 1 93.44 70 VAL B C 1
ATOM 3329 O O . VAL B 1 70 ? 0.18 -16.094 -23.672 1 93.44 70 VAL B O 1
ATOM 3332 N N . ALA B 1 71 ? -0.278 -17.781 -25 1 90.38 71 ALA B N 1
ATOM 3333 C CA . ALA B 1 71 ? -1.167 -18.438 -24.047 1 90.38 71 ALA B CA 1
ATOM 3334 C C . ALA B 1 71 ? -0.372 -19.203 -22.984 1 90.38 71 ALA B C 1
ATOM 3336 O O . ALA B 1 71 ? 0.504 -20 -23.312 1 90.38 71 ALA B O 1
ATOM 3337 N N . LEU B 1 72 ? -0.634 -18.859 -21.734 1 97.94 72 LEU B N 1
ATOM 3338 C CA . LEU B 1 72 ? 0.008 -19.578 -20.625 1 97.94 72 LEU B CA 1
ATOM 3339 C C . LEU B 1 72 ? -1.027 -20.094 -19.641 1 97.94 72 LEU B C 1
ATOM 3341 O O . LEU B 1 72 ? -2.15 -19.594 -19.578 1 97.94 72 LEU B O 1
ATOM 3345 N N . THR B 1 73 ? -0.646 -21.172 -19.016 1 98.62 73 THR B N 1
ATOM 3346 C CA . THR B 1 73 ? -1.346 -21.562 -17.797 1 98.62 73 THR B CA 1
ATOM 3347 C C . THR B 1 73 ? -0.462 -21.344 -16.562 1 98.62 73 THR B C 1
ATOM 3349 O O . THR B 1 73 ? 0.764 -21.438 -16.656 1 98.62 73 THR B O 1
ATOM 3352 N N . THR B 1 74 ? -1.089 -21 -15.461 1 98.44 74 THR B N 1
ATOM 3353 C CA . THR B 1 74 ? -0.363 -21.141 -14.203 1 98.44 74 THR B CA 1
ATOM 3354 C C . THR B 1 74 ? -0.398 -22.594 -13.727 1 98.44 74 THR B C 1
ATOM 3356 O O . THR B 1 74 ? -0.804 -23.484 -14.469 1 98.44 74 THR B O 1
ATOM 3359 N N . GLY B 1 75 ? 0.081 -22.922 -12.523 1 98.19 75 GLY B N 1
ATOM 3360 C CA . GLY B 1 75 ? 0.07 -24.266 -11.977 1 98.19 75 GLY B CA 1
ATOM 3361 C C . GLY B 1 75 ? -1.093 -24.516 -11.031 1 98.19 75 GLY B C 1
ATOM 3362 O O . GLY B 1 75 ? -2.002 -23.688 -10.93 1 98.19 75 GLY B O 1
ATOM 3363 N N . PHE B 1 76 ? -1.105 -25.703 -10.469 1 98.75 76 PHE B N 1
ATOM 3364 C CA . PHE B 1 76 ? -2.092 -26.047 -9.453 1 98.75 76 PHE B CA 1
ATOM 3365 C C . PHE B 1 76 ? -1.443 -26.141 -8.078 1 98.75 76 PHE B C 1
ATOM 3367 O O . PHE B 1 76 ? -0.387 -26.75 -7.918 1 98.75 76 PHE B O 1
ATOM 3374 N N . PRO B 1 77 ? -2.143 -25.594 -7.113 1 98.62 77 PRO B N 1
ATOM 3375 C CA . PRO B 1 77 ? -3.314 -24.734 -7.27 1 98.62 77 PRO B CA 1
ATOM 3376 C C . PRO B 1 77 ? -2.971 -23.375 -7.891 1 98.62 77 PRO B C 1
ATOM 3378 O O . PRO B 1 77 ? -1.829 -22.922 -7.793 1 98.62 77 PRO B O 1
ATOM 3381 N N . SER B 1 78 ? -3.924 -22.781 -8.633 1 98.62 78 SER B N 1
ATOM 3382 C CA . SER B 1 78 ? -3.768 -21.438 -9.172 1 98.62 78 SER B CA 1
ATOM 3383 C C . SER B 1 78 ? -3.779 -20.391 -8.062 1 98.62 78 SER B C 1
ATOM 3385 O O . SER B 1 78 ? -4.754 -19.641 -7.91 1 98.62 78 SER B O 1
ATOM 3387 N N . THR B 1 79 ? -2.736 -20.391 -7.293 1 98.19 79 THR B N 1
ATOM 3388 C CA . THR B 1 79 ? -2.6 -19.5 -6.145 1 98.19 79 THR B CA 1
ATOM 3389 C C . THR B 1 79 ? -1.22 -18.844 -6.129 1 98.19 79 THR B C 1
ATOM 3391 O O . THR B 1 79 ? -0.263 -19.391 -6.688 1 98.19 79 THR B O 1
ATOM 3394 N N . THR B 1 80 ? -1.1 -17.734 -5.504 1 98.5 80 THR B N 1
ATOM 3395 C CA . THR B 1 80 ? 0.07 -16.859 -5.551 1 98.5 80 THR B CA 1
ATOM 3396 C C . THR B 1 80 ? 1.321 -17.609 -5.105 1 98.5 80 THR B C 1
ATOM 3398 O O . THR B 1 80 ? 2.311 -17.672 -5.836 1 98.5 80 THR B O 1
ATOM 3401 N N . ALA B 1 81 ? 1.268 -18.297 -3.965 1 97.94 81 ALA B N 1
ATOM 3402 C CA . ALA B 1 81 ? 2.445 -18.953 -3.406 1 97.94 81 ALA B CA 1
ATOM 3403 C C . ALA B 1 81 ? 2.988 -20.016 -4.363 1 97.94 81 ALA B C 1
ATOM 3405 O O . ALA B 1 81 ? 4.191 -20.062 -4.621 1 97.94 81 ALA B O 1
ATOM 3406 N N . THR B 1 82 ? 2.119 -20.781 -4.906 1 98.62 82 THR B N 1
ATOM 3407 C CA . THR B 1 82 ? 2.516 -21.859 -5.812 1 98.62 82 THR B CA 1
ATOM 3408 C C . THR B 1 82 ? 3.014 -21.297 -7.141 1 98.62 82 THR B C 1
ATOM 3410 O O . THR B 1 82 ? 4.051 -21.719 -7.652 1 98.62 82 THR B O 1
ATOM 3413 N N . SER B 1 83 ? 2.305 -20.312 -7.648 1 98.81 83 SER B N 1
ATOM 3414 C CA . SER B 1 83 ? 2.641 -19.734 -8.938 1 98.81 83 SER B CA 1
ATOM 3415 C C . SER B 1 83 ? 3.973 -18.984 -8.883 1 98.81 83 SER B C 1
ATOM 3417 O O . SER B 1 83 ? 4.809 -19.141 -9.773 1 98.81 83 SER B O 1
ATOM 3419 N N . LEU B 1 84 ? 4.184 -18.203 -7.871 1 98.81 84 LEU B N 1
ATOM 3420 C CA . LEU B 1 84 ? 5.449 -17.484 -7.75 1 98.81 84 LEU B CA 1
ATOM 3421 C C . LEU B 1 84 ? 6.613 -18.453 -7.586 1 98.81 84 LEU B C 1
ATOM 3423 O O . LEU B 1 84 ? 7.719 -18.188 -8.062 1 98.81 84 LEU B O 1
ATOM 3427 N N . SER B 1 85 ? 6.34 -19.547 -6.91 1 98.88 85 SER B N 1
ATOM 3428 C CA . SER B 1 85 ? 7.371 -20.562 -6.75 1 98.88 85 SER B CA 1
ATOM 3429 C C . SER B 1 85 ? 7.738 -21.203 -8.094 1 98.88 85 SER B C 1
ATOM 3431 O O . SER B 1 85 ? 8.922 -21.359 -8.406 1 98.88 85 SER B O 1
ATOM 3433 N N . SER B 1 86 ? 6.719 -21.5 -8.836 1 98.88 86 SER B N 1
ATOM 3434 C CA . SER B 1 86 ? 6.965 -22.062 -10.156 1 98.88 86 SER B CA 1
ATOM 3435 C C . SER B 1 86 ? 7.699 -21.062 -11.047 1 98.88 86 SER B C 1
ATOM 3437 O O . SER B 1 86 ? 8.586 -21.453 -11.812 1 98.88 86 SER B O 1
ATOM 3439 N N . LEU B 1 87 ? 7.332 -19.828 -10.953 1 98.88 87 LEU B N 1
ATOM 3440 C CA . LEU B 1 87 ? 7.977 -18.766 -11.719 1 98.88 87 LEU B CA 1
ATOM 3441 C C . LEU B 1 87 ? 9.438 -18.625 -11.312 1 98.88 87 LEU B C 1
ATOM 3443 O O . LEU B 1 87 ? 10.328 -18.625 -12.172 1 98.88 87 LEU B O 1
ATOM 3447 N N . GLY B 1 88 ? 9.719 -18.531 -10.023 1 98.88 88 GLY B N 1
ATOM 3448 C CA . GLY B 1 88 ? 11.031 -18.188 -9.5 1 98.88 88 GLY B CA 1
ATOM 3449 C C . GLY B 1 88 ? 12.016 -19.344 -9.57 1 98.88 88 GLY B C 1
ATOM 3450 O O . GLY B 1 88 ? 13.219 -19.125 -9.711 1 98.88 88 GLY B O 1
ATOM 3451 N N . VAL B 1 89 ? 11.492 -20.578 -9.477 1 98.75 89 VAL B N 1
ATOM 3452 C CA . VAL B 1 89 ? 12.375 -21.734 -9.516 1 98.75 89 VAL B CA 1
ATOM 3453 C C . VAL B 1 89 ? 12.438 -22.297 -10.938 1 98.75 89 VAL B C 1
ATOM 3455 O O . VAL B 1 89 ? 13.445 -22.891 -11.328 1 98.75 89 VAL B O 1
ATOM 3458 N N . GLY B 1 90 ? 11.344 -22.156 -11.688 1 98.56 90 GLY B N 1
ATOM 3459 C CA . GLY B 1 90 ? 11.305 -22.641 -13.062 1 98.56 90 GLY B CA 1
ATOM 3460 C C . GLY B 1 90 ? 10.914 -24.094 -13.172 1 98.56 90 GLY B C 1
ATOM 3461 O O . GLY B 1 90 ? 11.312 -24.781 -14.109 1 98.56 90 GLY B O 1
ATOM 3462 N N . VAL B 1 91 ? 10.172 -24.594 -12.164 1 98.5 91 VAL B N 1
ATOM 3463 C CA . VAL B 1 91 ? 9.727 -25.984 -12.172 1 98.5 91 VAL B CA 1
ATOM 3464 C C . VAL B 1 91 ? 8.305 -26.078 -11.633 1 98.5 91 VAL B C 1
ATOM 3466 O O . VAL B 1 91 ? 7.812 -25.141 -10.984 1 98.5 91 VAL B O 1
ATOM 3469 N N . PRO B 1 92 ? 7.578 -27.172 -11.906 1 98.62 92 PRO B N 1
ATOM 3470 C CA . PRO B 1 92 ? 6.211 -27.359 -11.406 1 98.62 92 PRO B CA 1
ATOM 3471 C C . PRO B 1 92 ? 6.152 -27.547 -9.891 1 98.62 92 PRO B C 1
ATOM 3473 O O . PRO B 1 92 ? 7.184 -27.797 -9.258 1 98.62 92 PRO B O 1
ATOM 3476 N N . PRO B 1 93 ? 4.969 -27.469 -9.281 1 98.69 93 PRO B N 1
ATOM 3477 C CA . PRO B 1 93 ? 4.805 -27.562 -7.832 1 98.69 93 PRO B CA 1
ATOM 3478 C C . PRO B 1 93 ? 5.297 -28.875 -7.258 1 98.69 93 PRO B C 1
ATOM 3480 O O . PRO B 1 93 ? 5.816 -28.922 -6.141 1 98.69 93 PRO B O 1
ATOM 3483 N N . GLY B 1 94 ? 5.195 -29.922 -7.996 1 98.44 94 GLY B N 1
ATOM 3484 C CA . GLY B 1 94 ? 5.645 -31.219 -7.52 1 98.44 94 GLY B CA 1
ATOM 3485 C C . GLY B 1 94 ? 7.137 -31.281 -7.258 1 98.44 94 GLY B C 1
ATOM 3486 O O . GLY B 1 94 ? 7.617 -32.156 -6.551 1 98.44 94 GLY B O 1
ATOM 3487 N N . GLU B 1 95 ? 7.832 -30.359 -7.828 1 98.12 95 GLU B N 1
ATOM 3488 C CA . GLU B 1 95 ? 9.281 -30.328 -7.688 1 98.12 95 GLU B CA 1
ATOM 3489 C C . GLU B 1 95 ? 9.719 -29.281 -6.664 1 98.12 95 GLU B C 1
ATOM 3491 O O . GLU B 1 95 ? 10.562 -29.562 -5.805 1 98.12 95 GLU B O 1
ATOM 3496 N N . HIS B 1 96 ? 9.094 -28.078 -6.684 1 98.31 96 HIS B N 1
ATOM 3497 C CA . HIS B 1 96 ? 9.562 -27.062 -5.746 1 98.31 96 HIS B CA 1
ATOM 3498 C C . HIS B 1 96 ? 8.898 -27.219 -4.383 1 98.31 96 HIS B C 1
ATOM 3500 O O . HIS B 1 96 ? 9.383 -26.672 -3.387 1 98.31 96 HIS B O 1
ATOM 3506 N N . GLY B 1 97 ? 7.719 -27.797 -4.332 1 98.19 97 GLY B N 1
ATOM 3507 C CA . GLY B 1 97 ? 7.203 -28.297 -3.068 1 98.19 97 GLY B CA 1
ATOM 3508 C C . GLY B 1 97 ? 6.23 -27.344 -2.398 1 98.19 97 GLY B C 1
ATOM 3509 O O . GLY B 1 97 ? 5.715 -27.641 -1.319 1 98.19 97 GLY B O 1
ATOM 3510 N N . ILE B 1 98 ? 5.914 -26.172 -2.916 1 98.38 98 ILE B N 1
ATOM 3511 C CA . ILE B 1 98 ? 4.875 -25.281 -2.418 1 98.38 98 ILE B CA 1
ATOM 3512 C C . ILE B 1 98 ? 3.553 -25.594 -3.117 1 98.38 98 ILE B C 1
ATOM 3514 O O . ILE B 1 98 ? 3.27 -25.047 -4.188 1 98.38 98 ILE B O 1
ATOM 3518 N N . VAL B 1 99 ? 2.768 -26.391 -2.471 1 98.31 99 VAL B N 1
ATOM 3519 C CA . VAL B 1 99 ? 1.656 -27.031 -3.166 1 98.31 99 VAL B CA 1
ATOM 3520 C C . VAL B 1 99 ? 0.337 -26.391 -2.732 1 98.31 99 VAL B C 1
ATOM 3522 O O . VAL B 1 99 ? -0.735 -26.953 -2.959 1 98.31 99 VAL B O 1
ATOM 3525 N N . GLY B 1 100 ? 0.392 -25.266 -2.045 1 96.38 100 GLY B N 1
ATOM 3526 C CA . GLY B 1 100 ? -0.837 -24.578 -1.674 1 96.38 100 GLY B CA 1
ATOM 3527 C C . GLY B 1 100 ? -0.61 -23.422 -0.728 1 96.38 100 GLY B C 1
ATOM 3528 O O . GLY B 1 100 ? 0.521 -23.172 -0.306 1 96.38 100 GLY B O 1
ATOM 3529 N N . TYR B 1 101 ? -1.712 -22.734 -0.445 1 95.62 101 TYR B N 1
ATOM 3530 C CA . TYR B 1 101 ? -1.717 -21.609 0.486 1 95.62 101 TYR B CA 1
ATOM 3531 C C . TYR B 1 101 ? -1.449 -22.094 1.91 1 95.62 101 TYR B C 1
ATOM 3533 O O . TYR B 1 101 ? -0.556 -21.562 2.584 1 95.62 101 TYR B O 1
ATOM 3541 N N . LEU B 1 102 ? -2.234 -23.047 2.309 1 97.38 102 LEU B N 1
ATOM 3542 C CA . LEU B 1 102 ? -2.008 -23.75 3.564 1 97.38 102 LEU B CA 1
ATOM 3543 C C . LEU B 1 102 ? -1.577 -25.188 3.305 1 97.38 102 LEU B C 1
ATOM 3545 O O . LEU B 1 102 ? -2.318 -25.969 2.697 1 97.38 102 LEU B O 1
ATOM 3549 N N . MET B 1 103 ? -0.403 -25.531 3.746 1 97.38 103 MET B N 1
ATOM 3550 C CA . MET B 1 103 ? 0.09 -26.875 3.455 1 97.38 103 MET B CA 1
ATOM 3551 C C . MET B 1 103 ? 0.612 -27.547 4.719 1 97.38 103 MET B C 1
ATOM 3553 O O . MET B 1 103 ? 1.052 -26.875 5.652 1 97.38 103 MET B O 1
ATOM 3557 N N . ARG B 1 104 ? 0.53 -28.812 4.73 1 97.12 104 ARG B N 1
ATOM 3558 C CA . ARG B 1 104 ? 1.153 -29.609 5.777 1 97.12 104 ARG B CA 1
ATOM 3559 C C . ARG B 1 104 ? 2.652 -29.766 5.535 1 97.12 104 ARG B C 1
ATOM 3561 O O . ARG B 1 104 ? 3.08 -30.016 4.406 1 97.12 104 ARG B O 1
ATOM 3568 N N . VAL B 1 105 ? 3.348 -29.5 6.477 1 95.19 105 VAL B N 1
ATOM 3569 C CA . VAL B 1 105 ? 4.785 -29.75 6.48 1 95.19 105 VAL B CA 1
ATOM 3570 C C . VAL B 1 105 ? 5.129 -30.75 7.586 1 95.19 105 VAL B C 1
ATOM 3572 O O . VAL B 1 105 ? 4.773 -30.531 8.75 1 95.19 105 VAL B O 1
ATOM 3575 N N . PRO B 1 106 ? 5.805 -31.781 7.145 1 88.44 106 PRO B N 1
ATOM 3576 C CA . PRO B 1 106 ? 6.16 -32.781 8.164 1 88.44 106 PRO B CA 1
ATOM 3577 C C . PRO B 1 106 ? 6.852 -32.156 9.375 1 88.44 106 PRO B C 1
ATOM 3579 O O . PRO B 1 106 ? 7.613 -31.188 9.227 1 88.44 106 PRO B O 1
ATOM 3582 N N . GLU B 1 107 ? 6.574 -32.531 10.586 1 86.06 107 GLU B N 1
ATOM 3583 C CA . GLU B 1 107 ? 7.16 -32.125 11.859 1 86.06 107 GLU B CA 1
ATOM 3584 C C . GLU B 1 107 ? 6.445 -30.922 12.445 1 86.06 107 GLU B C 1
ATOM 3586 O O . GLU B 1 107 ? 6.695 -30.531 13.586 1 86.06 107 GLU B O 1
ATOM 3591 N N . GLN B 1 108 ? 5.688 -30.25 11.578 1 89.69 108 GLN B N 1
ATOM 3592 C CA . GLN B 1 108 ? 4.879 -29.156 12.133 1 89.69 108 GLN B CA 1
ATOM 3593 C C . GLN B 1 108 ? 3.504 -29.672 12.562 1 89.69 108 GLN B C 1
ATOM 3595 O O . GLN B 1 108 ? 2.91 -30.516 11.898 1 89.69 108 GLN B O 1
ATOM 3600 N N . ASP B 1 109 ? 2.982 -29.188 13.609 1 88.12 109 ASP B N 1
ATOM 3601 C CA . ASP B 1 109 ? 1.71 -29.656 14.148 1 88.12 109 ASP B CA 1
ATOM 3602 C C . ASP B 1 109 ? 0.538 -28.906 13.531 1 88.12 109 ASP B C 1
ATOM 3604 O O . ASP B 1 109 ? -0.612 -29.328 13.633 1 88.12 109 ASP B O 1
ATOM 3608 N N . ARG B 1 110 ? 0.858 -27.781 12.961 1 93.44 110 ARG B N 1
ATOM 3609 C CA . ARG B 1 110 ? -0.153 -26.969 12.289 1 93.44 110 ARG B CA 1
ATOM 3610 C C . ARG B 1 110 ? 0.215 -26.734 10.828 1 93.44 110 ARG B C 1
ATOM 3612 O O . ARG B 1 110 ? 1.361 -26.953 10.43 1 93.44 110 ARG B O 1
ATOM 3619 N N . LEU B 1 111 ? -0.765 -26.312 10.109 1 96.5 111 LEU B N 1
ATOM 3620 C CA . LEU B 1 111 ? -0.525 -26.031 8.703 1 96.5 111 LEU B CA 1
ATOM 3621 C C . LEU B 1 111 ? 0.356 -24.797 8.539 1 96.5 111 LEU B C 1
ATOM 3623 O O . LEU B 1 111 ? 0.316 -23.891 9.367 1 96.5 111 LEU B O 1
ATOM 3627 N N . VAL B 1 112 ? 1.107 -24.828 7.496 1 96.25 112 VAL B N 1
ATOM 3628 C CA . VAL B 1 112 ? 2.016 -23.734 7.18 1 96.25 112 VAL B CA 1
ATOM 3629 C C . VAL B 1 112 ? 1.392 -22.828 6.113 1 96.25 112 VAL B C 1
ATOM 3631 O O . VAL B 1 112 ? 0.955 -23.312 5.066 1 96.25 112 VAL B O 1
ATOM 3634 N N . ASN B 1 113 ? 1.284 -21.562 6.438 1 96.44 113 ASN B N 1
ATOM 3635 C CA . ASN B 1 113 ? 0.961 -20.562 5.43 1 96.44 113 ASN B CA 1
ATOM 3636 C C . ASN B 1 113 ? 2.182 -20.188 4.59 1 96.44 113 ASN B C 1
ATOM 3638 O O . ASN B 1 113 ? 3.08 -19.5 5.062 1 96.44 113 ASN B O 1
ATOM 3642 N N . SER B 1 114 ? 2.18 -20.594 3.4 1 94.44 114 SER B N 1
ATOM 3643 C CA . SER B 1 114 ? 3.367 -20.484 2.559 1 94.44 114 SER B CA 1
ATOM 3644 C C . SER B 1 114 ? 3.625 -19.031 2.146 1 94.44 114 SER B C 1
ATOM 3646 O O . SER B 1 114 ? 4.77 -18.656 1.901 1 94.44 114 SER B O 1
ATOM 3648 N N . LEU B 1 115 ? 2.609 -18.266 2.086 1 94.5 115 LEU B N 1
ATOM 3649 C CA . LEU B 1 115 ? 2.748 -16.859 1.697 1 94.5 115 LEU B CA 1
ATOM 3650 C C . LEU B 1 115 ? 3.373 -16.047 2.822 1 94.5 115 LEU B C 1
ATOM 3652 O O . LEU B 1 115 ? 4.258 -15.219 2.578 1 94.5 115 LEU B O 1
ATOM 3656 N N . ARG B 1 116 ? 2.951 -16.328 4.051 1 93.19 116 ARG B N 1
ATOM 3657 C CA . ARG B 1 116 ? 3.398 -15.562 5.215 1 93.19 116 ARG B CA 1
ATOM 3658 C C . ARG B 1 116 ? 4.566 -16.25 5.906 1 93.19 116 ARG B C 1
ATOM 3660 O O . ARG B 1 116 ? 5.215 -15.664 6.773 1 93.19 116 ARG B O 1
ATOM 3667 N N . TRP B 1 117 ? 4.777 -17.5 5.555 1 95.69 117 TRP B N 1
ATOM 3668 C CA . TRP B 1 117 ? 5.828 -18.328 6.145 1 95.69 117 TRP B CA 1
ATOM 3669 C C . TRP B 1 117 ? 5.66 -18.406 7.656 1 95.69 117 TRP B C 1
ATOM 3671 O O . TRP B 1 117 ? 6.598 -18.141 8.406 1 95.69 117 TRP B O 1
ATOM 3681 N N . ARG B 1 118 ? 4.41 -18.766 8.031 1 95.38 118 ARG B N 1
ATOM 3682 C CA . ARG B 1 118 ? 4.039 -18.906 9.43 1 95.38 118 ARG B CA 1
ATOM 3683 C C . ARG B 1 118 ? 3.07 -20.078 9.617 1 95.38 118 ARG B C 1
ATOM 3685 O O . ARG B 1 118 ? 2.484 -20.562 8.648 1 95.38 118 ARG B O 1
ATOM 3692 N N . LEU B 1 119 ? 2.945 -20.469 10.828 1 94.5 119 LEU B N 1
ATOM 3693 C CA . LEU B 1 119 ? 1.915 -21.453 11.156 1 94.5 119 LEU B CA 1
ATOM 3694 C C . LEU B 1 119 ? 0.534 -20.812 11.164 1 94.5 119 LEU B C 1
ATOM 3696 O O . LEU B 1 119 ? 0.376 -19.672 11.617 1 94.5 119 LEU B O 1
ATOM 3700 N N . HIS B 1 120 ? -0.38 -21.547 10.586 1 93.12 120 HIS B N 1
ATOM 3701 C CA . HIS B 1 120 ? -1.765 -21.094 10.562 1 93.12 120 HIS B CA 1
ATOM 3702 C C . HIS B 1 120 ? -2.357 -21.078 11.969 1 93.12 120 HIS B C 1
ATOM 3704 O O . HIS B 1 120 ? -2.107 -21.984 12.766 1 93.12 120 HIS B O 1
ATOM 3710 N N . GLY B 1 121 ? -3.262 -20.094 12.164 1 84.12 121 GLY B N 1
ATOM 3711 C CA . GLY B 1 121 ? -3.947 -19.969 13.438 1 84.12 121 GLY B CA 1
ATOM 3712 C C . GLY B 1 121 ? -3.24 -19.047 14.414 1 84.12 121 GLY B C 1
ATOM 3713 O O . GLY B 1 121 ? -2.281 -18.375 14.047 1 84.12 121 GLY B O 1
ATOM 3714 N N . GLU B 1 122 ? -3.92 -18.797 15.539 1 70.25 122 GLU B N 1
ATOM 3715 C CA . GLU B 1 122 ? -3.414 -17.891 16.562 1 70.25 122 GLU B CA 1
ATOM 3716 C C . GLU B 1 122 ? -2.436 -18.609 17.5 1 70.25 122 GLU B C 1
ATOM 3718 O O . GLU B 1 122 ? -2.406 -19.844 17.547 1 70.25 122 GLU B O 1
ATOM 3723 N N . GLY B 1 123 ? -1.365 -17.906 18.078 1 64.25 123 GLY B N 1
ATOM 3724 C CA . GLY B 1 123 ? -0.435 -18.375 19.094 1 64.25 123 GLY B CA 1
ATOM 3725 C C . GLY B 1 123 ? 0.947 -17.766 18.969 1 64.25 123 GLY B C 1
ATOM 3726 O O . GLY B 1 123 ? 1.197 -16.969 18.062 1 64.25 123 GLY B O 1
ATOM 3727 N N . ALA B 1 124 ? 1.806 -18.156 20.031 1 53.78 124 ALA B N 1
ATOM 3728 C CA . ALA B 1 124 ? 3.215 -17.766 20.109 1 53.78 124 ALA B CA 1
ATOM 3729 C C . ALA B 1 124 ? 4 -18.344 18.922 1 53.78 124 ALA B C 1
ATOM 3731 O O . ALA B 1 124 ? 3.598 -19.344 18.328 1 53.78 124 ALA B O 1
ATOM 3732 N N . ARG B 1 125 ? 5.004 -17.719 18.391 1 57.75 125 ARG B N 1
ATOM 3733 C CA . ARG B 1 125 ? 6.047 -18.359 17.594 1 57.75 125 ARG B CA 1
ATOM 3734 C C . ARG B 1 125 ? 5.539 -18.703 16.203 1 57.75 125 ARG B C 1
ATOM 3736 O O . ARG B 1 125 ? 5.707 -19.828 15.727 1 57.75 125 ARG B O 1
ATOM 3743 N N . VAL B 1 126 ? 4.969 -17.797 15.656 1 74.31 126 VAL B N 1
ATOM 3744 C CA . VAL B 1 126 ? 4.305 -18.094 14.398 1 74.31 126 VAL B CA 1
ATOM 3745 C C . VAL B 1 126 ? 5.258 -17.844 13.234 1 74.31 126 VAL B C 1
ATOM 3747 O O . VAL B 1 126 ? 5.074 -18.375 12.141 1 74.31 126 VAL B O 1
ATOM 3750 N N . ASP B 1 127 ? 6.297 -17.344 13.602 1 80.44 127 ASP B N 1
ATOM 3751 C CA . ASP B 1 127 ? 7.23 -17.016 12.531 1 80.44 127 ASP B CA 1
ATOM 3752 C C . ASP B 1 127 ? 8.172 -18.172 12.25 1 80.44 127 ASP B C 1
ATOM 3754 O O . ASP B 1 127 ? 8.898 -18.625 13.141 1 80.44 127 ASP B O 1
ATOM 3758 N N . LEU B 1 128 ? 8.211 -18.688 11.062 1 91.56 128 LEU B N 1
ATOM 3759 C CA . LEU B 1 128 ? 8.891 -19.938 10.719 1 91.56 128 LEU B CA 1
ATOM 3760 C C . LEU B 1 128 ? 10.211 -19.656 10 1 91.56 128 LEU B C 1
ATOM 3762 O O . LEU B 1 128 ? 10.914 -20.594 9.602 1 91.56 128 LEU B O 1
ATOM 3766 N N . LEU B 1 129 ? 10.578 -18.5 9.898 1 92.19 129 LEU B N 1
ATOM 3767 C CA . LEU B 1 129 ? 11.742 -18.141 9.094 1 92.19 129 LEU B CA 1
ATOM 3768 C C . LEU B 1 129 ? 12.984 -18.859 9.594 1 92.19 129 LEU B C 1
ATOM 3770 O O . LEU B 1 129 ? 13.844 -19.266 8.797 1 92.19 129 LEU B O 1
ATOM 3774 N N . ASN B 1 130 ? 13.062 -19.078 10.93 1 91.31 130 ASN B N 1
ATOM 3775 C CA . ASN B 1 130 ? 14.242 -19.719 11.5 1 91.31 130 ASN B CA 1
ATOM 3776 C C . ASN B 1 130 ? 14.031 -21.219 11.664 1 91.31 130 ASN B C 1
ATOM 3778 O O . ASN B 1 130 ? 14.984 -22 11.57 1 91.31 130 ASN B O 1
ATOM 3782 N N . GLU B 1 131 ? 12.852 -21.625 11.867 1 91 131 GLU B N 1
ATOM 3783 C CA . GLU B 1 131 ? 12.555 -23.031 12.102 1 91 131 GLU B CA 1
ATOM 3784 C C . GLU B 1 131 ? 12.391 -23.797 10.789 1 91 131 GLU B C 1
ATOM 3786 O O . GLU B 1 131 ? 12.711 -24.984 10.703 1 91 131 GLU B O 1
ATOM 3791 N N . LEU B 1 132 ? 11.797 -23.172 9.875 1 94.5 132 LEU B N 1
ATOM 3792 C CA . LEU B 1 132 ? 11.672 -23.688 8.516 1 94.5 132 LEU B CA 1
ATOM 3793 C C . LEU B 1 132 ? 12.453 -22.812 7.535 1 94.5 132 LEU B C 1
ATOM 3795 O O . LEU B 1 132 ? 11.859 -22.016 6.805 1 94.5 132 LEU B O 1
ATOM 3799 N N . VAL B 1 133 ? 13.766 -23.047 7.547 1 96.62 133 VAL B N 1
ATOM 3800 C CA . VAL B 1 133 ? 14.656 -22.203 6.75 1 96.62 133 VAL B CA 1
ATOM 3801 C C . VAL B 1 133 ? 14.273 -22.297 5.273 1 96.62 133 VAL B C 1
ATOM 3803 O O . VAL B 1 133 ? 14.305 -23.391 4.688 1 96.62 133 VAL B O 1
ATOM 3806 N N . PRO B 1 134 ? 13.953 -21.188 4.645 1 97.88 134 PRO B N 1
ATOM 3807 C CA . PRO B 1 134 ? 13.406 -21.203 3.285 1 97.88 134 PRO B CA 1
ATOM 3808 C C . PRO B 1 134 ? 14.32 -21.906 2.285 1 97.88 134 PRO B C 1
ATOM 3810 O O . PRO B 1 134 ? 13.859 -22.703 1.475 1 97.88 134 PRO B O 1
ATOM 3813 N N . GLU B 1 135 ? 15.656 -21.688 2.377 1 97.81 135 GLU B N 1
ATOM 3814 C CA . GLU B 1 135 ? 16.625 -22.266 1.456 1 97.81 135 GLU B CA 1
ATOM 3815 C C . GLU B 1 135 ? 16.688 -23.781 1.598 1 97.81 135 GLU B C 1
ATOM 3817 O O . GLU B 1 135 ? 16.969 -24.484 0.626 1 97.81 135 GLU B O 1
ATOM 3822 N N . ASP B 1 136 ? 16.422 -24.234 2.783 1 96.62 136 ASP B N 1
ATOM 3823 C CA . ASP B 1 136 ? 16.422 -25.688 3.031 1 96.62 136 ASP B CA 1
ATOM 3824 C C . ASP B 1 136 ? 15.102 -26.312 2.6 1 96.62 136 ASP B C 1
ATOM 3826 O O . ASP B 1 136 ? 15.07 -27.453 2.146 1 96.62 136 ASP B O 1
ATOM 3830 N N . PHE B 1 137 ? 14.07 -25.594 2.793 1 96.62 137 PHE B N 1
ATOM 3831 C CA . PHE B 1 137 ? 12.734 -26.078 2.463 1 96.62 137 PHE B CA 1
ATOM 3832 C C . PHE B 1 137 ? 12.578 -26.266 0.959 1 96.62 137 PHE B C 1
ATOM 3834 O O . PHE B 1 137 ? 11.992 -27.25 0.509 1 96.62 137 PHE B O 1
ATOM 3841 N N . GLN B 1 138 ? 13.102 -25.359 0.21 1 97.81 138 GLN B N 1
ATOM 3842 C CA . GLN B 1 138 ? 13.172 -25.406 -1.246 1 97.81 138 GLN B CA 1
ATOM 3843 C C . GLN B 1 138 ? 14.609 -25.234 -1.729 1 97.81 138 GLN B C 1
ATOM 3845 O O . GLN B 1 138 ? 15.047 -24.125 -2.01 1 97.81 138 GLN B O 1
ATOM 3850 N N . PRO B 1 139 ? 15.297 -26.328 -1.929 1 97.38 139 PRO B N 1
ATOM 3851 C CA . PRO B 1 139 ? 16.75 -26.234 -2.148 1 97.38 139 PRO B CA 1
ATOM 3852 C C . PRO B 1 139 ? 17.109 -26.094 -3.625 1 97.38 139 PRO B C 1
ATOM 3854 O O . PRO B 1 139 ? 18.266 -25.797 -3.953 1 97.38 139 PRO B O 1
ATOM 3857 N N . THR B 1 140 ? 16.141 -26.344 -4.516 1 97.62 140 THR B N 1
ATOM 3858 C CA . THR B 1 140 ? 16.438 -26.219 -5.938 1 97.62 140 THR B CA 1
ATOM 3859 C C . THR B 1 140 ? 16.828 -24.781 -6.281 1 97.62 140 THR B C 1
ATOM 3861 O O . THR B 1 140 ? 16.188 -23.828 -5.832 1 97.62 140 THR B O 1
ATOM 3864 N N . ALA B 1 141 ? 17.906 -24.625 -7.055 1 98.31 141 ALA B N 1
ATOM 3865 C CA . ALA B 1 141 ? 18.375 -23.297 -7.449 1 98.31 141 ALA B CA 1
ATOM 3866 C C . ALA B 1 141 ? 17.281 -22.547 -8.195 1 98.31 141 ALA B C 1
ATOM 3868 O O . ALA B 1 141 ? 16.594 -23.109 -9.055 1 98.31 141 ALA B O 1
ATOM 3869 N N . THR B 1 142 ? 17.109 -21.281 -7.887 1 98.81 142 THR B N 1
ATOM 3870 C CA . THR B 1 142 ? 16.125 -20.453 -8.578 1 98.81 142 THR B CA 1
ATOM 3871 C C . THR B 1 142 ? 16.625 -20.047 -9.961 1 98.81 142 THR B C 1
ATOM 3873 O O . THR B 1 142 ? 17.812 -20.203 -10.258 1 98.81 142 THR B O 1
ATOM 3876 N N . VAL B 1 143 ? 15.75 -19.562 -10.766 1 98.62 143 VAL B N 1
ATOM 3877 C CA . VAL B 1 143 ? 16.125 -19.062 -12.078 1 98.62 143 VAL B CA 1
ATOM 3878 C C . VAL B 1 143 ? 17.047 -17.844 -11.922 1 98.62 143 VAL B C 1
ATOM 3880 O O . VAL B 1 143 ? 17.922 -17.609 -12.758 1 98.62 143 VAL B O 1
ATOM 3883 N N . PHE B 1 144 ? 16.891 -17.078 -10.875 1 98.81 144 PHE B N 1
ATOM 3884 C CA . PHE B 1 144 ? 17.672 -15.867 -10.633 1 98.81 144 PHE B CA 1
ATOM 3885 C C . PHE B 1 144 ? 19.109 -16.219 -10.242 1 98.81 144 PHE B C 1
ATOM 3887 O O . PHE B 1 144 ? 20.047 -15.578 -10.695 1 98.81 144 PHE B O 1
ATOM 3894 N N . GLU B 1 145 ? 19.188 -17.25 -9.43 1 98.69 145 GLU B N 1
ATOM 3895 C CA . GLU B 1 145 ? 20.531 -17.734 -9.086 1 98.69 145 GLU B CA 1
ATOM 3896 C C . GLU B 1 145 ? 21.266 -18.234 -10.32 1 98.69 145 GLU B C 1
ATOM 3898 O O . GLU B 1 145 ? 22.453 -17.969 -10.5 1 98.69 145 GLU B O 1
ATOM 3903 N N . ARG B 1 146 ? 20.562 -19.016 -11.156 1 98.5 146 ARG B N 1
ATOM 3904 C CA . ARG B 1 146 ? 21.172 -19.531 -12.375 1 98.5 146 ARG B CA 1
ATOM 3905 C C . ARG B 1 146 ? 21.578 -18.406 -13.312 1 98.5 146 ARG B C 1
ATOM 3907 O O . ARG B 1 146 ? 22.672 -18.453 -13.898 1 98.5 146 ARG B O 1
ATOM 3914 N N . ALA B 1 147 ? 20.75 -17.375 -13.438 1 98.38 147 ALA B N 1
ATOM 3915 C CA . ALA B 1 147 ? 21.078 -16.219 -14.258 1 98.38 147 ALA B CA 1
ATOM 3916 C C . ALA B 1 147 ? 22.297 -15.477 -13.719 1 98.38 147 ALA B C 1
ATOM 3918 O O . ALA B 1 147 ? 23.234 -15.172 -14.461 1 98.38 147 ALA B O 1
ATOM 3919 N N . ALA B 1 148 ? 22.266 -15.227 -12.406 1 98.38 148 ALA B N 1
ATOM 3920 C CA . ALA B 1 148 ? 23.359 -14.492 -11.766 1 98.38 148 ALA B CA 1
ATOM 3921 C C . ALA B 1 148 ? 24.688 -15.234 -11.93 1 98.38 148 ALA B C 1
ATOM 3923 O O . ALA B 1 148 ? 25.734 -14.617 -12.117 1 98.38 148 ALA B O 1
ATOM 3924 N N . ALA B 1 149 ? 24.641 -16.531 -11.883 1 97.75 149 ALA B N 1
ATOM 3925 C CA . ALA B 1 149 ? 25.828 -17.359 -12.023 1 97.75 149 ALA B CA 1
ATOM 3926 C C . ALA B 1 149 ? 26.453 -17.188 -13.406 1 97.75 149 ALA B C 1
ATOM 3928 O O . ALA B 1 149 ? 27.641 -17.484 -13.594 1 97.75 149 ALA B O 1
ATOM 3929 N N . GLN B 1 150 ? 25.688 -16.688 -14.32 1 96.75 150 GLN B N 1
ATOM 3930 C CA . GLN B 1 150 ? 26.188 -16.484 -15.672 1 96.75 150 GLN B CA 1
ATOM 3931 C C . GLN B 1 150 ? 26.516 -15.008 -15.914 1 96.75 150 GLN B C 1
ATOM 3933 O O . GLN B 1 150 ? 26.641 -14.57 -17.062 1 96.75 150 GLN B O 1
ATOM 3938 N N . GLY B 1 151 ? 26.484 -14.219 -14.914 1 97.12 151 GLY B N 1
ATOM 3939 C CA . GLY B 1 151 ? 26.906 -12.828 -15.008 1 97.12 151 GLY B CA 1
ATOM 3940 C C . GLY B 1 151 ? 25.781 -11.875 -15.352 1 97.12 151 GLY B C 1
ATOM 3941 O O . GLY B 1 151 ? 26.016 -10.703 -15.641 1 97.12 151 GLY B O 1
ATOM 3942 N N . ILE B 1 152 ? 24.578 -12.352 -15.398 1 97.81 152 ILE B N 1
ATOM 3943 C CA . ILE B 1 152 ? 23.438 -11.484 -15.633 1 97.81 152 ILE B CA 1
ATOM 3944 C C . ILE B 1 152 ? 23.078 -10.734 -14.344 1 97.81 152 ILE B C 1
ATOM 3946 O O . ILE B 1 152 ? 23.031 -11.328 -13.266 1 97.81 152 ILE B O 1
ATOM 3950 N N . VAL B 1 153 ? 22.922 -9.398 -14.43 1 98.56 153 VAL B N 1
ATOM 3951 C CA . VAL B 1 153 ? 22.453 -8.617 -13.289 1 98.56 153 VAL B CA 1
ATOM 3952 C C . VAL B 1 153 ? 20.969 -8.836 -13.078 1 98.56 153 VAL B C 1
ATOM 3954 O O . VAL B 1 153 ? 20.156 -8.531 -13.961 1 98.56 153 VAL B O 1
ATOM 3957 N N . VAL B 1 154 ? 20.609 -9.422 -11.961 1 98.81 154 VAL B N 1
ATOM 3958 C CA . VAL B 1 154 ? 19.203 -9.766 -11.695 1 98.81 154 VAL B CA 1
ATOM 3959 C C . VAL B 1 154 ? 18.672 -8.906 -10.562 1 98.81 154 VAL B C 1
ATOM 3961 O O . VAL B 1 154 ? 19.281 -8.82 -9.492 1 98.81 154 VAL B O 1
ATOM 3964 N N . THR B 1 155 ? 17.547 -8.188 -10.781 1 98.88 155 THR B N 1
ATOM 3965 C CA . THR B 1 155 ? 16.922 -7.336 -9.773 1 98.88 155 THR B CA 1
ATOM 3966 C C . THR B 1 155 ? 15.438 -7.652 -9.656 1 98.88 155 THR B C 1
ATOM 3968 O O . THR B 1 155 ? 14.75 -7.848 -10.656 1 98.88 155 THR B O 1
ATOM 3971 N N . GLN B 1 156 ? 14.969 -7.836 -8.453 1 98.88 156 GLN B N 1
ATOM 3972 C CA . GLN B 1 156 ? 13.539 -7.859 -8.156 1 98.88 156 GLN B CA 1
ATOM 3973 C C . GLN B 1 156 ? 13.055 -6.5 -7.664 1 98.88 156 GLN B C 1
ATOM 3975 O O . GLN B 1 156 ? 13.617 -5.941 -6.719 1 98.88 156 GLN B O 1
ATOM 3980 N N . VAL B 1 157 ? 12.133 -5.891 -8.352 1 98.94 157 VAL B N 1
ATOM 3981 C CA . VAL B 1 157 ? 11.477 -4.648 -7.953 1 98.94 157 VAL B CA 1
ATOM 3982 C C . VAL B 1 157 ? 10.07 -4.945 -7.453 1 98.94 157 VAL B C 1
ATOM 3984 O O . VAL B 1 157 ? 9.188 -5.309 -8.234 1 98.94 157 VAL B O 1
ATOM 3987 N N . ALA B 1 158 ? 9.867 -4.848 -6.145 1 98.75 158 ALA B N 1
ATOM 3988 C CA . ALA B 1 158 ? 8.617 -5.32 -5.551 1 98.75 158 ALA B CA 1
ATOM 3989 C C . ALA B 1 158 ? 8.352 -4.633 -4.215 1 98.75 158 ALA B C 1
ATOM 3991 O O . ALA B 1 158 ? 9.203 -3.896 -3.709 1 98.75 158 ALA B O 1
ATOM 3992 N N . PRO B 1 159 ? 7.16 -4.766 -3.711 1 98 159 PRO B N 1
ATOM 3993 C CA . PRO B 1 159 ? 6.871 -4.18 -2.4 1 98 159 PRO B CA 1
ATOM 3994 C C . PRO B 1 159 ? 7.809 -4.684 -1.309 1 98 159 PRO B C 1
ATOM 3996 O O . PRO B 1 159 ? 8.195 -5.855 -1.312 1 98 159 PRO B O 1
ATOM 3999 N N . ASN B 1 160 ? 8.031 -3.834 -0.324 1 96.81 160 ASN B N 1
ATOM 4000 C CA . ASN B 1 160 ? 9.047 -4.082 0.689 1 96.81 160 ASN B CA 1
ATOM 4001 C C . ASN B 1 160 ? 8.695 -5.285 1.558 1 96.81 160 ASN B C 1
ATOM 4003 O O . ASN B 1 160 ? 9.578 -5.926 2.133 1 96.81 160 ASN B O 1
ATOM 4007 N N . TYR B 1 161 ? 7.43 -5.59 1.682 1 95.5 161 TYR B N 1
ATOM 4008 C CA . TYR B 1 161 ? 7.051 -6.707 2.539 1 95.5 161 TYR B CA 1
ATOM 4009 C C . TYR B 1 161 ? 7.57 -8.023 1.979 1 95.5 161 TYR B C 1
ATOM 4011 O O . TYR B 1 161 ? 7.609 -9.039 2.686 1 95.5 161 TYR B O 1
ATOM 4019 N N . GLN B 1 162 ? 7.953 -8.055 0.718 1 97.81 162 GLN B N 1
ATOM 4020 C CA . GLN B 1 162 ? 8.508 -9.266 0.127 1 97.81 162 GLN B CA 1
ATOM 4021 C C . GLN B 1 162 ? 10 -9.391 0.412 1 97.81 162 GLN B C 1
ATOM 4023 O O . GLN B 1 162 ? 10.586 -10.461 0.246 1 97.81 162 GLN B O 1
ATOM 4028 N N . ASN B 1 163 ? 10.594 -8.25 0.772 1 97.62 163 ASN B N 1
ATOM 4029 C CA . ASN B 1 163 ? 12.031 -8.234 0.979 1 97.62 163 ASN B CA 1
ATOM 4030 C C . ASN B 1 163 ? 12.445 -9.133 2.143 1 97.62 163 ASN B C 1
ATOM 4032 O O . ASN B 1 163 ? 12.086 -8.875 3.291 1 97.62 163 ASN B O 1
ATOM 4036 N N . GLY B 1 164 ? 13.109 -10.172 1.808 1 96.69 164 GLY B N 1
ATOM 4037 C CA . GLY B 1 164 ? 13.594 -11.078 2.834 1 96.69 164 GLY B CA 1
ATOM 4038 C C . GLY B 1 164 ? 12.516 -11.992 3.381 1 96.69 164 GLY B C 1
ATOM 4039 O O . GLY B 1 164 ? 12.742 -12.719 4.348 1 96.69 164 GLY B O 1
ATOM 4040 N N . SER B 1 165 ? 11.312 -11.93 2.871 1 97.06 165 SER B N 1
ATOM 4041 C CA . SER B 1 165 ? 10.25 -12.82 3.326 1 97.06 165 SER B CA 1
ATOM 4042 C C . SER B 1 165 ? 10.625 -14.281 3.111 1 97.06 165 SER B C 1
ATOM 4044 O O . SER B 1 165 ? 11.516 -14.586 2.32 1 97.06 165 SER B O 1
ATOM 4046 N N . GLY B 1 166 ? 9.984 -15.133 3.822 1 97.62 166 GLY B N 1
ATOM 4047 C CA . GLY B 1 166 ? 10.25 -16.562 3.688 1 97.62 166 GLY B CA 1
ATOM 4048 C C . GLY B 1 166 ? 10.031 -17.078 2.277 1 97.62 166 GLY B C 1
ATOM 4049 O O . GLY B 1 166 ? 10.867 -17.797 1.739 1 97.62 166 GLY B O 1
ATOM 4050 N N . LEU B 1 167 ? 8.914 -16.719 1.673 1 98.12 167 LEU B N 1
ATOM 4051 C CA . LEU B 1 167 ? 8.633 -17.172 0.318 1 98.12 167 LEU B CA 1
ATOM 4052 C C . LEU B 1 167 ? 9.672 -16.656 -0.664 1 98.12 167 LEU B C 1
ATOM 4054 O O . LEU B 1 167 ? 10.156 -17.391 -1.519 1 98.12 167 LEU B O 1
ATOM 4058 N N . THR B 1 168 ? 10.031 -15.312 -0.563 1 98.44 168 THR B N 1
ATOM 4059 C CA . THR B 1 168 ? 11.031 -14.727 -1.446 1 98.44 168 THR B CA 1
ATOM 4060 C C . THR B 1 168 ? 12.367 -15.461 -1.309 1 98.44 168 THR B C 1
ATOM 4062 O O . THR B 1 168 ? 12.984 -15.82 -2.309 1 98.44 168 THR B O 1
ATOM 4065 N N . ARG B 1 169 ? 12.781 -15.758 -0.102 1 98.38 169 ARG B N 1
ATOM 4066 C CA . ARG B 1 169 ? 14.023 -16.484 0.141 1 98.38 169 ARG B CA 1
ATOM 4067 C C . ARG B 1 169 ? 13.953 -17.891 -0.446 1 98.38 169 ARG B 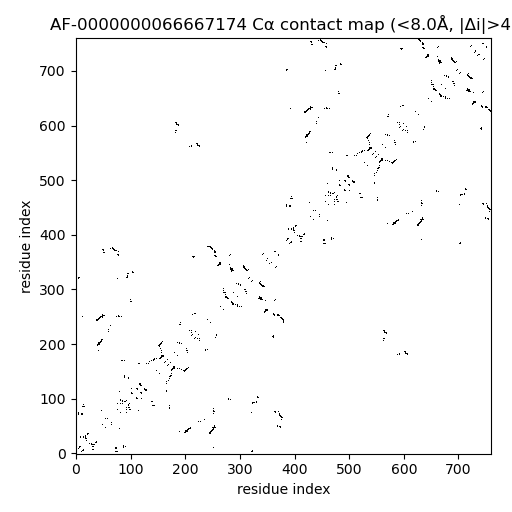C 1
ATOM 4069 O O . ARG B 1 169 ? 14.953 -18.406 -0.956 1 98.38 169 ARG B O 1
ATOM 4076 N N . ALA B 1 170 ? 12.805 -18.422 -0.433 1 98.56 170 ALA B N 1
ATOM 4077 C CA . ALA B 1 170 ? 12.648 -19.797 -0.884 1 98.56 170 ALA B CA 1
ATOM 4078 C C . ALA B 1 170 ? 12.688 -19.891 -2.406 1 98.56 170 ALA B C 1
ATOM 4080 O O . ALA B 1 170 ? 13.273 -20.812 -2.967 1 98.56 170 ALA B O 1
ATOM 4081 N N . VAL B 1 171 ? 12.102 -18.859 -3.021 1 98.81 171 VAL B N 1
ATOM 4082 C CA . VAL B 1 171 ? 11.789 -19.203 -4.406 1 98.81 171 VAL B CA 1
ATOM 4083 C C . VAL B 1 171 ? 12.242 -18.078 -5.328 1 98.81 171 VAL B C 1
ATOM 4085 O O . VAL B 1 171 ? 12.25 -18.234 -6.555 1 98.81 171 VAL B O 1
ATOM 4088 N N . LEU B 1 172 ? 12.602 -16.859 -4.801 1 98.62 172 LEU B N 1
ATOM 4089 C CA . LEU B 1 172 ? 13 -15.719 -5.621 1 98.62 172 LEU B CA 1
ATOM 4090 C C . LEU B 1 172 ? 14.398 -15.234 -5.246 1 98.62 172 LEU B C 1
ATOM 4092 O O . LEU B 1 172 ? 14.805 -14.141 -5.637 1 98.62 172 LEU B O 1
ATOM 4096 N N . ARG B 1 173 ? 15.141 -16.016 -4.449 1 98.62 173 ARG B N 1
ATOM 4097 C CA . ARG B 1 173 ? 16.484 -15.609 -4.043 1 98.62 173 ARG B CA 1
ATOM 4098 C C . ARG B 1 173 ? 17.422 -15.578 -5.238 1 98.62 173 ARG B C 1
ATOM 4100 O O . ARG B 1 173 ? 17.156 -16.203 -6.27 1 98.62 173 ARG B O 1
ATOM 4107 N N . GLY B 1 174 ? 18.5 -14.836 -5.082 1 98.31 174 GLY B N 1
ATOM 4108 C CA . GLY B 1 174 ? 19.516 -14.781 -6.109 1 98.31 174 GLY B CA 1
ATOM 4109 C C . GLY B 1 174 ? 19.516 -13.484 -6.895 1 98.31 174 GLY B C 1
ATOM 4110 O O . GLY B 1 174 ? 20.188 -13.375 -7.926 1 98.31 174 GLY B O 1
ATOM 4111 N N . CYS B 1 175 ? 18.797 -12.508 -6.406 1 97.69 175 CYS B N 1
ATOM 4112 C CA . CYS B 1 175 ? 18.75 -11.211 -7.062 1 97.69 175 CYS B CA 1
ATOM 4113 C C . CYS B 1 175 ? 18.891 -10.078 -6.051 1 97.69 175 CYS B C 1
ATOM 4115 O O . CYS B 1 175 ? 18.781 -10.305 -4.844 1 97.69 175 CYS B O 1
ATOM 4117 N N . ALA B 1 176 ? 19.297 -8.938 -6.547 1 98.19 176 ALA B N 1
ATOM 4118 C CA . ALA B 1 176 ? 19.172 -7.734 -5.727 1 98.19 176 ALA B CA 1
ATOM 4119 C C . ALA B 1 176 ? 17.703 -7.34 -5.555 1 98.19 176 ALA B C 1
ATOM 4121 O O . ALA B 1 176 ? 16.906 -7.434 -6.5 1 98.19 176 ALA B O 1
ATOM 4122 N N . PHE B 1 177 ? 17.344 -7.012 -4.344 1 98.69 177 PHE B N 1
ATOM 4123 C CA . PHE B 1 177 ? 15.977 -6.566 -4.082 1 98.69 177 PHE B CA 1
ATOM 4124 C C . PHE B 1 177 ? 15.906 -5.047 -4.023 1 98.69 177 PHE B C 1
ATOM 4126 O O . PHE B 1 177 ? 16.641 -4.414 -3.262 1 98.69 177 PHE B O 1
ATOM 4133 N N . ARG B 1 178 ? 15.117 -4.469 -4.828 1 98.56 178 ARG B N 1
ATOM 4134 C CA . ARG B 1 178 ? 14.82 -3.041 -4.781 1 98.56 178 ARG B CA 1
ATOM 4135 C C . ARG B 1 178 ? 13.375 -2.793 -4.367 1 98.56 178 ARG B C 1
ATOM 4137 O O . ARG B 1 178 ? 12.461 -2.932 -5.18 1 98.56 178 ARG B O 1
ATOM 4144 N N . PRO B 1 179 ? 13.195 -2.385 -3.117 1 98.38 179 PRO B N 1
ATOM 4145 C CA . PRO B 1 179 ? 11.812 -2.111 -2.707 1 98.38 179 PRO B CA 1
ATOM 4146 C C . PRO B 1 179 ? 11.172 -0.992 -3.52 1 98.38 179 PRO B C 1
ATOM 4148 O O . PRO B 1 179 ? 11.828 -0.002 -3.846 1 98.38 179 PRO B O 1
ATOM 4151 N N . ALA B 1 180 ? 10 -1.198 -3.939 1 98.5 180 ALA B N 1
ATOM 4152 C CA . ALA B 1 180 ? 9.172 -0.161 -4.551 1 98.5 180 ALA B CA 1
ATOM 4153 C C . ALA B 1 180 ? 8.141 0.372 -3.562 1 98.5 180 ALA B C 1
ATOM 4155 O O . ALA B 1 180 ? 7.336 -0.392 -3.023 1 98.5 180 ALA B O 1
ATOM 4156 N N . PHE B 1 181 ? 8.102 1.676 -3.404 1 97.69 181 PHE B N 1
ATOM 4157 C CA . PHE B 1 181 ? 7.266 2.287 -2.373 1 97.69 181 PHE B CA 1
ATOM 4158 C C . PHE B 1 181 ? 6.02 2.914 -2.984 1 97.69 181 PHE B C 1
ATOM 4160 O O . PHE B 1 181 ? 5.102 3.314 -2.266 1 97.69 181 PHE B O 1
ATOM 4167 N N . SER B 1 182 ? 5.945 3.023 -4.258 1 98.44 182 SER B N 1
ATOM 4168 C CA . SER B 1 182 ? 4.836 3.588 -5.02 1 98.44 182 SER B CA 1
ATOM 4169 C C . SER B 1 182 ? 4.891 3.154 -6.48 1 98.44 182 SER B C 1
ATOM 4171 O O . SER B 1 182 ? 5.848 2.504 -6.906 1 98.44 182 SER B O 1
ATOM 4173 N N . VAL B 1 183 ? 3.828 3.488 -7.199 1 98.62 183 VAL B N 1
ATOM 4174 C CA . VAL B 1 183 ? 3.787 3.178 -8.625 1 98.62 183 VAL B CA 1
ATOM 4175 C C . VAL B 1 183 ? 4.914 3.91 -9.344 1 98.62 183 VAL B C 1
ATOM 4177 O O . VAL B 1 183 ? 5.617 3.322 -10.172 1 98.62 183 VAL B O 1
ATOM 4180 N N . GLY B 1 184 ? 5.094 5.215 -9.016 1 98.81 184 GLY B N 1
ATOM 4181 C CA . GLY B 1 184 ? 6.203 5.949 -9.602 1 98.81 184 GLY B CA 1
ATOM 4182 C C . GLY B 1 184 ? 7.555 5.328 -9.297 1 98.81 184 GLY B C 1
ATOM 4183 O O . GLY B 1 184 ? 8.414 5.246 -10.18 1 98.81 184 GLY B O 1
ATOM 4184 N N . ASP B 1 185 ? 7.711 4.902 -8.078 1 98.81 185 ASP B N 1
ATOM 4185 C CA . ASP B 1 185 ? 8.969 4.281 -7.668 1 98.81 185 ASP B CA 1
ATOM 4186 C C . ASP B 1 185 ? 9.164 2.936 -8.359 1 98.81 185 ASP B C 1
ATOM 4188 O O . ASP B 1 185 ? 10.289 2.572 -8.711 1 98.81 185 ASP B O 1
ATOM 4192 N N . LEU B 1 186 ? 8.102 2.154 -8.562 1 98.88 186 LEU B N 1
ATOM 4193 C CA . LEU B 1 186 ? 8.164 0.891 -9.289 1 98.88 186 LEU B CA 1
ATOM 4194 C C . LEU B 1 186 ? 8.641 1.108 -10.719 1 98.88 186 LEU B C 1
ATOM 4196 O O . LEU B 1 186 ? 9.578 0.443 -11.172 1 98.88 186 LEU B O 1
ATOM 4200 N N . VAL B 1 187 ? 8.039 2.059 -11.414 1 98.88 187 VAL B N 1
ATOM 4201 C CA . VAL B 1 187 ? 8.367 2.344 -12.805 1 98.88 187 VAL B CA 1
ATOM 4202 C C . VAL B 1 187 ? 9.812 2.811 -12.914 1 98.88 187 VAL B C 1
ATOM 4204 O O . VAL B 1 187 ? 10.57 2.316 -13.75 1 98.88 187 VAL B O 1
ATOM 4207 N N . ASP B 1 188 ? 10.203 3.752 -12.039 1 98.69 188 ASP B N 1
ATOM 4208 C CA . ASP B 1 188 ? 11.57 4.254 -12.031 1 98.69 188 ASP B CA 1
ATOM 4209 C C . ASP B 1 188 ? 12.562 3.133 -11.727 1 98.69 188 ASP B C 1
ATOM 4211 O O . ASP B 1 188 ? 13.602 3.016 -12.383 1 98.69 188 ASP B O 1
ATOM 4215 N N . GLY B 1 189 ? 12.211 2.316 -10.703 1 98.75 189 GLY B N 1
ATOM 4216 C CA . GLY B 1 189 ? 13.078 1.22 -10.297 1 98.75 189 GLY B CA 1
ATOM 4217 C C . GLY B 1 189 ? 13.328 0.216 -11.406 1 98.75 189 GLY B C 1
ATOM 4218 O O . GLY B 1 189 ? 14.453 -0.262 -11.57 1 98.75 189 GLY B O 1
ATOM 4219 N N . VAL B 1 190 ? 12.297 -0.111 -12.164 1 98.88 190 VAL B N 1
ATOM 4220 C CA . VAL B 1 190 ? 12.445 -1.017 -13.297 1 98.88 190 VAL B CA 1
ATOM 4221 C C . VAL B 1 190 ? 13.438 -0.428 -14.305 1 98.88 190 VAL B C 1
ATOM 4223 O O . VAL B 1 190 ? 14.352 -1.116 -14.758 1 98.88 190 VAL B O 1
ATOM 4226 N N . GLY B 1 191 ? 13.266 0.844 -14.617 1 98.31 191 GLY B N 1
ATOM 4227 C CA . GLY B 1 191 ? 14.172 1.5 -15.547 1 98.31 191 GLY B CA 1
ATOM 4228 C C . GLY B 1 191 ? 15.617 1.494 -15.086 1 98.31 191 GLY B C 1
ATOM 4229 O O . GLY B 1 191 ? 16.516 1.157 -15.852 1 98.31 191 GLY B O 1
ATOM 4230 N N . LEU B 1 192 ? 15.844 1.873 -13.828 1 98.25 192 LEU B N 1
ATOM 4231 C CA . LEU B 1 192 ? 17.188 1.896 -13.258 1 98.25 192 LEU B CA 1
ATOM 4232 C C . LEU B 1 192 ? 17.797 0.502 -13.266 1 98.25 192 LEU B C 1
ATOM 4234 O O . LEU B 1 192 ? 18.969 0.339 -13.602 1 98.25 192 LEU B O 1
ATOM 4238 N N . SER B 1 193 ? 16.984 -0.494 -12.938 1 98.62 193 SER B N 1
ATOM 4239 C CA . SER B 1 193 ? 17.469 -1.867 -12.852 1 98.62 193 SER B CA 1
ATOM 4240 C C . SER B 1 193 ? 17.859 -2.404 -14.227 1 98.62 193 SER B C 1
ATOM 4242 O O . SER B 1 193 ? 18.828 -3.139 -14.359 1 98.62 193 SER B O 1
ATOM 4244 N N . LEU B 1 194 ? 17.109 -2.023 -15.234 1 98.38 194 LEU B N 1
ATOM 4245 C CA . LEU B 1 194 ? 17.391 -2.48 -16.594 1 98.38 194 LEU B CA 1
ATOM 4246 C C . LEU B 1 194 ? 18.688 -1.862 -17.125 1 98.38 194 LEU B C 1
ATOM 4248 O O . LEU B 1 194 ? 19.281 -2.367 -18.078 1 98.38 194 LEU B O 1
ATOM 4252 N N . ARG B 1 195 ? 19.156 -0.776 -16.531 1 97.38 195 ARG B N 1
ATOM 4253 C CA . ARG B 1 195 ? 20.344 -0.073 -16.984 1 97.38 195 ARG B CA 1
ATOM 4254 C C . ARG B 1 195 ? 21.531 -0.387 -16.078 1 97.38 195 ARG B C 1
ATOM 4256 O O . ARG B 1 195 ? 22.609 0.21 -16.219 1 97.38 195 ARG B O 1
ATOM 4263 N N . ALA B 1 196 ? 21.359 -1.304 -15.141 1 96.94 196 ALA B N 1
ATOM 4264 C CA . ALA B 1 196 ? 22.359 -1.568 -14.117 1 96.94 196 ALA B CA 1
ATOM 4265 C C . ALA B 1 196 ? 23.516 -2.385 -14.688 1 96.94 196 ALA B C 1
ATOM 4267 O O . ALA B 1 196 ? 24.578 -2.492 -14.062 1 96.94 196 ALA B O 1
ATOM 4268 N N . GLY B 1 197 ? 23.359 -2.961 -15.906 1 96 197 GLY B N 1
ATOM 4269 C CA . GLY B 1 197 ? 24.375 -3.771 -16.547 1 96 197 GLY B CA 1
ATOM 4270 C C . GLY B 1 197 ? 24.125 -3.984 -18.031 1 96 197 GLY B C 1
ATOM 4271 O O . GLY B 1 197 ? 23.125 -3.523 -18.562 1 96 197 GLY B O 1
ATOM 4272 N N . ASP B 1 198 ? 25.047 -4.699 -18.688 1 95.19 198 ASP B N 1
ATOM 4273 C CA . ASP B 1 198 ? 24.922 -4.984 -20.125 1 95.19 198 ASP B CA 1
ATOM 4274 C C . ASP B 1 198 ? 23.875 -6.062 -20.375 1 95.19 198 ASP B C 1
ATOM 4276 O O . ASP B 1 198 ? 23.188 -6.043 -21.406 1 95.19 198 ASP B O 1
ATOM 4280 N N . ARG B 1 199 ? 23.844 -7.023 -19.516 1 96.94 199 ARG B N 1
ATOM 4281 C CA . ARG B 1 199 ? 22.812 -8.062 -19.5 1 96.94 199 ARG B CA 1
ATOM 4282 C C . ARG B 1 199 ? 22.031 -8.047 -18.203 1 96.94 199 ARG B C 1
ATOM 4284 O O . ARG B 1 199 ? 22.594 -8.273 -17.125 1 96.94 199 ARG B O 1
ATOM 4291 N N . THR B 1 200 ? 20.75 -7.715 -18.297 1 98.25 200 THR B N 1
ATOM 4292 C CA . THR B 1 200 ? 19.953 -7.535 -17.078 1 98.25 200 THR B CA 1
ATOM 4293 C C . THR B 1 200 ? 18.641 -8.289 -17.188 1 98.25 200 THR B C 1
ATOM 4295 O O . THR B 1 200 ? 18.031 -8.352 -18.25 1 98.25 200 THR B O 1
ATOM 4298 N N . LEU B 1 201 ? 18.234 -8.938 -16.094 1 98.62 201 LEU B N 1
ATOM 4299 C CA . LEU B 1 201 ? 16.922 -9.547 -15.891 1 98.62 201 LEU B CA 1
ATOM 4300 C C . LEU B 1 201 ? 16.219 -8.914 -14.703 1 98.62 201 LEU B C 1
ATOM 4302 O O . LEU B 1 201 ? 16.703 -8.984 -13.57 1 98.62 201 LEU B O 1
ATOM 4306 N N . VAL B 1 202 ? 15.133 -8.242 -14.977 1 98.88 202 VAL B N 1
ATOM 4307 C CA . VAL B 1 202 ? 14.359 -7.57 -13.93 1 98.88 202 VAL B CA 1
ATOM 4308 C C . VAL B 1 202 ? 13.016 -8.266 -13.758 1 98.88 202 VAL B C 1
ATOM 4310 O O . VAL B 1 202 ? 12.305 -8.523 -14.734 1 98.88 202 VAL B O 1
ATOM 4313 N N . TYR B 1 203 ? 12.711 -8.672 -12.555 1 98.94 203 TYR B N 1
ATOM 4314 C CA . TYR B 1 203 ? 11.391 -9.148 -12.164 1 98.94 203 TYR B CA 1
ATOM 4315 C C . TYR B 1 203 ? 10.656 -8.109 -11.328 1 98.94 203 TYR B C 1
ATOM 4317 O O . TYR B 1 203 ? 11.109 -7.746 -10.242 1 98.94 203 TYR B O 1
ATOM 4325 N N . ALA B 1 204 ? 9.578 -7.602 -11.859 1 98.94 204 ALA B N 1
ATOM 4326 C CA . ALA B 1 204 ? 8.742 -6.633 -11.164 1 98.94 204 ALA B CA 1
ATOM 4327 C C . ALA B 1 204 ? 7.391 -7.234 -10.797 1 98.94 204 ALA B C 1
ATOM 4329 O O . ALA B 1 204 ? 6.848 -8.047 -11.547 1 98.94 204 ALA B O 1
ATOM 4330 N N . TYR B 1 205 ? 6.848 -6.797 -9.633 1 98.88 205 TYR B N 1
ATOM 4331 C CA . TYR B 1 205 ? 5.617 -7.371 -9.094 1 98.88 205 TYR B CA 1
ATOM 4332 C C . TYR B 1 205 ? 4.625 -6.277 -8.719 1 98.88 205 TYR B C 1
ATOM 4334 O O . TYR B 1 205 ? 4.992 -5.289 -8.078 1 98.88 205 TYR B O 1
ATOM 4342 N N . TYR B 1 206 ? 3.361 -6.438 -9.109 1 98.81 206 TYR B N 1
ATOM 4343 C CA . TYR B 1 206 ? 2.27 -5.559 -8.711 1 98.81 206 TYR B CA 1
ATOM 4344 C C . TYR B 1 206 ? 1.059 -6.363 -8.25 1 98.81 206 TYR B C 1
ATOM 4346 O O . TYR B 1 206 ? 0.511 -7.16 -9.016 1 98.81 206 TYR B O 1
ATOM 4354 N N . GLY B 1 207 ? 0.527 -6.117 -7.023 1 98.69 207 GLY B N 1
ATOM 4355 C CA . GLY B 1 207 ? -0.388 -7.062 -6.41 1 98.69 207 GLY B CA 1
ATOM 4356 C C . GLY B 1 207 ? -1.777 -6.496 -6.188 1 98.69 207 GLY B C 1
ATOM 4357 O O . GLY B 1 207 ? -2.707 -7.23 -5.848 1 98.69 207 GLY B O 1
ATOM 4358 N N . ASP B 1 208 ? -2.047 -5.199 -6.52 1 98.56 208 ASP B N 1
ATOM 4359 C CA . ASP B 1 208 ? -3.264 -4.543 -6.047 1 98.56 208 ASP B CA 1
ATOM 4360 C C . ASP B 1 208 ? -4.48 -4.996 -6.848 1 98.56 208 ASP B C 1
ATOM 4362 O O . ASP B 1 208 ? -5.613 -4.918 -6.367 1 98.56 208 ASP B O 1
ATOM 4366 N N . LEU B 1 209 ? -4.297 -5.48 -8.062 1 98.88 209 LEU B N 1
ATOM 4367 C CA . LEU B 1 209 ? -5.43 -5.98 -8.836 1 98.88 209 LEU B CA 1
ATOM 4368 C C . LEU B 1 209 ? -6.059 -7.191 -8.156 1 98.88 209 LEU B C 1
ATOM 4370 O O . LEU B 1 209 ? -7.285 -7.289 -8.055 1 98.88 209 LEU B O 1
ATOM 4374 N N . ASP B 1 210 ? -5.234 -8.039 -7.691 1 98.75 210 ASP B N 1
ATOM 4375 C CA . ASP B 1 210 ? -5.68 -9.227 -6.973 1 98.75 210 ASP B CA 1
ATOM 4376 C C . ASP B 1 210 ? -6.438 -8.844 -5.699 1 98.75 210 ASP B C 1
ATOM 4378 O O . ASP B 1 210 ? -7.539 -9.344 -5.457 1 98.75 210 ASP B O 1
ATOM 4382 N N . THR B 1 211 ? -5.809 -7.969 -4.926 1 98.56 211 THR B N 1
ATOM 4383 C CA . THR B 1 211 ? -6.438 -7.539 -3.682 1 98.56 211 THR B CA 1
ATOM 4384 C C . THR B 1 211 ? -7.824 -6.965 -3.947 1 98.56 211 THR B C 1
ATOM 4386 O O . THR B 1 211 ? -8.781 -7.281 -3.236 1 98.56 211 THR B O 1
ATOM 4389 N N . THR B 1 212 ? -7.953 -6.156 -4.984 1 98.81 212 THR B N 1
ATOM 4390 C CA . THR B 1 212 ? -9.234 -5.555 -5.332 1 98.81 212 THR B CA 1
ATOM 4391 C C . THR B 1 212 ? -10.25 -6.625 -5.723 1 98.81 212 THR B C 1
ATOM 4393 O O . THR B 1 212 ? -11.414 -6.559 -5.332 1 98.81 212 THR B O 1
ATOM 4396 N N . GLY B 1 213 ? -9.781 -7.621 -6.465 1 98.75 213 GLY B N 1
ATOM 4397 C CA . GLY B 1 213 ? -10.656 -8.719 -6.848 1 98.75 213 GLY B CA 1
ATOM 4398 C C . GLY B 1 213 ? -11.148 -9.531 -5.668 1 98.75 213 GLY B C 1
ATOM 4399 O O . GLY B 1 213 ? -12.312 -9.945 -5.633 1 98.75 213 GLY B O 1
ATOM 4400 N N . HIS B 1 214 ? -10.258 -9.773 -4.742 1 98.69 214 HIS B N 1
ATOM 4401 C CA . HIS B 1 214 ? -10.641 -10.492 -3.539 1 98.69 214 HIS B CA 1
ATOM 4402 C C . HIS B 1 214 ? -11.734 -9.75 -2.773 1 98.69 214 HIS B C 1
ATOM 4404 O O . HIS B 1 214 ? -12.727 -10.344 -2.359 1 98.69 214 HIS B O 1
ATOM 4410 N N . VAL B 1 215 ? -11.562 -8.43 -2.613 1 98.44 215 VAL B N 1
ATOM 4411 C CA . VAL B 1 215 ? -12.391 -7.672 -1.675 1 98.44 215 VAL B CA 1
ATOM 4412 C C . VAL B 1 215 ? -13.664 -7.207 -2.369 1 98.44 215 VAL B C 1
ATOM 4414 O O . VAL B 1 215 ? -14.742 -7.219 -1.771 1 98.44 215 VAL B O 1
ATOM 4417 N N . ARG B 1 216 ? -13.531 -6.766 -3.695 1 98.56 216 ARG B N 1
ATOM 4418 C CA . ARG B 1 216 ? -14.664 -6.141 -4.367 1 98.56 216 ARG B CA 1
ATOM 4419 C C . ARG B 1 216 ? -15.258 -7.062 -5.426 1 98.56 216 ARG B C 1
ATOM 4421 O O . ARG B 1 216 ? -16.375 -6.844 -5.895 1 98.56 216 ARG B O 1
ATOM 4428 N N . GLY B 1 217 ? -14.516 -8.062 -5.816 1 98.06 217 GLY B N 1
ATOM 4429 C CA . GLY B 1 217 ? -14.922 -8.938 -6.906 1 98.06 217 GLY B CA 1
ATOM 4430 C C . GLY B 1 217 ? -14.242 -8.602 -8.227 1 98.06 217 GLY B C 1
ATOM 4431 O O . GLY B 1 217 ? -14.016 -7.426 -8.531 1 98.06 217 GLY B O 1
ATOM 4432 N N . PRO B 1 218 ? -13.906 -9.602 -9 1 97 218 PRO B N 1
ATOM 4433 C CA . PRO B 1 218 ? -13.195 -9.398 -10.266 1 97 218 PRO B CA 1
ATOM 4434 C C . PRO B 1 218 ? -14.086 -8.797 -11.352 1 97 218 PRO B C 1
ATOM 4436 O O . PRO B 1 218 ? -13.602 -8.484 -12.445 1 97 218 PRO B O 1
ATOM 4439 N N . SER B 1 219 ? -15.367 -8.562 -11.117 1 95.31 219 SER B N 1
ATOM 4440 C CA . SER B 1 219 ? -16.281 -7.945 -12.078 1 95.31 219 SER B CA 1
ATOM 4441 C C . SER B 1 219 ? -16.75 -6.578 -11.586 1 95.31 219 SER B C 1
ATOM 4443 O O . SER B 1 219 ? -17.672 -5.992 -12.156 1 95.31 219 SER B O 1
ATOM 4445 N N . SER B 1 220 ? -16.156 -6.109 -10.523 1 98.25 220 SER B N 1
ATOM 4446 C CA . SER B 1 220 ? -16.578 -4.844 -9.93 1 98.25 220 SER B CA 1
ATOM 4447 C C . SER B 1 220 ? -16.016 -3.658 -10.711 1 98.25 220 SER B C 1
ATOM 4449 O O . SER B 1 220 ? -15.031 -3.797 -11.438 1 98.25 220 SER B O 1
ATOM 4451 N N . ASP B 1 221 ? -16.641 -2.479 -10.586 1 98.25 221 ASP B N 1
ATOM 4452 C CA . ASP B 1 221 ? -16.109 -1.247 -11.156 1 98.25 221 ASP B CA 1
ATOM 4453 C C . ASP B 1 221 ? -14.727 -0.93 -10.586 1 98.25 221 ASP B C 1
ATOM 4455 O O . ASP B 1 221 ? -13.844 -0.465 -11.305 1 98.25 221 ASP B O 1
ATOM 4459 N N . ALA B 1 222 ? -14.555 -1.184 -9.266 1 98.75 222 ALA B N 1
ATOM 4460 C CA . ALA B 1 222 ? -13.258 -0.972 -8.633 1 98.75 222 ALA B CA 1
ATOM 4461 C C . ALA B 1 222 ? -12.164 -1.779 -9.328 1 98.75 222 ALA B C 1
ATOM 4463 O O . ALA B 1 222 ? -11.07 -1.268 -9.578 1 98.75 222 ALA B O 1
ATOM 4464 N N . TRP B 1 223 ? -12.492 -3.053 -9.648 1 98.81 223 TRP B N 1
ATOM 4465 C CA . TRP B 1 223 ? -11.531 -3.916 -10.328 1 98.81 223 TRP B CA 1
ATOM 4466 C C . TRP B 1 223 ? -11.219 -3.393 -11.727 1 98.81 223 TRP B C 1
ATOM 4468 O O . TRP B 1 223 ? -10.055 -3.365 -12.141 1 98.81 223 TRP B O 1
ATOM 4478 N N . LEU B 1 224 ? -12.219 -2.957 -12.445 1 98.75 224 LEU B N 1
ATOM 4479 C CA . LEU B 1 224 ? -12.016 -2.441 -13.797 1 98.75 224 LEU B CA 1
ATOM 4480 C C . LEU B 1 224 ? -11.156 -1.184 -13.773 1 98.75 224 LEU B C 1
ATOM 4482 O O . LEU B 1 224 ? -10.273 -1.011 -14.625 1 98.75 224 LEU B O 1
ATOM 4486 N N . LEU B 1 225 ? -11.43 -0.335 -12.844 1 98.81 225 LEU B N 1
ATOM 4487 C CA . LEU B 1 225 ? -10.625 0.871 -12.695 1 98.81 225 LEU B CA 1
ATOM 4488 C C . LEU B 1 225 ? -9.18 0.519 -12.359 1 98.81 225 LEU B C 1
ATOM 4490 O O . LEU B 1 225 ? -8.25 1.167 -12.836 1 98.81 225 LEU B O 1
ATOM 4494 N N . GLU B 1 226 ? -9.016 -0.5 -11.523 1 98.88 226 GLU B N 1
ATOM 4495 C CA . GLU B 1 226 ? -7.66 -0.943 -11.203 1 98.88 226 GLU B CA 1
ATOM 4496 C C . GLU B 1 226 ? -6.98 -1.571 -12.414 1 98.88 226 GLU B C 1
ATOM 4498 O O . GLU B 1 226 ? -5.766 -1.43 -12.594 1 98.88 226 GLU B O 1
ATOM 4503 N N . LEU B 1 227 ? -7.746 -2.309 -13.234 1 98.88 227 LEU B N 1
ATOM 4504 C CA . LEU B 1 227 ? -7.199 -2.848 -14.477 1 98.88 227 LEU B CA 1
ATOM 4505 C C . LEU B 1 227 ? -6.676 -1.73 -15.375 1 98.88 227 LEU B C 1
ATOM 4507 O O . LEU B 1 227 ? -5.594 -1.848 -15.953 1 98.88 227 LEU B O 1
ATOM 4511 N N . ALA B 1 228 ? -7.422 -0.652 -15.508 1 98.81 228 ALA B N 1
ATOM 4512 C CA . ALA B 1 228 ? -6.977 0.497 -16.297 1 98.81 228 ALA B CA 1
ATOM 4513 C C . ALA B 1 228 ? -5.672 1.067 -15.734 1 98.81 228 ALA B C 1
ATOM 4515 O O . ALA B 1 228 ? -4.781 1.447 -16.5 1 98.81 228 ALA B O 1
ATOM 4516 N N . HIS B 1 229 ? -5.68 1.079 -14.469 1 98.44 229 HIS B N 1
ATOM 4517 C CA . HIS B 1 229 ? -4.477 1.545 -13.781 1 98.44 229 HIS B CA 1
ATOM 4518 C C . HIS B 1 229 ? -3.283 0.649 -14.094 1 98.44 229 HIS B C 1
ATOM 4520 O O . HIS B 1 229 ? -2.195 1.143 -14.398 1 98.44 229 HIS B O 1
ATOM 4526 N N . VAL B 1 230 ? -3.424 -0.621 -14.016 1 98.75 230 VAL B N 1
ATOM 4527 C CA . VAL B 1 230 ? -2.398 -1.609 -14.328 1 98.75 230 VAL B CA 1
ATOM 4528 C C . VAL B 1 230 ? -1.925 -1.419 -15.766 1 98.75 230 VAL B C 1
ATOM 4530 O O . VAL B 1 230 ? -0.724 -1.476 -16.047 1 98.75 230 VAL B O 1
ATOM 4533 N N . ASP B 1 231 ? -2.873 -1.22 -16.641 1 98.88 231 ASP B N 1
ATOM 4534 C CA . ASP B 1 231 ? -2.557 -0.987 -18.047 1 98.88 231 ASP B CA 1
ATOM 4535 C C . ASP B 1 231 ? -1.604 0.196 -18.203 1 98.88 231 ASP B C 1
ATOM 4537 O O . ASP B 1 231 ? -0.627 0.117 -18.953 1 98.88 231 ASP B O 1
ATOM 4541 N N . ARG B 1 232 ? -1.847 1.26 -17.531 1 98.44 232 ARG B N 1
ATOM 4542 C CA . ARG B 1 232 ? -1.026 2.465 -17.609 1 98.44 232 ARG B CA 1
ATOM 4543 C C . ARG B 1 232 ? 0.358 2.221 -17.016 1 98.44 232 ARG B C 1
ATOM 4545 O O . ARG B 1 232 ? 1.355 2.74 -17.516 1 98.44 232 ARG B O 1
ATOM 4552 N N . ILE B 1 233 ? 0.433 1.449 -15.922 1 98.81 233 ILE B N 1
ATOM 4553 C CA . ILE B 1 233 ? 1.723 1.106 -15.328 1 98.81 233 ILE B CA 1
ATOM 4554 C C . ILE B 1 233 ? 2.588 0.39 -16.359 1 98.81 233 ILE B C 1
ATOM 4556 O O . ILE B 1 233 ? 3.752 0.748 -16.562 1 98.81 233 ILE B O 1
ATOM 4560 N N . ALA B 1 234 ? 1.995 -0.619 -17.016 1 98.88 234 ALA B N 1
ATOM 4561 C CA . ALA B 1 234 ? 2.727 -1.371 -18.031 1 98.88 234 ALA B CA 1
ATOM 4562 C C . ALA B 1 234 ? 3.174 -0.46 -19.172 1 98.88 234 ALA B C 1
ATOM 4564 O O . ALA B 1 234 ? 4.312 -0.552 -19.641 1 98.88 234 ALA B O 1
ATOM 4565 N N . ALA B 1 235 ? 2.297 0.448 -19.578 1 98.81 235 ALA B N 1
ATOM 4566 C CA . ALA B 1 235 ? 2.621 1.383 -20.641 1 98.81 235 ALA B CA 1
ATOM 4567 C C . ALA B 1 235 ? 3.756 2.318 -20.234 1 98.81 235 ALA B C 1
ATOM 4569 O O . ALA B 1 235 ? 4.656 2.598 -21.031 1 98.81 235 ALA B O 1
ATOM 4570 N N . ASP B 1 236 ? 3.703 2.844 -19.031 1 98.56 236 ASP B N 1
ATOM 4571 C CA . ASP B 1 236 ? 4.734 3.736 -18.516 1 98.56 236 ASP B CA 1
ATOM 4572 C C . ASP B 1 236 ? 6.098 3.047 -18.5 1 98.56 236 ASP B C 1
ATOM 4574 O O . ASP B 1 236 ? 7.113 3.662 -18.828 1 98.56 236 ASP B O 1
ATOM 4578 N N . ILE B 1 237 ? 6.113 1.756 -18.094 1 98.81 237 ILE B N 1
ATOM 4579 C CA . ILE B 1 237 ? 7.355 0.995 -18.094 1 98.81 237 ILE B CA 1
ATOM 4580 C C . ILE B 1 237 ? 7.859 0.827 -19.516 1 98.81 237 ILE B C 1
ATOM 4582 O O . ILE B 1 237 ? 9.031 1.07 -19.812 1 98.81 237 ILE B O 1
ATOM 4586 N N . ALA B 1 238 ? 6.969 0.454 -20.406 1 98.56 238 ALA B N 1
ATOM 4587 C CA . ALA B 1 238 ? 7.328 0.217 -21.812 1 98.56 238 ALA B CA 1
ATOM 4588 C C . ALA B 1 238 ? 7.941 1.466 -22.438 1 98.56 238 ALA B C 1
ATOM 4590 O O . ALA B 1 238 ? 8.93 1.379 -23.156 1 98.56 238 ALA B O 1
ATOM 4591 N N . GLU B 1 239 ? 7.387 2.605 -22.109 1 97.25 239 GLU B N 1
ATOM 4592 C CA . GLU B 1 239 ? 7.82 3.877 -22.688 1 97.25 239 GLU B CA 1
ATOM 4593 C C . GLU B 1 239 ? 9.242 4.219 -22.25 1 97.25 239 GLU B C 1
ATOM 4595 O O . GLU B 1 239 ? 9.922 5.023 -22.891 1 97.25 239 GLU B O 1
ATOM 4600 N N . ARG B 1 240 ? 9.711 3.596 -21.25 1 96.06 240 ARG B N 1
ATOM 4601 C CA . ARG B 1 240 ? 10.977 4.004 -20.641 1 96.06 240 ARG B CA 1
ATOM 4602 C C . ARG B 1 240 ? 12.023 2.908 -20.797 1 96.06 240 ARG B C 1
ATOM 4604 O O . ARG B 1 240 ? 13.133 3.033 -20.266 1 96.06 240 ARG B O 1
ATOM 4611 N N . LEU B 1 241 ? 11.695 1.871 -21.484 1 96.81 241 LEU B N 1
ATOM 4612 C CA . LEU B 1 241 ? 12.648 0.785 -21.703 1 96.81 241 LEU B CA 1
ATOM 4613 C C . LEU B 1 241 ? 13.867 1.275 -22.484 1 96.81 241 LEU B C 1
ATOM 4615 O O . LEU B 1 241 ? 13.734 2.076 -23.422 1 96.81 241 LEU B O 1
ATOM 4619 N N . PRO B 1 242 ? 15.055 0.861 -22.062 1 95.56 242 PRO B N 1
ATOM 4620 C CA . PRO B 1 242 ? 16.203 1.126 -22.938 1 95.56 242 PRO B CA 1
ATOM 4621 C C . PRO B 1 242 ? 16.094 0.435 -24.297 1 95.56 242 PRO B C 1
ATOM 4623 O O . PRO B 1 242 ? 15.25 -0.447 -24.469 1 95.56 242 PRO B O 1
ATOM 4626 N N . ARG B 1 243 ? 16.984 0.832 -25.172 1 91.25 243 ARG B N 1
ATOM 4627 C CA . ARG B 1 243 ? 16.984 0.229 -26.5 1 91.25 243 ARG B CA 1
ATOM 4628 C C . ARG B 1 243 ? 17.281 -1.266 -26.422 1 91.25 243 ARG B C 1
ATOM 4630 O O . ARG B 1 243 ? 18.109 -1.698 -25.625 1 91.25 243 ARG B O 1
ATOM 4637 N N . ASP B 1 244 ? 16.609 -2.111 -27.141 1 88.5 244 ASP B N 1
ATOM 4638 C CA . ASP B 1 244 ? 16.797 -3.549 -27.312 1 88.5 244 ASP B CA 1
ATOM 4639 C C . ASP B 1 244 ? 16.344 -4.312 -26.062 1 88.5 244 ASP B C 1
ATOM 4641 O O . ASP B 1 244 ? 16.766 -5.453 -25.844 1 88.5 244 ASP B O 1
ATOM 4645 N N . ALA B 1 245 ? 15.586 -3.596 -25.188 1 96.31 245 ALA B N 1
ATOM 4646 C CA . ALA B 1 245 ? 15 -4.281 -24.047 1 96.31 245 ALA B CA 1
ATOM 4647 C C . ALA B 1 245 ? 13.625 -4.844 -24.391 1 96.31 245 ALA B C 1
ATOM 4649 O O . ALA B 1 245 ? 13.008 -4.441 -25.375 1 96.31 245 ALA B O 1
ATOM 4650 N N . ALA B 1 246 ? 13.195 -5.801 -23.641 1 97.75 246 ALA B N 1
ATOM 4651 C CA . ALA B 1 246 ? 11.867 -6.395 -23.812 1 97.75 246 ALA B CA 1
ATOM 4652 C C . ALA B 1 246 ? 11.117 -6.43 -22.484 1 97.75 246 ALA B C 1
ATOM 4654 O O . ALA B 1 246 ? 11.727 -6.598 -21.422 1 97.75 246 ALA B O 1
ATOM 4655 N N . LEU B 1 247 ? 9.852 -6.168 -22.562 1 98.62 247 LEU B N 1
ATOM 4656 C CA . LEU B 1 247 ? 8.938 -6.262 -21.438 1 98.62 247 LEU B CA 1
ATOM 4657 C C . LEU B 1 247 ? 7.957 -7.418 -21.625 1 98.62 247 LEU B C 1
ATOM 4659 O O . LEU B 1 247 ? 7.305 -7.52 -22.672 1 98.62 247 LEU B O 1
ATOM 4663 N N . PHE B 1 248 ? 7.953 -8.32 -20.688 1 98.81 248 PHE B N 1
ATOM 4664 C CA . PHE B 1 248 ? 6.98 -9.398 -20.609 1 98.81 248 PHE B CA 1
ATOM 4665 C C . PHE B 1 248 ? 6.004 -9.172 -19.469 1 98.81 248 PHE B C 1
ATOM 4667 O O . PHE B 1 248 ? 6.414 -9.031 -18.312 1 98.81 248 PHE B O 1
ATOM 4674 N N . VAL B 1 249 ? 4.707 -9.078 -19.766 1 98.94 249 VAL B N 1
ATOM 4675 C CA . VAL B 1 249 ? 3.689 -8.906 -18.734 1 98.94 249 VAL B CA 1
ATOM 4676 C C . VAL B 1 249 ? 2.881 -10.195 -18.594 1 98.94 249 VAL B C 1
ATOM 4678 O O . VAL B 1 249 ? 2.334 -10.711 -19.562 1 98.94 249 VAL B O 1
ATOM 4681 N N . THR B 1 250 ? 2.848 -10.734 -17.406 1 98.88 250 THR B N 1
ATOM 4682 C CA . THR B 1 250 ? 2.105 -11.961 -17.141 1 98.88 250 THR B CA 1
ATOM 4683 C C . THR B 1 250 ? 1.415 -11.898 -15.781 1 98.88 250 THR B C 1
ATOM 4685 O O . THR B 1 250 ? 1.263 -10.82 -15.203 1 98.88 250 THR B O 1
ATOM 4688 N N . ALA B 1 251 ? 0.842 -13.039 -15.328 1 98.88 251 ALA B N 1
ATOM 4689 C CA . ALA B 1 251 ? 0.113 -13.133 -14.062 1 98.88 251 ALA B CA 1
ATOM 4690 C C . ALA B 1 251 ? 0.389 -14.461 -13.367 1 98.88 251 ALA B C 1
ATOM 4692 O O . ALA B 1 251 ? 0.986 -15.367 -13.961 1 98.88 251 ALA B O 1
ATOM 4693 N N . ASP B 1 252 ? -0.023 -14.492 -12.109 1 98.88 252 ASP B N 1
ATOM 4694 C CA . ASP B 1 252 ? 0.165 -15.727 -11.352 1 98.88 252 ASP B CA 1
ATOM 4695 C C . ASP B 1 252 ? -1.113 -16.562 -11.336 1 98.88 252 ASP B C 1
ATOM 4697 O O . ASP B 1 252 ? -1.072 -17.766 -11.055 1 98.88 252 ASP B O 1
ATOM 4701 N N . HIS B 1 253 ? -2.221 -15.961 -11.609 1 98.75 253 HIS B N 1
ATOM 4702 C CA . HIS B 1 253 ? -3.516 -16.625 -11.727 1 98.75 253 HIS B CA 1
ATOM 4703 C C . HIS B 1 253 ? -4.602 -15.641 -12.156 1 98.75 253 HIS B C 1
ATOM 4705 O O . HIS B 1 253 ? -4.363 -14.43 -12.211 1 98.75 253 HIS B O 1
ATOM 4711 N N . GLY B 1 254 ? -5.715 -16.266 -12.555 1 98.5 254 GLY B N 1
ATOM 4712 C CA . GLY B 1 254 ? -6.938 -15.484 -12.641 1 98.5 254 GLY B CA 1
ATOM 4713 C C . GLY B 1 254 ? -7.777 -15.547 -11.383 1 98.5 254 GLY B C 1
ATOM 4714 O O . GLY B 1 254 ? -7.246 -15.711 -10.281 1 98.5 254 GLY B O 1
ATOM 4715 N N . MET B 1 255 ? -9.055 -15.273 -11.586 1 98.38 255 MET B N 1
ATOM 4716 C CA . MET B 1 255 ? -9.93 -15.195 -10.422 1 98.38 255 MET B CA 1
ATOM 4717 C C . MET B 1 255 ? -11.391 -15.344 -10.82 1 98.38 255 MET B C 1
ATOM 4719 O O . MET B 1 255 ? -11.773 -14.992 -11.945 1 98.38 255 MET B O 1
ATOM 4723 N N . VAL B 1 256 ? -12.156 -15.914 -9.953 1 98.25 256 VAL B N 1
ATOM 4724 C CA . VAL B 1 256 ? -13.602 -15.953 -10.133 1 98.25 256 VAL B CA 1
ATOM 4725 C C . VAL B 1 256 ? -14.297 -15.32 -8.938 1 98.25 256 VAL B C 1
ATOM 4727 O O . VAL B 1 256 ? -13.711 -15.211 -7.855 1 98.25 256 VAL B O 1
ATOM 4730 N N . GLU B 1 257 ? -15.484 -14.875 -9.164 1 98.06 257 GLU B N 1
ATOM 4731 C CA . GLU B 1 257 ? -16.359 -14.516 -8.047 1 98.06 257 GLU B CA 1
ATOM 4732 C C . GLU B 1 257 ? -17.016 -15.75 -7.441 1 98.06 257 GLU B C 1
ATOM 4734 O O . GLU B 1 257 ? -17.625 -16.547 -8.148 1 98.06 257 GLU B O 1
ATOM 4739 N N . LEU B 1 258 ? -16.859 -15.852 -6.18 1 97.31 258 LEU B N 1
ATOM 4740 C CA . LEU B 1 258 ? -17.359 -17.062 -5.527 1 97.31 258 LEU B CA 1
ATOM 4741 C C . LEU B 1 258 ? -18.875 -17.109 -5.535 1 97.31 258 LEU B C 1
ATOM 4743 O O . LEU B 1 258 ? -19.531 -16.125 -5.152 1 97.31 258 LEU B O 1
ATOM 4747 N N . GLY B 1 259 ? -19.453 -18.156 -6.055 1 96.25 259 GLY B N 1
ATOM 4748 C CA . GLY B 1 259 ? -20.875 -18.422 -5.984 1 96.25 259 GLY B CA 1
ATOM 4749 C C . GLY B 1 259 ? -21.297 -19.094 -4.695 1 96.25 259 GLY B C 1
ATOM 4750 O O . GLY B 1 259 ? -21.109 -18.547 -3.607 1 96.25 259 GLY B O 1
ATOM 4751 N N . GLU B 1 260 ? -21.609 -20.328 -4.84 1 95.44 260 GLU B N 1
ATOM 4752 C CA . GLU B 1 260 ? -22.031 -21.094 -3.674 1 95.44 260 GLU B CA 1
ATOM 4753 C C . GLU B 1 260 ? -20.859 -21.359 -2.734 1 95.44 260 GLU B C 1
ATOM 4755 O O . GLU B 1 260 ? -19.766 -21.719 -3.18 1 95.44 260 GLU B O 1
ATOM 4760 N N . ARG B 1 261 ? -21.094 -21.141 -1.492 1 97.19 261 ARG B N 1
ATOM 4761 C CA . ARG B 1 261 ? -20.109 -21.375 -0.447 1 97.19 261 ARG B CA 1
ATOM 4762 C C . ARG B 1 261 ? -20.531 -22.531 0.461 1 97.19 261 ARG B C 1
ATOM 4764 O O . ARG B 1 261 ? -21.656 -22.531 0.971 1 97.19 261 ARG B O 1
ATOM 4771 N N . ILE B 1 262 ? -19.75 -23.453 0.591 1 98.44 262 ILE B N 1
ATOM 4772 C CA . ILE B 1 262 ? -19.953 -24.531 1.555 1 98.44 262 ILE B CA 1
ATOM 4773 C C . ILE B 1 262 ? -19.031 -24.344 2.748 1 98.44 262 ILE B C 1
ATOM 4775 O O . ILE B 1 262 ? -17.797 -24.281 2.586 1 98.44 262 ILE B O 1
ATOM 4779 N N . ASP B 1 263 ? -19.625 -24.234 3.916 1 98.56 263 ASP B N 1
ATOM 4780 C CA . ASP B 1 263 ? -18.828 -23.969 5.109 1 98.56 263 ASP B CA 1
ATOM 4781 C C . ASP B 1 263 ? -18.438 -25.266 5.805 1 98.56 263 ASP B C 1
ATOM 4783 O O . ASP B 1 263 ? -19.25 -25.875 6.5 1 98.56 263 ASP B O 1
ATOM 4787 N N . PHE B 1 264 ? -17.234 -25.609 5.672 1 98.62 264 PHE B N 1
ATOM 4788 C CA . PHE B 1 264 ? -16.672 -26.812 6.297 1 98.62 264 PHE B CA 1
ATOM 4789 C C . PHE B 1 264 ? -16.922 -26.797 7.801 1 98.62 264 PHE B C 1
ATOM 4791 O O . PHE B 1 264 ? -17.25 -27.828 8.391 1 98.62 264 PHE B O 1
ATOM 4798 N N . ASP B 1 265 ? -16.766 -25.672 8.438 1 97.81 265 ASP B N 1
ATOM 4799 C CA . ASP B 1 265 ? -16.844 -25.562 9.891 1 97.81 265 ASP B CA 1
ATOM 4800 C C . ASP B 1 265 ? -18.25 -25.859 10.398 1 97.81 265 ASP B C 1
ATOM 4802 O O . ASP B 1 265 ? -18.438 -26.219 11.562 1 97.81 265 ASP B O 1
ATOM 4806 N N . GLU B 1 266 ? -19.172 -25.828 9.492 1 97.38 266 GLU B N 1
ATOM 4807 C CA . GLU B 1 266 ? -20.562 -26.016 9.914 1 97.38 266 GLU B CA 1
ATOM 4808 C C . GLU B 1 266 ? -21.156 -27.281 9.312 1 97.38 266 GLU B C 1
ATOM 4810 O O . GLU B 1 266 ? -22.375 -27.484 9.336 1 97.38 266 GLU B O 1
ATOM 4815 N N . HIS B 1 267 ? -20.344 -28.094 8.758 1 97.75 267 HIS B N 1
ATOM 4816 C CA . HIS B 1 267 ? -20.812 -29.281 8.07 1 97.75 267 HIS B CA 1
ATOM 4817 C C . HIS B 1 267 ? -20.203 -30.547 8.672 1 97.75 267 HIS B C 1
ATOM 4819 O O . HIS B 1 267 ? -19.125 -30.984 8.258 1 97.75 267 HIS B O 1
ATOM 4825 N N . ASP B 1 268 ? -20.953 -31.234 9.492 1 97.44 268 ASP B N 1
ATOM 4826 C CA . ASP B 1 268 ? -20.453 -32.406 10.211 1 97.44 268 ASP B CA 1
ATOM 4827 C C . ASP B 1 268 ? -20.016 -33.5 9.234 1 97.44 268 ASP B C 1
ATOM 4829 O O . ASP B 1 268 ? -19.016 -34.156 9.461 1 97.44 268 ASP B O 1
ATOM 4833 N N . GLY B 1 269 ? -20.719 -33.656 8.211 1 97.94 269 GLY B N 1
ATOM 4834 C CA . GLY B 1 269 ? -20.406 -34.656 7.219 1 97.94 269 GLY B CA 1
ATOM 4835 C C . GLY B 1 269 ? -19.062 -34.438 6.551 1 97.94 269 GLY B C 1
ATOM 4836 O O . GLY B 1 269 ? -18.344 -35.406 6.258 1 97.94 269 GLY B O 1
ATOM 4837 N N . LEU B 1 270 ? -18.703 -33.188 6.348 1 98.56 270 LEU B N 1
ATOM 4838 C CA . LEU B 1 270 ? -17.406 -32.875 5.746 1 98.56 270 LEU B CA 1
ATOM 4839 C C . LEU B 1 270 ? -16.281 -33 6.766 1 98.56 270 LEU B C 1
ATOM 4841 O O . LEU B 1 270 ? -15.141 -33.312 6.406 1 98.56 270 LEU B O 1
ATOM 4845 N N . ARG B 1 271 ? -16.578 -32.844 7.969 1 98.56 271 ARG B N 1
ATOM 4846 C CA . ARG B 1 271 ? -15.555 -32.812 9.008 1 98.56 271 ARG B CA 1
ATOM 4847 C C . ARG B 1 271 ? -15.195 -34.25 9.461 1 98.56 271 ARG B C 1
ATOM 4849 O O . ARG B 1 271 ? -14.102 -34.469 9.984 1 98.56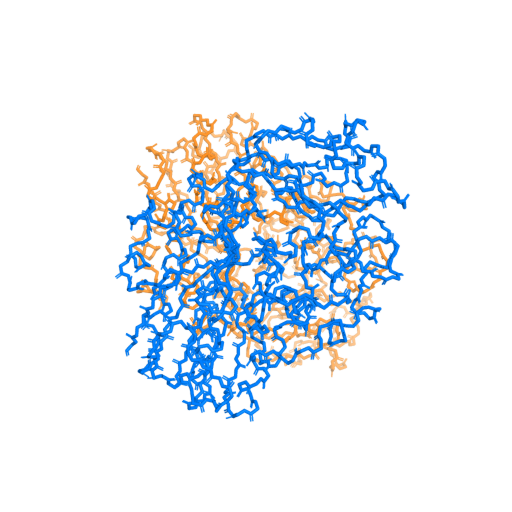 271 ARG B O 1
ATOM 4856 N N . ALA B 1 272 ? -16.109 -35.188 9.297 1 98.31 272 ALA B N 1
ATOM 4857 C CA . ALA B 1 272 ? -15.883 -36.562 9.758 1 98.31 272 ALA B CA 1
ATOM 4858 C C . ALA B 1 272 ? -14.648 -37.156 9.102 1 98.31 272 ALA B C 1
ATOM 4860 O O . ALA B 1 272 ? -14.531 -37.188 7.871 1 98.31 272 ALA B O 1
ATOM 4861 N N . GLY B 1 273 ? -13.656 -37.594 9.938 1 98.56 273 GLY B N 1
ATOM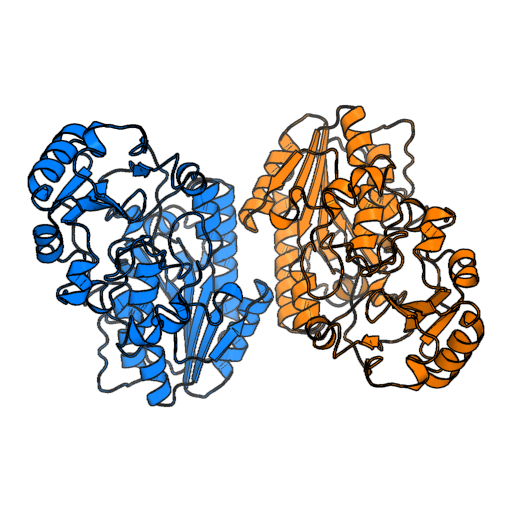 4862 C CA . GLY B 1 273 ? -12.469 -38.281 9.461 1 98.56 273 GLY B CA 1
ATOM 4863 C C . GLY B 1 273 ? -11.383 -37.312 8.984 1 98.56 273 GLY B C 1
ATOM 4864 O O . GLY B 1 273 ? -10.336 -37.75 8.516 1 98.56 273 GLY B O 1
ATOM 4865 N N . VAL B 1 274 ? -11.648 -36.062 9.062 1 98.75 274 VAL B N 1
ATOM 4866 C CA . VAL B 1 274 ? -10.695 -35.062 8.594 1 98.75 274 VAL B CA 1
ATOM 4867 C C . VAL B 1 274 ? -9.859 -34.562 9.766 1 98.75 274 VAL B C 1
ATOM 4869 O O . VAL B 1 274 ? -10.398 -34.125 10.789 1 98.75 274 VAL B O 1
ATOM 4872 N N . ARG B 1 275 ? -8.57 -34.625 9.688 1 97.44 275 ARG B N 1
ATOM 4873 C CA . ARG B 1 275 ? -7.648 -34.156 10.719 1 97.44 275 ARG B CA 1
ATOM 4874 C C . ARG B 1 275 ? -7.344 -32.656 10.547 1 97.44 275 ARG B C 1
ATOM 4876 O O . ARG B 1 275 ? -7.352 -31.906 11.516 1 97.44 275 ARG B O 1
ATOM 4883 N N . GLN B 1 276 ? -7 -32.25 9.352 1 97.12 276 GLN B N 1
ATOM 4884 C CA . GLN B 1 276 ? -6.727 -30.859 8.992 1 97.12 276 GLN B CA 1
ATOM 4885 C C . GLN B 1 276 ? -7.262 -30.547 7.598 1 97.12 276 GLN B C 1
ATOM 4887 O O . GLN B 1 276 ? -7.352 -31.422 6.742 1 97.12 276 GLN B O 1
ATOM 4892 N N . LEU B 1 277 ? -7.707 -29.312 7.418 1 98.31 277 LEU B N 1
ATOM 4893 C CA . LEU B 1 277 ? -8.109 -28.844 6.098 1 98.31 277 LEU B CA 1
ATOM 4894 C C . LEU B 1 277 ? -7.191 -27.719 5.625 1 98.31 277 LEU B C 1
ATOM 4896 O O . LEU B 1 277 ? -7.23 -26.609 6.168 1 98.31 277 LEU B O 1
ATOM 4900 N N . GLY B 1 278 ? -6.367 -28.047 4.648 1 98.19 278 GLY B N 1
ATOM 4901 C CA . GLY B 1 278 ? -5.434 -27.062 4.109 1 98.19 278 GLY B CA 1
ATOM 4902 C C . GLY B 1 278 ? -5.879 -26.484 2.781 1 98.19 278 GLY B C 1
ATOM 4903 O O . GLY B 1 278 ? -7.062 -26.547 2.438 1 98.19 278 GLY B O 1
ATOM 4904 N N . GLY B 1 279 ? -4.961 -25.844 2.145 1 98.12 279 GLY B N 1
ATOM 4905 C CA . GLY B 1 279 ? -5.25 -25.188 0.875 1 98.12 279 GLY B CA 1
ATOM 4906 C C . GLY B 1 279 ? -5.988 -23.875 1.033 1 98.12 279 GLY B C 1
ATOM 4907 O O . GLY B 1 279 ? -5.688 -23.094 1.938 1 98.12 279 GLY B O 1
ATOM 4908 N N . GLU B 1 280 ? -6.824 -23.609 0.09 1 97.81 280 GLU B N 1
ATOM 4909 C CA . GLU B 1 280 ? -7.672 -22.422 0.007 1 97.81 280 GLU B CA 1
ATOM 4910 C C . GLU B 1 280 ? -9.062 -22.781 -0.515 1 97.81 280 GLU B C 1
ATOM 4912 O O . GLU B 1 280 ? -9.305 -23.906 -0.938 1 97.81 280 GLU B O 1
ATOM 4917 N N . PRO B 1 281 ? -9.977 -21.922 -0.483 1 98.56 281 PRO B N 1
ATOM 4918 C CA . PRO B 1 281 ? -11.383 -22.281 -0.703 1 98.56 281 PRO B CA 1
ATOM 4919 C C . PRO B 1 281 ? -11.609 -23 -2.033 1 98.56 281 PRO B C 1
ATOM 4921 O O . PRO B 1 281 ? -12.516 -23.828 -2.148 1 98.56 281 PRO B O 1
ATOM 4924 N N . ARG B 1 282 ? -10.742 -22.734 -3.012 1 98.75 2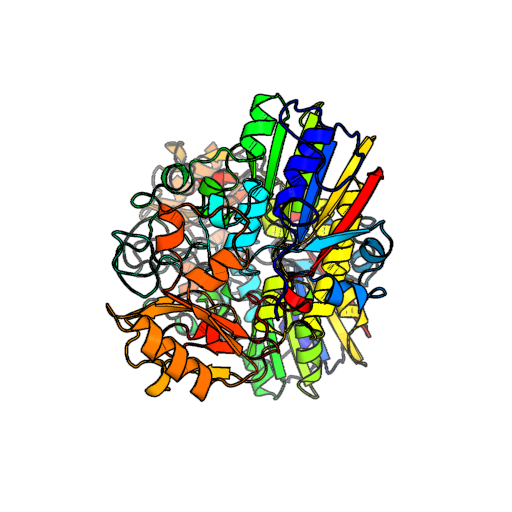82 ARG B N 1
ATOM 4925 C CA . ARG B 1 282 ? -11.008 -23.297 -4.332 1 98.75 282 ARG B CA 1
ATOM 4926 C C . ARG B 1 282 ? -10 -24.391 -4.668 1 98.75 282 ARG B C 1
ATOM 4928 O O . ARG B 1 282 ? -9.922 -24.844 -5.816 1 98.75 282 ARG B O 1
ATOM 4935 N N . ALA B 1 283 ? -9.211 -24.766 -3.713 1 98.81 283 ALA B N 1
ATOM 4936 C CA . ALA B 1 283 ? -8.289 -25.891 -3.805 1 98.81 283 ALA B CA 1
ATOM 4937 C C . ALA B 1 283 ? -7.953 -26.438 -2.42 1 98.81 283 ALA B C 1
ATOM 4939 O O . ALA B 1 283 ? -6.895 -26.125 -1.865 1 98.81 283 ALA B O 1
ATOM 4940 N N . ARG B 1 284 ? -8.797 -27.297 -1.934 1 98.88 284 ARG B N 1
ATOM 4941 C CA . ARG B 1 284 ? -8.617 -27.781 -0.569 1 98.88 284 ARG B CA 1
ATOM 4942 C C . ARG B 1 284 ? -7.809 -29.078 -0.547 1 98.88 284 ARG B C 1
ATOM 4944 O O . ARG B 1 284 ? -8.016 -29.953 -1.378 1 98.88 284 ARG B O 1
ATOM 4951 N N . HIS B 1 285 ? -6.891 -29.125 0.322 1 98.81 285 HIS B N 1
ATOM 4952 C CA . HIS B 1 285 ? -6.184 -30.328 0.729 1 98.81 285 HIS B CA 1
ATOM 4953 C C . HIS B 1 285 ? -6.785 -30.906 2.004 1 98.81 285 HIS B C 1
ATOM 4955 O O . HIS B 1 285 ? -6.672 -30.312 3.078 1 98.81 285 HIS B O 1
ATOM 4961 N N . VAL B 1 286 ? -7.348 -32.062 1.848 1 98.88 286 VAL B N 1
ATOM 4962 C CA . VAL B 1 286 ? -7.965 -32.719 2.996 1 98.88 286 VAL B CA 1
ATOM 4963 C C . VAL B 1 286 ? -7 -33.75 3.588 1 98.88 286 VAL B C 1
ATOM 4965 O O . VAL B 1 286 ? -6.703 -34.75 2.957 1 98.88 286 VAL B O 1
ATOM 4968 N N . TYR B 1 287 ? -6.504 -33.406 4.73 1 98.62 287 TYR B N 1
ATOM 4969 C CA . TYR B 1 287 ? -5.668 -34.344 5.477 1 98.62 287 TYR B CA 1
ATOM 4970 C C . TYR B 1 287 ? -6.512 -35.188 6.426 1 98.62 287 TYR B C 1
ATOM 4972 O O . TYR B 1 287 ? -7.113 -34.656 7.367 1 98.62 287 TYR B O 1
ATOM 4980 N N . THR B 1 288 ? -6.508 -36.5 6.223 1 98.56 288 THR B N 1
ATOM 4981 C CA . THR B 1 288 ? -7.477 -37.375 6.879 1 98.56 288 THR B CA 1
ATOM 4982 C C . THR B 1 288 ? -6.824 -38.125 8.031 1 98.56 288 THR B C 1
ATOM 4984 O O . THR B 1 288 ? -5.598 -38.219 8.117 1 98.56 288 THR B O 1
ATOM 4987 N N . GLU B 1 289 ? -7.691 -38.625 8.898 1 98.19 289 GLU B N 1
ATOM 4988 C CA . GLU B 1 289 ? -7.238 -39.625 9.852 1 98.19 289 GLU B CA 1
ATOM 4989 C C . GLU B 1 289 ? -6.691 -40.875 9.133 1 98.19 289 GLU B C 1
ATOM 4991 O O . GLU B 1 289 ? -7.109 -41.188 8.023 1 98.19 289 GLU B O 1
ATOM 4996 N N . PRO B 1 290 ? -5.734 -41.562 9.867 1 97.12 290 PRO B N 1
ATOM 4997 C CA . PRO B 1 290 ? -5.188 -42.75 9.234 1 97.12 290 PRO B CA 1
ATOM 4998 C C . PRO B 1 290 ? -6.277 -43.75 8.805 1 97.12 290 PRO B C 1
ATOM 5000 O O . PRO B 1 290 ? -7.145 -44.094 9.602 1 97.12 290 PRO B O 1
ATOM 5003 N N . GLY B 1 291 ? -6.305 -44.062 7.527 1 97.44 291 GLY B N 1
ATOM 5004 C CA . GLY B 1 291 ? -7.207 -45.062 6.996 1 97.44 291 GLY B CA 1
ATOM 5005 C C . GLY B 1 291 ? -8.547 -44.5 6.562 1 97.44 291 GLY B C 1
ATOM 5006 O O . GLY B 1 291 ? -9.391 -45.219 6.023 1 97.44 291 GLY B O 1
ATOM 5007 N N . ALA B 1 292 ? -8.695 -43.188 6.668 1 98.38 292 ALA B N 1
ATOM 5008 C CA . ALA B 1 292 ? -10.031 -42.625 6.469 1 98.38 292 ALA B CA 1
ATOM 5009 C C . ALA B 1 292 ? -10.156 -42 5.082 1 98.38 292 ALA B C 1
ATOM 5011 O O . ALA B 1 292 ? -11.234 -41.531 4.711 1 98.38 292 ALA B O 1
ATOM 5012 N N . ALA B 1 293 ? -9.117 -42.031 4.254 1 98.44 293 ALA B N 1
ATOM 5013 C CA . ALA B 1 293 ? -9.086 -41.281 3 1 98.44 293 ALA B CA 1
ATOM 5014 C C . ALA B 1 293 ? -10.219 -41.719 2.076 1 98.44 293 ALA B C 1
ATOM 5016 O O . ALA B 1 293 ? -10.898 -40.875 1.488 1 98.44 293 ALA B O 1
ATOM 5017 N N . GLY B 1 294 ? -10.43 -42.938 1.922 1 98.44 294 GLY B N 1
ATOM 5018 C CA . GLY B 1 294 ? -11.484 -43.438 1.062 1 98.44 294 GLY B CA 1
ATOM 5019 C C . GLY B 1 294 ? -12.867 -43 1.505 1 98.44 294 GLY B C 1
ATOM 5020 O O . GLY B 1 294 ? -13.68 -42.562 0.685 1 98.44 294 GLY B O 1
ATOM 5021 N N . ASP B 1 295 ? -13.141 -43.156 2.816 1 98.44 295 ASP B N 1
ATOM 5022 C CA . ASP B 1 295 ? -14.43 -42.75 3.375 1 98.44 295 ASP B CA 1
ATOM 5023 C C . ASP B 1 295 ? -14.664 -41.25 3.229 1 98.44 295 ASP B C 1
ATOM 5025 O O . ASP B 1 295 ? -15.773 -40.812 2.902 1 98.44 295 ASP B O 1
ATOM 5029 N N . VAL B 1 296 ? -13.617 -40.531 3.459 1 98.75 296 VAL B N 1
ATOM 5030 C CA . VAL B 1 296 ? -13.703 -39.094 3.346 1 98.75 296 VAL B CA 1
ATOM 5031 C C . VAL B 1 296 ? -13.992 -38.688 1.898 1 98.75 296 VAL B C 1
ATOM 5033 O O . VAL B 1 296 ? -14.891 -37.875 1.634 1 98.75 296 VAL B O 1
ATOM 5036 N N . ALA B 1 297 ? -13.266 -39.281 0.95 1 98.75 297 ALA B N 1
ATOM 5037 C CA . ALA B 1 297 ? -13.492 -39 -0.464 1 98.75 297 ALA B CA 1
ATOM 5038 C C . ALA B 1 297 ? -14.93 -39.312 -0.866 1 98.75 297 ALA B C 1
ATOM 5040 O O . ALA B 1 297 ? -15.57 -38.531 -1.576 1 98.75 297 ALA B O 1
ATOM 5041 N N . ALA B 1 298 ? -15.438 -40.406 -0.395 1 98.5 298 ALA B N 1
ATOM 5042 C CA . ALA B 1 298 ? -16.797 -40.812 -0.721 1 98.5 298 ALA B CA 1
ATOM 5043 C C . ALA B 1 298 ? -17.828 -39.844 -0.147 1 98.5 298 ALA B C 1
ATOM 5045 O O . ALA B 1 298 ? -18.75 -39.406 -0.846 1 98.5 298 ALA B O 1
ATOM 5046 N N . ALA B 1 299 ? -17.656 -39.531 1.099 1 98.56 299 ALA B N 1
ATOM 5047 C CA . ALA B 1 299 ? -18.562 -38.594 1.757 1 98.56 299 ALA B CA 1
ATOM 5048 C C . ALA B 1 299 ? -18.562 -37.219 1.059 1 98.56 299 ALA B C 1
ATOM 5050 O O . ALA B 1 299 ? -19.625 -36.656 0.804 1 98.56 299 ALA B O 1
ATOM 5051 N N . TRP B 1 300 ? -17.312 -36.719 0.75 1 98.81 300 TRP B N 1
ATOM 5052 C CA . TRP B 1 300 ? -17.203 -35.438 0.095 1 98.81 300 TRP B CA 1
ATOM 5053 C C . TRP B 1 300 ? -17.828 -35.469 -1.296 1 98.81 300 TRP B C 1
ATOM 5055 O O . TRP B 1 300 ? -18.484 -34.5 -1.709 1 98.81 300 TRP B O 1
ATOM 5065 N N . THR B 1 301 ? -17.609 -36.531 -2.039 1 98.56 301 THR B N 1
ATOM 5066 C CA . THR B 1 301 ? -18.219 -36.688 -3.359 1 98.56 301 THR B CA 1
ATOM 5067 C C . THR B 1 301 ? -19.734 -36.625 -3.27 1 98.56 301 THR B C 1
ATOM 5069 O O . THR B 1 301 ? -20.391 -35.969 -4.078 1 98.56 301 THR B O 1
ATOM 5072 N N . GLU B 1 302 ? -20.266 -37.312 -2.305 1 98.38 302 GLU B N 1
ATOM 5073 C CA . GLU B 1 302 ? -21.719 -37.344 -2.125 1 98.38 302 GLU B CA 1
ATOM 5074 C C . GLU B 1 302 ? -22.266 -35.969 -1.743 1 98.38 302 GLU B C 1
ATOM 5076 O O . GLU B 1 302 ? -23.281 -35.531 -2.291 1 98.38 302 GLU B O 1
ATOM 5081 N N . ILE B 1 303 ? -21.656 -35.281 -0.879 1 98.25 303 ILE B N 1
ATOM 5082 C CA . ILE B 1 303 ? -22.125 -34.031 -0.321 1 98.25 303 ILE B CA 1
ATOM 5083 C C . ILE B 1 303 ? -21.969 -32.906 -1.354 1 98.25 303 ILE B C 1
ATOM 5085 O O . ILE B 1 303 ? -22.859 -32.094 -1.532 1 98.25 303 ILE B O 1
ATOM 5089 N N . LEU B 1 304 ? -20.797 -32.875 -2.061 1 98.19 304 LEU B N 1
ATOM 5090 C CA . LEU B 1 304 ? -20.453 -31.734 -2.926 1 98.19 304 LEU B CA 1
ATOM 5091 C C . LEU B 1 304 ? -21.047 -31.938 -4.32 1 98.19 304 LEU B C 1
ATOM 5093 O O . LEU B 1 304 ? -21.359 -30.953 -5.004 1 98.19 304 LEU B O 1
ATOM 5097 N N . GLY B 1 305 ? -21.203 -33.188 -4.691 1 97.31 305 GLY B N 1
ATOM 5098 C CA . GLY B 1 305 ? -21.812 -33.469 -5.98 1 97.31 305 GLY B CA 1
ATOM 5099 C C . GLY B 1 305 ? -20.875 -33.25 -7.152 1 97.31 305 GLY B C 1
ATOM 5100 O O . GLY B 1 305 ? -19.656 -33.156 -6.969 1 97.31 305 GLY B O 1
ATOM 5101 N N . PRO B 1 306 ? -21.391 -33.188 -8.398 1 96.62 306 PRO B N 1
ATOM 5102 C CA . PRO B 1 306 ? -20.594 -33.188 -9.625 1 96.62 306 PRO B CA 1
ATOM 5103 C C . PRO B 1 306 ? -19.906 -31.859 -9.883 1 96.62 306 PRO B C 1
ATOM 5105 O O . PRO B 1 306 ? -19.031 -31.766 -10.75 1 96.62 306 PRO B O 1
ATOM 5108 N N . ASP B 1 307 ? -20.25 -30.906 -9.195 1 96.81 307 ASP B N 1
ATOM 5109 C CA . ASP B 1 307 ? -19.688 -29.578 -9.406 1 96.81 307 ASP B CA 1
ATOM 5110 C C . ASP B 1 307 ? -18.281 -29.484 -8.805 1 96.81 307 ASP B C 1
ATOM 5112 O O . ASP B 1 307 ? -17.594 -28.469 -8.984 1 96.81 307 ASP B O 1
ATOM 5116 N N . TYR B 1 308 ? -17.844 -30.5 -8.078 1 98.31 308 TYR B N 1
ATOM 5117 C CA . TYR B 1 308 ? -16.516 -30.547 -7.477 1 98.31 308 TYR B CA 1
ATOM 5118 C C . TYR B 1 308 ? -15.75 -31.797 -7.926 1 98.31 308 TYR B C 1
ATOM 5120 O O . TYR B 1 308 ? -16.328 -32.875 -8.039 1 98.31 308 TYR B O 1
ATOM 5128 N N . ALA B 1 309 ? -14.523 -31.594 -8.219 1 98.62 309 ALA B N 1
ATOM 5129 C CA . ALA B 1 309 ? -13.609 -32.719 -8.273 1 98.62 309 ALA B CA 1
ATOM 5130 C C . ALA B 1 309 ? -13.133 -33.125 -6.879 1 98.62 309 ALA B C 1
ATOM 5132 O O . ALA B 1 309 ? -12.555 -32.281 -6.164 1 98.62 309 ALA B O 1
ATOM 5133 N N . VAL B 1 310 ? -13.492 -34.25 -6.445 1 98.81 310 VAL B N 1
ATOM 5134 C CA . VAL B 1 310 ? -12.992 -34.844 -5.211 1 98.81 310 VAL B CA 1
ATOM 5135 C C . VAL B 1 310 ? -12.133 -36.062 -5.535 1 98.81 310 VAL B C 1
ATOM 5137 O O . VAL B 1 310 ? -12.656 -37.125 -5.891 1 98.81 310 VAL B O 1
ATOM 5140 N N . LEU B 1 311 ? -10.805 -35.875 -5.391 1 98.56 311 LEU B N 1
ATOM 5141 C CA . LEU B 1 311 ? -9.914 -36.906 -5.898 1 98.56 311 LEU B CA 1
ATOM 5142 C C . LEU B 1 311 ? -8.891 -37.312 -4.84 1 98.56 311 LEU B C 1
ATOM 5144 O O . LEU B 1 311 ? -8.383 -36.469 -4.113 1 98.56 311 LEU B O 1
ATOM 5148 N N . PRO B 1 312 ? -8.555 -38.594 -4.816 1 98.44 312 PRO B N 1
ATOM 5149 C CA . PRO B 1 312 ? -7.426 -39 -3.98 1 98.44 312 PRO B CA 1
ATOM 5150 C C . PRO B 1 312 ? -6.102 -38.406 -4.438 1 98.44 312 PRO B C 1
ATOM 5152 O O . PRO B 1 312 ? -5.914 -38.125 -5.629 1 98.44 312 PRO B O 1
ATOM 5155 N N . ARG B 1 313 ? -5.223 -38.281 -3.541 1 98.12 313 ARG B N 1
ATOM 5156 C CA . ARG B 1 313 ? -3.889 -37.719 -3.799 1 98.12 313 ARG B CA 1
ATOM 5157 C C . ARG B 1 313 ? -3.23 -38.438 -4.977 1 98.12 313 ARG B C 1
ATOM 5159 O O . ARG B 1 313 ? -2.684 -37.781 -5.871 1 98.12 313 ARG B O 1
ATOM 5166 N N . THR B 1 314 ? -3.295 -39.719 -4.984 1 97.44 314 THR B N 1
ATOM 5167 C CA . THR B 1 314 ? -2.619 -40.5 -6.004 1 97.44 314 THR B CA 1
ATOM 5168 C C . THR B 1 314 ? -3.172 -40.188 -7.391 1 97.44 314 THR B C 1
ATOM 5170 O O . THR B 1 314 ? -2.416 -40.094 -8.359 1 97.44 314 THR B O 1
ATOM 5173 N N . GLU B 1 315 ? -4.434 -40 -7.477 1 97.69 315 GLU B N 1
ATOM 5174 C CA . GLU B 1 315 ? -5.047 -39.688 -8.766 1 97.69 315 GLU B CA 1
ATOM 5175 C C . GLU B 1 315 ? -4.652 -38.281 -9.25 1 97.69 315 GLU B C 1
ATOM 5177 O O . GLU B 1 315 ? -4.391 -38.094 -10.438 1 97.69 315 GLU B O 1
ATOM 5182 N N . VAL B 1 316 ? -4.625 -37.344 -8.375 1 98 316 VAL B N 1
ATOM 5183 C CA . VAL B 1 316 ? -4.238 -35.969 -8.734 1 98 316 VAL B CA 1
ATOM 5184 C C . VAL B 1 316 ? -2.793 -35.969 -9.227 1 98 316 VAL B C 1
ATOM 5186 O O . VAL B 1 316 ? -2.469 -35.281 -10.203 1 98 316 VAL B O 1
ATOM 5189 N N . ILE B 1 317 ? -1.925 -36.688 -8.531 1 98.19 317 ILE B N 1
ATOM 5190 C CA . ILE B 1 317 ? -0.525 -36.781 -8.93 1 98.19 317 ILE B CA 1
ATOM 5191 C C . ILE B 1 317 ? -0.428 -37.469 -10.305 1 98.19 317 ILE B C 1
ATOM 5193 O O . ILE B 1 317 ? 0.281 -36.969 -11.188 1 98.19 317 ILE B O 1
ATOM 5197 N N . ASP B 1 318 ? -1.219 -38.5 -10.5 1 97.62 318 ASP B N 1
ATOM 5198 C CA . ASP B 1 318 ? -1.199 -39.219 -11.758 1 97.62 318 ASP B CA 1
ATOM 5199 C C . ASP B 1 318 ? -1.727 -38.375 -12.906 1 97.62 318 ASP B C 1
ATOM 5201 O O . ASP B 1 318 ? -1.276 -38.5 -14.047 1 97.62 318 ASP B O 1
ATOM 5205 N N . ARG B 1 319 ? -2.623 -37.5 -12.586 1 97.62 319 ARG B N 1
ATOM 5206 C CA . ARG B 1 319 ? -3.225 -36.625 -13.586 1 97.62 319 ARG B CA 1
ATOM 5207 C C . ARG B 1 319 ? -2.289 -35.469 -13.938 1 97.62 319 ARG B C 1
ATOM 5209 O O . ARG B 1 319 ? -2.568 -34.688 -14.852 1 97.62 319 ARG B O 1
ATOM 5216 N N . GLY B 1 320 ? -1.266 -35.281 -13.164 1 98.12 320 GLY B N 1
ATOM 5217 C CA . GLY B 1 320 ? -0.253 -34.281 -13.477 1 98.12 320 GLY B CA 1
ATOM 5218 C C . GLY B 1 320 ? -0.598 -32.906 -12.961 1 98.12 320 GLY B C 1
ATOM 5219 O O . GLY B 1 320 ? -0.062 -31.891 -13.445 1 98.12 320 GLY B O 1
ATOM 5220 N N . TRP B 1 321 ? -1.538 -32.781 -12.016 1 98.62 321 TRP B N 1
ATOM 5221 C CA . TRP B 1 321 ? -1.934 -31.484 -11.516 1 98.62 321 TRP B CA 1
ATOM 5222 C C . TRP B 1 321 ? -0.74 -30.75 -10.914 1 98.62 321 TRP B C 1
ATOM 5224 O O . TRP B 1 321 ? -0.635 -29.531 -11.023 1 98.62 321 TRP B O 1
ATOM 5234 N N . PHE B 1 322 ? 0.183 -31.484 -10.328 1 98.75 322 PHE B N 1
ATOM 5235 C CA . PHE B 1 322 ? 1.334 -30.875 -9.664 1 98.75 322 PHE B CA 1
ATOM 5236 C C . PHE B 1 322 ? 2.584 -31 -10.531 1 98.75 322 PHE B C 1
ATOM 5238 O O . PHE B 1 322 ? 3.691 -30.719 -10.07 1 98.75 322 PHE B O 1
ATOM 5245 N N . GLY B 1 323 ? 2.469 -31.453 -11.773 1 98.38 323 GLY B N 1
ATOM 5246 C CA . GLY B 1 323 ? 3.604 -31.672 -12.656 1 98.38 323 GLY B CA 1
ATOM 5247 C C . GLY B 1 323 ? 3.904 -33.156 -12.875 1 98.38 323 GLY B C 1
ATOM 5248 O O . GLY B 1 323 ? 3.328 -34 -12.211 1 98.38 323 GLY B O 1
ATOM 5249 N N . PRO B 1 324 ? 4.746 -33.406 -13.773 1 97.31 324 PRO B N 1
ATOM 5250 C CA . PRO B 1 324 ? 5.055 -34.781 -14.109 1 97.31 324 PRO B CA 1
ATOM 5251 C C . PRO B 1 324 ? 5.844 -35.5 -13.016 1 97.31 324 PRO B C 1
ATOM 5253 O O . PRO B 1 324 ? 5.828 -36.75 -12.945 1 97.31 324 PRO B O 1
ATOM 5256 N N . ILE B 1 325 ? 6.531 -34.781 -12.234 1 97.38 325 ILE B N 1
ATOM 5257 C CA . ILE B 1 325 ? 7.344 -35.344 -11.156 1 97.38 325 ILE B CA 1
ATOM 5258 C C . ILE B 1 325 ? 6.895 -34.781 -9.82 1 97.38 325 ILE B C 1
ATOM 5260 O O . ILE B 1 325 ? 6.852 -33.562 -9.641 1 97.38 325 ILE B O 1
ATOM 5264 N N . VAL B 1 326 ? 6.559 -35.656 -8.969 1 98.19 326 VAL B N 1
ATOM 5265 C CA . VAL B 1 326 ? 6.277 -35.281 -7.586 1 98.19 326 VAL B CA 1
ATOM 5266 C C . VAL B 1 326 ? 7.172 -36.094 -6.645 1 98.19 326 VAL B C 1
ATOM 5268 O O . VAL B 1 326 ? 7.055 -37.312 -6.559 1 98.19 326 VAL B O 1
ATOM 5271 N N . SER B 1 327 ? 8.078 -35.438 -5.977 1 95.38 327 SER B N 1
ATOM 5272 C CA . SER B 1 327 ? 8.969 -36.125 -5.051 1 95.38 327 SER B CA 1
ATOM 5273 C C . SER B 1 327 ? 8.195 -36.656 -3.848 1 95.38 327 SER B C 1
ATOM 5275 O O . SER B 1 327 ? 7.129 -36.156 -3.508 1 95.38 327 SER B O 1
ATOM 5277 N N . PRO B 1 328 ? 8.758 -37.656 -3.219 1 94.81 328 PRO B N 1
ATOM 5278 C CA . PRO B 1 328 ? 8.094 -38.219 -2.033 1 94.81 328 PRO B CA 1
ATOM 5279 C C . PRO B 1 328 ? 7.902 -37.156 -0.934 1 94.81 328 PRO B C 1
ATOM 5281 O O . PRO B 1 328 ? 6.848 -37.125 -0.294 1 94.81 328 PRO B O 1
ATOM 5284 N N . ARG B 1 329 ? 8.875 -36.344 -0.758 1 93.94 329 ARG B N 1
ATOM 5285 C CA . ARG B 1 329 ? 8.789 -35.312 0.257 1 93.94 329 ARG B CA 1
ATOM 5286 C C . ARG B 1 329 ? 7.652 -34.344 -0.047 1 93.94 329 ARG B C 1
ATOM 5288 O O . ARG B 1 329 ? 6.949 -33.906 0.862 1 93.94 329 ARG B O 1
ATOM 5295 N N . VAL B 1 330 ? 7.461 -34.062 -1.281 1 97.19 330 VAL B N 1
ATOM 5296 C CA . VAL B 1 330 ? 6.418 -33.125 -1.692 1 97.19 330 VAL B CA 1
ATOM 5297 C C . VAL B 1 330 ? 5.055 -33.812 -1.607 1 97.19 330 VAL B C 1
ATOM 5299 O O . VAL B 1 330 ? 4.062 -33.188 -1.221 1 97.19 330 VAL B O 1
ATOM 5302 N N . ALA B 1 331 ? 5.031 -35.094 -1.918 1 97.56 331 ALA B N 1
ATOM 5303 C CA . ALA B 1 331 ? 3.777 -35.844 -1.867 1 97.56 331 ALA B CA 1
ATOM 5304 C C . ALA B 1 331 ? 3.164 -35.781 -0.47 1 97.56 331 ALA B C 1
ATOM 5306 O O . ALA B 1 331 ? 1.942 -35.719 -0.323 1 97.56 331 ALA B O 1
ATOM 5307 N N . GLU B 1 332 ? 3.969 -35.75 0.529 1 96.06 332 GLU B N 1
ATOM 5308 C CA 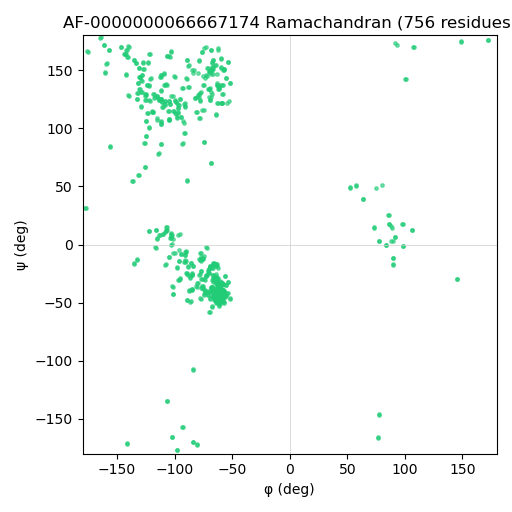. GLU B 1 332 ? 3.51 -35.75 1.915 1 96.06 332 GLU B CA 1
ATOM 5309 C C . GLU B 1 332 ? 2.822 -34.438 2.264 1 96.06 332 GLU B C 1
ATOM 5311 O O . GLU B 1 332 ? 2.111 -34.344 3.268 1 96.06 332 GLU B O 1
ATOM 5316 N N . ARG B 1 333 ? 3.066 -33.438 1.479 1 98.19 333 ARG B N 1
ATOM 5317 C CA . ARG B 1 333 ? 2.49 -32.094 1.732 1 98.19 333 ARG B CA 1
ATOM 5318 C C . ARG B 1 333 ? 1.1 -32 1.116 1 98.19 333 ARG B C 1
ATOM 5320 O O . ARG B 1 333 ? 0.352 -31.062 1.429 1 98.19 333 ARG B O 1
ATOM 5327 N N . ILE B 1 334 ? 0.779 -32.938 0.206 1 98.56 334 ILE B N 1
ATOM 5328 C CA . ILE B 1 334 ? -0.497 -32.938 -0.501 1 98.56 334 ILE B CA 1
ATOM 5329 C C . ILE B 1 334 ? -1.537 -33.688 0.31 1 98.56 334 ILE B C 1
ATOM 5331 O O . ILE B 1 334 ? -1.234 -34.75 0.885 1 98.56 334 ILE B O 1
ATOM 5335 N N . GLY B 1 335 ? -2.732 -33.188 0.445 1 98.69 335 GLY B N 1
ATOM 5336 C CA . GLY B 1 335 ? -3.797 -33.875 1.149 1 98.69 335 GLY B CA 1
ATOM 5337 C C . GLY B 1 335 ? -4.105 -35.25 0.569 1 98.69 335 GLY B C 1
ATOM 5338 O O . GLY B 1 335 ? -3.98 -35.469 -0.639 1 98.69 335 GLY B O 1
ATOM 5339 N N . GLU B 1 336 ? -4.555 -36.125 1.437 1 98.69 336 GLU B N 1
ATOM 5340 C CA . GLU B 1 336 ? -4.941 -37.438 0.951 1 98.69 336 GLU B CA 1
ATOM 5341 C C . GLU B 1 336 ? -6.109 -37.344 -0.028 1 98.69 336 GLU B C 1
ATOM 5343 O O . GLU B 1 336 ? -6.262 -38.188 -0.903 1 98.69 336 GLU B O 1
ATOM 5348 N N . VAL B 1 337 ? -6.906 -36.312 0.18 1 98.88 337 VAL B N 1
ATOM 5349 C CA . VAL B 1 337 ? -7.973 -35.969 -0.752 1 98.88 337 VAL B CA 1
ATOM 5350 C C . VAL B 1 337 ? -7.82 -34.5 -1.182 1 98.88 337 VAL B C 1
ATOM 5352 O O . VAL B 1 337 ? -7.602 -33.625 -0.346 1 98.88 337 VAL B O 1
ATOM 5355 N N . VAL B 1 338 ? -7.844 -34.25 -2.471 1 98.88 338 VAL B N 1
ATOM 5356 C CA . VAL B 1 338 ? -7.777 -32.906 -3.031 1 98.88 338 VAL B CA 1
ATOM 5357 C C . VAL B 1 338 ? -9.117 -32.562 -3.672 1 98.88 338 VAL B C 1
ATOM 5359 O O . VAL B 1 338 ? -9.695 -33.344 -4.406 1 98.88 338 VAL B O 1
ATOM 5362 N N . VAL B 1 339 ? -9.625 -31.375 -3.367 1 98.88 339 VAL B N 1
ATOM 5363 C CA . VAL B 1 339 ? -10.961 -30.969 -3.789 1 98.88 339 VAL B CA 1
ATOM 5364 C C . VAL B 1 339 ? -10.875 -29.641 -4.547 1 98.88 339 VAL B C 1
ATOM 5366 O O . VAL B 1 339 ? -10.281 -28.688 -4.062 1 98.88 339 VAL B O 1
ATOM 5369 N N . ALA B 1 340 ? -11.445 -29.547 -5.758 1 98.81 340 ALA B N 1
ATOM 5370 C CA . ALA B 1 340 ? -11.461 -28.344 -6.59 1 98.81 340 ALA B CA 1
ATOM 5371 C C . ALA B 1 340 ? -12.812 -28.156 -7.273 1 98.81 340 ALA B C 1
ATOM 5373 O O . ALA B 1 340 ? -13.312 -29.078 -7.926 1 98.81 340 ALA B O 1
ATOM 5374 N N . PRO B 1 341 ? -13.352 -27.016 -7.117 1 98.62 341 PRO B N 1
ATOM 5375 C CA . PRO B 1 341 ? -14.633 -26.781 -7.797 1 98.62 341 PRO B CA 1
ATOM 5376 C C . PRO B 1 341 ? -14.477 -26.625 -9.312 1 98.62 341 PRO B C 1
ATOM 5378 O O . PRO B 1 341 ? -13.5 -26.047 -9.781 1 98.62 341 PRO B O 1
ATOM 5381 N N . ARG B 1 342 ? -15.477 -27.109 -10.062 1 97.94 342 ARG B N 1
ATOM 5382 C CA . ARG B 1 342 ? -15.508 -27 -11.516 1 97.94 342 ARG B CA 1
ATOM 5383 C C . ARG B 1 342 ? -16.188 -25.703 -11.953 1 97.94 342 ARG B C 1
ATOM 5385 O O . ARG B 1 342 ? -15.969 -25.219 -13.07 1 97.94 342 ARG B O 1
ATOM 5392 N N . GLY B 1 343 ? -17.016 -25.188 -11.141 1 96.94 343 GLY B N 1
ATOM 5393 C CA . GLY B 1 343 ? -17.672 -23.891 -11.344 1 96.94 343 GLY B CA 1
ATOM 5394 C C . GLY B 1 343 ? -17.125 -22.797 -10.438 1 96.94 343 GLY B C 1
ATOM 5395 O O . GLY B 1 343 ? -15.906 -22.672 -10.289 1 96.94 343 GLY B O 1
ATOM 5396 N N . THR B 1 344 ? -17.969 -22.016 -9.836 1 97.38 344 THR B N 1
ATOM 5397 C CA . THR B 1 344 ? -17.531 -20.859 -9.047 1 97.38 344 THR B CA 1
ATOM 5398 C C . THR B 1 344 ? -17.719 -21.125 -7.555 1 97.38 344 THR B C 1
ATOM 5400 O O . THR B 1 344 ? -17.672 -20.188 -6.746 1 97.38 344 THR B O 1
ATOM 5403 N N . GLY B 1 345 ? -18 -22.344 -7.184 1 98 345 GLY B N 1
ATOM 5404 C CA . GLY B 1 345 ? -18.188 -22.656 -5.773 1 98 345 GLY B CA 1
ATOM 5405 C C . GLY B 1 345 ? -16.875 -22.688 -5.004 1 98 345 GLY B C 1
ATOM 5406 O O . GLY B 1 345 ? -15.797 -22.562 -5.594 1 98 345 GLY B O 1
ATOM 5407 N N . GLY B 1 346 ? -16.969 -22.75 -3.678 1 98.31 346 GLY B N 1
ATOM 5408 C CA . GLY B 1 346 ? -15.812 -22.859 -2.811 1 98.31 346 GLY B CA 1
ATOM 5409 C C . GLY B 1 346 ? -16.141 -23.422 -1.439 1 98.31 346 GLY B C 1
ATOM 5410 O O . GLY B 1 346 ? -17.297 -23.406 -1.016 1 98.31 346 GLY B O 1
ATOM 5411 N N . ILE B 1 347 ? -15.188 -23.984 -0.81 1 98.81 347 ILE B N 1
ATOM 5412 C CA . ILE B 1 347 ? -15.273 -24.5 0.551 1 98.81 347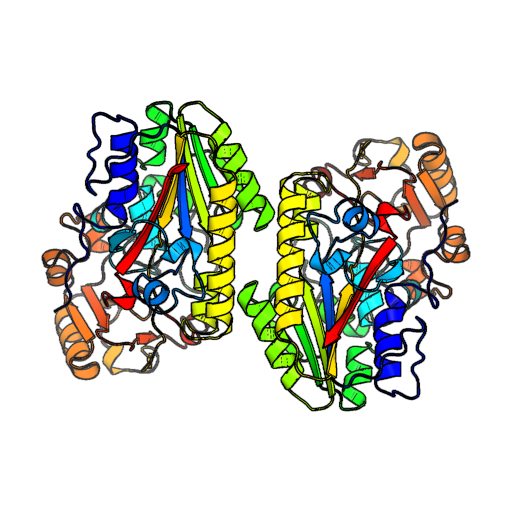 ILE B CA 1
ATOM 5413 C C . ILE B 1 347 ? -14.547 -23.562 1.511 1 98.81 347 ILE B C 1
ATOM 5415 O O . ILE B 1 347 ? -13.32 -23.484 1.517 1 98.81 347 ILE B O 1
ATOM 5419 N N . ILE B 1 348 ? -15.32 -22.875 2.299 1 98.62 348 ILE B N 1
ATOM 5420 C CA . ILE B 1 348 ? -14.75 -21.875 3.197 1 98.62 348 ILE B CA 1
ATOM 5421 C C . ILE B 1 348 ? -14.711 -22.422 4.621 1 98.62 348 ILE B C 1
ATOM 5423 O O . ILE B 1 348 ? -15.203 -23.516 4.883 1 98.62 348 ILE B O 1
ATOM 5427 N N . ARG B 1 349 ? -14 -21.781 5.477 1 98.06 349 ARG B N 1
ATOM 5428 C CA . ARG B 1 349 ? -13.945 -22.016 6.918 1 98.06 349 ARG B CA 1
ATOM 5429 C C . ARG B 1 349 ? -14.219 -20.734 7.691 1 98.06 349 ARG B C 1
ATOM 5431 O O . ARG B 1 349 ? -13.289 -20 8.055 1 98.06 349 ARG B O 1
ATOM 5438 N N . SER B 1 350 ? -15.508 -20.453 7.961 1 96.94 350 SER B N 1
ATOM 5439 C CA . SER B 1 350 ? -15.906 -19.188 8.555 1 96.94 350 SER B CA 1
ATOM 5440 C C . SER B 1 350 ? -15.305 -19.016 9.945 1 96.94 350 SER B C 1
ATOM 5442 O O . SER B 1 350 ? -15.031 -17.891 10.367 1 96.94 350 SER B O 1
ATOM 5444 N N . GLY B 1 351 ? -15.117 -20.094 10.695 1 95.31 351 GLY B N 1
ATOM 5445 C CA . GLY B 1 351 ? -14.523 -20.016 12.023 1 95.31 351 GLY B CA 1
ATOM 5446 C C . GLY B 1 351 ? -13.016 -19.859 12 1 95.31 351 GLY B C 1
ATOM 5447 O O . GLY B 1 351 ? -12.484 -18.922 12.594 1 95.31 351 GLY B O 1
ATOM 5448 N N . ALA B 1 352 ? -12.305 -20.672 11.164 1 94.31 352 ALA B N 1
ATOM 5449 C CA . ALA B 1 352 ? -10.852 -20.734 11.18 1 94.31 352 ALA B CA 1
ATOM 5450 C C . ALA B 1 352 ? -10.242 -19.703 10.227 1 94.31 352 ALA B C 1
ATOM 5452 O O . ALA B 1 352 ? -9.094 -19.297 10.398 1 94.31 352 ALA B O 1
ATOM 5453 N N . GLU B 1 353 ? -10.977 -19.312 9.211 1 95.75 353 GLU B N 1
ATOM 5454 C CA . GLU B 1 353 ? -10.531 -18.375 8.188 1 95.75 353 GLU B CA 1
ATOM 5455 C C . GLU B 1 353 ? -11.578 -17.297 7.945 1 95.75 353 GLU B C 1
ATOM 5457 O O . GLU B 1 353 ? -12.062 -17.125 6.824 1 95.75 353 GLU B O 1
ATOM 5462 N N . PRO B 1 354 ? -11.93 -16.516 8.961 1 94.94 354 PRO B N 1
ATOM 5463 C CA . PRO B 1 354 ? -13.062 -15.586 8.828 1 94.94 354 PRO B CA 1
ATOM 5464 C C . PRO B 1 354 ? -12.844 -14.539 7.742 1 94.94 354 PRO B C 1
ATOM 5466 O O . PRO B 1 354 ? -13.758 -14.242 6.969 1 94.94 354 PRO B O 1
ATOM 5469 N N . LEU B 1 355 ? -11.672 -14 7.609 1 92.81 355 LEU B N 1
ATOM 5470 C CA . LEU B 1 355 ? -11.414 -12.961 6.617 1 92.81 355 LEU B CA 1
ATOM 5471 C C . LEU B 1 355 ? -11.469 -13.531 5.207 1 92.81 355 LEU B C 1
ATOM 5473 O O . LEU B 1 355 ? -12.117 -12.961 4.324 1 92.81 355 LEU B O 1
ATOM 5477 N N . GLN B 1 356 ? -10.844 -14.641 5.027 1 94.5 356 GLN B N 1
ATOM 5478 C CA . GLN B 1 356 ? -10.859 -15.305 3.729 1 94.5 356 GLN B CA 1
ATOM 5479 C C . GLN B 1 356 ? -12.281 -15.68 3.322 1 94.5 356 GLN B C 1
ATOM 5481 O O . GLN B 1 356 ? -12.641 -15.594 2.146 1 94.5 356 GLN B O 1
ATOM 5486 N N . SER B 1 357 ? -13.062 -16.047 4.309 1 97.12 357 SER B N 1
ATOM 5487 C CA . SER B 1 357 ? -14.414 -16.516 4.043 1 97.12 357 SER B CA 1
ATOM 5488 C C . SER B 1 357 ? -15.32 -15.391 3.578 1 97.12 357 SER B C 1
ATOM 5490 O O . SER B 1 357 ? -16.344 -15.625 2.924 1 97.12 357 SER B O 1
ATOM 5492 N N . MET B 1 358 ? -14.906 -14.148 3.906 1 96.44 358 MET B N 1
ATOM 5493 C CA . MET B 1 358 ? -15.742 -13 3.588 1 96.44 358 MET B CA 1
ATOM 5494 C C . MET B 1 358 ? -15.391 -12.43 2.217 1 96.44 358 MET B C 1
ATOM 5496 O O . MET B 1 358 ? -16.125 -11.594 1.681 1 96.44 358 MET B O 1
ATOM 5500 N N . MET B 1 359 ? -14.344 -12.867 1.61 1 97.94 359 MET B N 1
ATOM 5501 C CA . MET B 1 359 ? -13.883 -12.312 0.343 1 97.94 359 MET B CA 1
ATOM 5502 C C . MET B 1 359 ? -14.82 -12.688 -0.795 1 97.94 359 MET B C 1
ATOM 5504 O O . MET B 1 359 ? -15.422 -13.766 -0.777 1 97.94 359 MET B O 1
ATOM 5508 N N . VAL B 1 360 ? -14.852 -11.805 -1.795 1 98.38 360 VAL B N 1
ATOM 5509 C CA . VAL B 1 360 ? -15.773 -11.938 -2.916 1 98.38 360 VAL B CA 1
ATOM 5510 C C . VAL B 1 360 ? -15.125 -12.773 -4.02 1 98.38 360 VAL B C 1
ATOM 5512 O O . VAL B 1 360 ? -15.75 -13.703 -4.547 1 98.38 360 VAL B O 1
ATOM 5515 N N . GLY B 1 361 ? -13.922 -12.461 -4.359 1 98.62 361 GLY B N 1
ATOM 5516 C CA . GLY B 1 361 ? -13.195 -13.18 -5.395 1 98.62 361 GLY B CA 1
ATOM 5517 C C . GLY B 1 361 ? -12.211 -14.195 -4.84 1 98.62 361 GLY B C 1
ATOM 5518 O O . GLY B 1 361 ? -11.586 -13.961 -3.807 1 98.62 361 GLY B O 1
ATOM 5519 N N . HIS B 1 362 ? -12.078 -15.305 -5.551 1 98.69 362 HIS B N 1
ATOM 5520 C CA . HIS B 1 362 ? -11.156 -16.359 -5.152 1 98.69 362 HIS B CA 1
ATOM 5521 C C . HIS B 1 362 ? -10.508 -17.016 -6.367 1 98.69 362 HIS B C 1
ATOM 5523 O O . HIS B 1 362 ? -10.945 -16.797 -7.5 1 98.69 362 HIS B O 1
ATOM 5529 N N . HIS B 1 363 ? -9.477 -17.703 -6.047 1 98.62 363 HIS B N 1
ATOM 5530 C CA . HIS B 1 363 ? -8.773 -18.531 -7.027 1 98.62 363 HIS B CA 1
ATOM 5531 C C . HIS B 1 363 ? -8.188 -19.781 -6.383 1 98.62 363 HIS B C 1
ATOM 5533 O O . HIS B 1 363 ? -8.258 -19.938 -5.16 1 98.62 363 HIS B O 1
ATOM 5539 N N . GLY B 1 364 ? -7.723 -20.688 -7.199 1 98.56 364 GLY B N 1
ATOM 5540 C CA . GLY B 1 364 ? -7.09 -21.906 -6.707 1 98.56 364 GLY B CA 1
ATOM 5541 C C . GLY B 1 364 ? -7.367 -23.109 -7.574 1 98.56 364 GLY B C 1
ATOM 5542 O O . GLY B 1 364 ? -6.551 -24.031 -7.652 1 98.56 364 GLY B O 1
ATOM 5543 N N . SER B 1 365 ? -8.539 -23.109 -8.242 1 98.62 365 SER B N 1
ATOM 5544 C CA . SER B 1 365 ? -8.984 -24.281 -8.992 1 98.62 365 SER B CA 1
ATOM 5545 C C . SER B 1 365 ? -8.383 -24.312 -10.391 1 98.62 365 SER B C 1
ATOM 5547 O O . SER B 1 365 ? -7.387 -23.625 -10.656 1 98.62 365 SER B O 1
ATOM 5549 N N . LEU B 1 366 ? -8.883 -25.219 -11.227 1 98.44 366 LEU B N 1
ATOM 5550 C CA . LEU B 1 366 ? -8.328 -25.453 -12.555 1 98.44 366 LEU B CA 1
ATOM 5551 C C . LEU B 1 366 ? -9.25 -24.891 -13.641 1 98.44 366 LEU B C 1
ATOM 5553 O O . LEU B 1 366 ? -9.117 -25.25 -14.812 1 98.44 366 LEU B O 1
ATOM 5557 N N . THR B 1 367 ? -10.211 -24.031 -13.242 1 97.94 367 THR B N 1
ATOM 5558 C CA . THR B 1 367 ? -11.062 -23.469 -14.281 1 97.94 367 THR B CA 1
ATOM 5559 C C . THR B 1 367 ? -10.266 -22.531 -15.188 1 97.94 367 THR B C 1
ATOM 5561 O O . THR B 1 367 ? -9.312 -21.906 -14.742 1 97.94 367 THR B O 1
ATOM 5564 N N . PRO B 1 368 ? -10.703 -22.391 -16.438 1 97.56 368 PRO B N 1
ATOM 5565 C CA . PRO B 1 368 ? -9.984 -21.516 -17.359 1 97.56 368 PRO B CA 1
ATOM 5566 C C . PRO B 1 368 ? -9.836 -20.094 -16.812 1 97.56 368 PRO B C 1
ATOM 5568 O O . PRO B 1 368 ? -8.805 -19.453 -17.016 1 97.56 368 PRO B O 1
ATOM 5571 N N . ALA B 1 369 ? -10.828 -19.578 -16.078 1 97.75 369 ALA B N 1
ATOM 5572 C CA . ALA B 1 369 ? -10.805 -18.234 -15.531 1 97.75 369 ALA B CA 1
ATOM 5573 C C . ALA B 1 369 ? -9.68 -18.078 -14.508 1 97.75 369 ALA B C 1
ATOM 5575 O O . ALA B 1 369 ? -9.195 -16.969 -14.281 1 97.75 369 ALA B O 1
ATOM 5576 N N . GLU B 1 370 ? -9.281 -19.172 -13.898 1 98.5 370 GLU B N 1
ATOM 5577 C CA . GLU B 1 370 ? -8.242 -19.125 -12.883 1 98.5 370 GLU B CA 1
ATOM 5578 C C . GLU B 1 370 ? -6.898 -19.594 -13.445 1 98.5 370 GLU B C 1
ATOM 5580 O O . GLU B 1 370 ? -5.852 -19.031 -13.109 1 98.5 370 GLU B O 1
ATOM 5585 N N . LEU B 1 371 ? -6.918 -20.547 -14.32 1 98.56 371 LEU B N 1
ATOM 5586 C CA . LEU B 1 371 ? -5.73 -21.266 -14.781 1 98.56 371 LEU B CA 1
ATOM 5587 C C . LEU B 1 371 ? -5.059 -20.516 -15.93 1 98.56 371 LEU B C 1
ATOM 5589 O O . LEU B 1 371 ? -3.83 -20.469 -16.016 1 98.56 371 LEU B O 1
ATOM 5593 N N . GLU B 1 372 ? -5.836 -19.938 -16.844 1 98.62 372 GLU B N 1
ATOM 5594 C CA . GLU B 1 372 ? -5.281 -19.281 -18.016 1 98.62 372 GLU B CA 1
ATOM 5595 C C . GLU B 1 372 ? -4.828 -17.859 -17.703 1 98.62 372 GLU B C 1
ATOM 5597 O O . GLU B 1 372 ? -5.605 -17.062 -17.172 1 98.62 372 GLU B O 1
ATOM 5602 N N . ILE B 1 373 ? -3.578 -17.547 -18.016 1 98.75 373 ILE B N 1
ATOM 5603 C CA . ILE B 1 373 ? -3.01 -16.234 -17.734 1 98.75 373 ILE B CA 1
ATOM 5604 C C . ILE B 1 373 ? -2.393 -15.664 -19.016 1 98.75 373 ILE B C 1
ATOM 5606 O O . ILE B 1 373 ? -2.062 -16.406 -19.938 1 98.75 373 ILE B O 1
ATOM 5610 N N . PRO B 1 374 ? -2.271 -14.367 -19.062 1 98.69 374 PRO B N 1
ATOM 5611 C CA . PRO B 1 374 ? -1.694 -13.75 -20.266 1 98.69 374 PRO B CA 1
ATOM 5612 C C . PRO B 1 374 ? -0.168 -13.719 -20.234 1 98.69 374 PRO B C 1
ATOM 5614 O O . PRO B 1 374 ? 0.434 -13.727 -19.156 1 98.69 374 PRO B O 1
ATOM 5617 N N . LEU B 1 375 ? 0.419 -13.773 -21.312 1 98.75 375 LEU B N 1
ATOM 5618 C CA . LEU B 1 375 ? 1.782 -13.328 -21.578 1 98.75 375 LEU B CA 1
ATOM 5619 C C . LEU B 1 375 ? 1.815 -12.328 -22.734 1 98.75 375 LEU B C 1
ATOM 5621 O O . LEU B 1 375 ? 1.571 -12.695 -23.875 1 98.75 375 LEU B O 1
ATOM 5625 N N . ARG B 1 376 ? 2.027 -11.047 -22.391 1 98.69 376 ARG B N 1
ATOM 5626 C CA . ARG B 1 376 ? 2.098 -9.953 -23.359 1 98.69 376 ARG B CA 1
ATOM 5627 C C . ARG B 1 376 ? 3.533 -9.469 -23.531 1 98.69 376 ARG B C 1
ATOM 5629 O O . ARG B 1 376 ? 4.266 -9.32 -22.547 1 98.69 376 ARG B O 1
ATOM 5636 N N . ILE B 1 377 ? 3.932 -9.211 -24.781 1 97.94 377 ILE B N 1
ATOM 5637 C CA . ILE B 1 377 ? 5.344 -8.945 -25.062 1 97.94 377 ILE B CA 1
ATOM 5638 C C . ILE B 1 377 ? 5.492 -7.605 -25.766 1 97.94 377 ILE B C 1
ATOM 5640 O O . ILE B 1 377 ? 4.828 -7.352 -26.781 1 97.94 377 ILE B O 1
ATOM 5644 N N . PHE B 1 378 ? 6.285 -6.699 -25.234 1 97.62 378 PHE B N 1
ATOM 5645 C CA . PHE B 1 378 ? 6.676 -5.434 -25.844 1 97.62 378 PHE B CA 1
ATOM 5646 C C . PHE B 1 378 ? 8.188 -5.375 -26.047 1 97.62 378 PHE B C 1
ATOM 5648 O O . PHE B 1 378 ? 8.953 -5.699 -25.141 1 97.62 378 PHE B O 1
ATOM 5655 N N . ARG B 1 379 ? 8.594 -5.047 -27.219 1 94.62 379 ARG B N 1
ATOM 5656 C CA . ARG B 1 379 ? 10.008 -4.875 -27.547 1 94.62 379 ARG B CA 1
ATOM 5657 C C . ARG B 1 379 ? 10.312 -3.426 -27.922 1 94.62 379 ARG B C 1
ATOM 5659 O O . ARG B 1 379 ? 9.57 -2.807 -28.672 1 94.62 379 ARG B O 1
ATOM 5666 N N . ALA B 1 380 ? 11.305 -2.943 -27.234 1 91.38 380 ALA B N 1
ATOM 5667 C CA . ALA B 1 380 ? 11.719 -1.569 -27.516 1 91.38 380 ALA B CA 1
ATOM 5668 C C . ALA B 1 380 ? 12.586 -1.501 -28.766 1 91.38 380 ALA B C 1
ATOM 5670 O O . ALA B 1 380 ? 13.312 -2.443 -29.078 1 91.38 380 ALA B O 1
#